Protein AF-A0AAD7G8B6-F1 (afdb_monomer)

Solvent-accessible surface area (backbone atoms only — not comparable to full-atom values): 28690 Å² total; per-residue (Å²): 140,74,56,53,70,59,49,44,66,74,43,77,86,47,81,83,46,68,46,76,42,77,77,86,87,51,76,41,85,39,52,44,53,83,56,68,45,79,85,72,79,74,93,81,55,84,74,79,64,48,88,90,49,65,86,75,49,84,79,59,62,67,59,49,52,52,53,50,52,53,48,51,52,53,52,37,30,54,74,61,29,57,73,69,52,39,55,83,69,51,69,93,56,70,79,77,48,50,66,73,90,75,90,54,42,28,51,51,73,43,61,84,61,58,41,62,71,66,94,74,63,90,85,73,71,76,90,61,69,27,27,29,42,40,44,40,64,71,62,51,53,51,54,56,71,71,54,69,88,82,82,82,71,77,79,56,78,80,54,43,59,60,68,64,56,51,76,78,73,46,75,65,41,59,25,40,14,33,38,33,29,22,12,68,88,76,66,39,58,29,54,21,3,32,39,78,20,65,83,48,97,50,69,68,57,54,48,52,13,47,49,45,39,49,68,76,44,74,89,54,83,65,44,62,42,43,26,80,55,34,85,62,51,61,76,51,42,68,62,52,29,55,73,77,38,57,90,55,45,78,54,54,79,34,50,45,71,40,58,47,79,72,53,52,52,76,76,47,82,86,80,86,90,79,60,79,76,54,54,67,55,53,51,52,54,53,52,53,50,50,53,53,53,48,56,52,41,44,76,74,67,48,64,90,80,37,81,88,75,52,87,84,56,80,86,50,77,59,73,85,61,85,85,57,79,88,56,95,74,58,88,76,65,71,75,42,93,74,71,61,74,82,77,72,84,91,60,52,79,66,55,46,52,55,49,52,52,52,53,53,48,55,51,49,55,50,54,48,53,50,51,52,49,52,50,50,53,50,55,48,52,54,52,49,53,55,50,48,35,52,52,29,49,52,50,19,51,45,30,48,51,49,27,71,74,33,60,86,94,34,74,64,22,57,50,23,48,52,47,24,53,52,26,50,50,50,28,52,52,47,50,54,54,55,71,68,48,85,74,80,52,77,61,61,55,52,53,50,53,51,50,51,53,52,49,37,54,73,71,61,75,67,75,65,79,82,57,80,76,59,68,81,73,53,82,81,127

Mean predicted aligned error: 18.2 Å

pLDDT: mean 71.38, std 16.28, range [28.55, 94.69]

Structure (mmCIF, N/CA/C/O backbone):
data_AF-A0AAD7G8B6-F1
#
_entry.id   AF-A0AAD7G8B6-F1
#
loop_
_atom_site.group_PDB
_atom_site.id
_atom_site.type_symbol
_atom_site.label_atom_id
_atom_site.label_alt_id
_atom_site.label_comp_id
_atom_site.label_asym_id
_atom_site.label_entity_id
_atom_site.label_seq_id
_atom_site.pdbx_PDB_ins_code
_atom_site.Cartn_x
_atom_site.Cartn_y
_atom_site.Cartn_z
_atom_site.occupancy
_atom_site.B_iso_or_equiv
_atom_site.auth_seq_id
_atom_site.auth_comp_id
_atom_site.auth_asym_id
_atom_site.auth_atom_id
_atom_site.pdbx_PDB_model_num
ATOM 1 N N . MET A 1 1 ? -3.003 -11.901 61.177 1.00 65.69 1 MET A N 1
ATOM 2 C CA . MET A 1 1 ? -2.462 -10.956 60.178 1.00 65.69 1 MET A CA 1
ATOM 3 C C . MET A 1 1 ? -1.099 -11.458 59.731 1.00 65.69 1 MET A C 1
ATOM 5 O O . MET A 1 1 ? -0.289 -11.789 60.586 1.00 65.69 1 MET A O 1
ATOM 9 N N . VAL A 1 2 ? -0.876 -11.578 58.423 1.00 78.94 2 VAL A N 1
ATOM 10 C CA . VAL A 1 2 ? 0.420 -11.934 57.812 1.00 78.94 2 VAL A CA 1
ATOM 11 C C . VAL A 1 2 ? 1.001 -10.672 57.176 1.00 78.94 2 VAL A C 1
ATOM 13 O O . VAL A 1 2 ? 0.237 -9.827 56.719 1.00 78.94 2 VAL A O 1
ATOM 16 N N . CYS A 1 3 ? 2.325 -10.512 57.153 1.00 85.06 3 CYS A N 1
ATOM 17 C CA . CYS A 1 3 ? 2.938 -9.369 56.470 1.00 85.06 3 CYS A CA 1
ATOM 18 C C . CYS A 1 3 ? 2.771 -9.480 54.944 1.00 85.06 3 CYS A C 1
ATOM 20 O O . CYS A 1 3 ? 2.643 -10.590 54.422 1.00 85.06 3 CYS A O 1
ATOM 22 N N . ALA A 1 4 ? 2.841 -8.350 54.229 1.00 80.75 4 ALA A N 1
ATOM 23 C CA . ALA A 1 4 ? 2.682 -8.285 52.771 1.00 80.75 4 ALA A CA 1
ATOM 24 C C . ALA A 1 4 ? 3.550 -9.318 52.024 1.00 80.75 4 ALA A C 1
ATOM 26 O O . ALA A 1 4 ? 3.048 -10.059 51.185 1.00 80.75 4 ALA A O 1
ATOM 27 N N . ALA A 1 5 ? 4.822 -9.467 52.412 1.00 81.88 5 ALA A N 1
ATOM 28 C CA . ALA A 1 5 ? 5.740 -10.428 51.795 1.00 81.88 5 ALA A CA 1
ATOM 29 C C . ALA A 1 5 ? 5.315 -11.899 51.986 1.00 81.88 5 ALA A C 1
ATOM 31 O O . ALA A 1 5 ? 5.451 -12.712 51.072 1.00 81.88 5 ALA A O 1
ATOM 32 N N . CYS A 1 6 ? 4.794 -12.264 53.161 1.00 83.44 6 CYS A N 1
ATOM 33 C CA . CYS A 1 6 ? 4.258 -13.607 53.398 1.00 83.44 6 CYS A CA 1
ATOM 34 C C . CYS A 1 6 ? 2.944 -13.821 52.644 1.00 83.44 6 CYS A C 1
ATOM 36 O O . CYS A 1 6 ? 2.687 -14.916 52.154 1.00 83.44 6 CYS A O 1
ATOM 38 N N . LEU A 1 7 ? 2.139 -12.769 52.517 1.00 82.94 7 LEU A N 1
ATOM 39 C CA . LEU A 1 7 ? 0.850 -12.803 51.843 1.00 82.94 7 LEU A CA 1
ATOM 40 C C . LEU A 1 7 ? 1.013 -13.013 50.331 1.00 82.94 7 LEU A C 1
ATOM 42 O O . LEU A 1 7 ? 0.327 -13.860 49.767 1.00 82.94 7 LEU A O 1
ATOM 46 N N . VAL A 1 8 ? 1.995 -12.353 49.709 1.00 81.31 8 VAL A N 1
ATOM 47 C CA . VAL A 1 8 ? 2.402 -12.598 48.314 1.00 81.31 8 VAL A CA 1
ATOM 48 C C . VAL A 1 8 ? 2.907 -14.037 48.131 1.00 81.31 8 VAL A C 1
ATOM 50 O O . VAL A 1 8 ? 2.477 -14.730 47.213 1.00 81.31 8 VAL A O 1
ATOM 53 N N . LYS A 1 9 ? 3.735 -14.553 49.054 1.00 79.88 9 LYS A N 1
ATOM 54 C CA . LYS A 1 9 ? 4.229 -15.946 49.004 1.00 79.88 9 LYS A CA 1
ATOM 55 C C . LYS A 1 9 ? 3.138 -17.011 49.149 1.00 79.88 9 LYS A C 1
ATOM 57 O O . LYS A 1 9 ? 3.326 -18.119 48.658 1.00 79.88 9 LYS A O 1
ATOM 62 N N . MET A 1 10 ? 2.037 -16.708 49.836 1.00 79.00 10 MET A N 1
ATOM 63 C CA . MET A 1 10 ? 0.898 -17.624 49.991 1.00 79.00 10 MET A CA 1
ATOM 64 C C . MET A 1 10 ? -0.030 -17.649 48.771 1.00 79.00 10 MET A C 1
ATOM 66 O O . MET A 1 10 ? -0.831 -18.571 48.646 1.00 79.00 10 MET A O 1
ATOM 70 N N . HIS A 1 11 ? 0.093 -16.674 47.866 1.00 77.19 11 HIS A N 1
ATOM 71 C CA . HIS A 1 11 ? -0.745 -16.536 46.674 1.00 77.19 11 HIS A CA 1
ATOM 72 C C . HIS A 1 11 ? 0.077 -16.570 45.369 1.00 77.19 11 HIS A C 1
ATOM 74 O O . HIS A 1 11 ? -0.152 -15.733 44.494 1.00 77.19 11 HIS A O 1
ATOM 80 N N . PRO A 1 12 ? 1.016 -17.526 45.200 1.00 64.81 12 PRO A N 1
ATOM 81 C CA . PRO A 1 12 ? 1.978 -17.502 44.096 1.00 64.81 12 PRO A CA 1
ATOM 82 C C . PRO A 1 12 ? 1.310 -17.587 42.716 1.00 64.81 12 PRO A C 1
ATOM 84 O O . PRO A 1 12 ? 1.796 -16.987 41.762 1.00 64.81 12 PRO A O 1
ATOM 87 N N . ASP A 1 13 ? 0.162 -18.264 42.630 1.00 60.53 13 ASP A N 1
ATOM 88 C CA . ASP A 1 13 ? -0.521 -18.558 41.364 1.00 60.53 13 ASP A CA 1
ATOM 89 C C . ASP A 1 13 ? -1.807 -17.729 41.180 1.00 60.53 13 ASP A C 1
ATOM 91 O O . ASP A 1 13 ? -2.508 -17.844 40.174 1.00 60.53 13 ASP A O 1
ATOM 95 N N . GLN A 1 14 ? -2.145 -16.875 42.152 1.00 71.06 14 GLN A N 1
ATOM 96 C CA . GLN A 1 14 ? -3.395 -16.113 42.179 1.00 71.06 14 GLN A CA 1
ATOM 97 C C . GLN A 1 14 ? -3.179 -14.647 41.783 1.00 71.06 14 GLN A C 1
ATOM 99 O O . GLN A 1 14 ? -3.571 -13.725 42.491 1.00 71.06 14 GLN A O 1
ATOM 104 N N . ASN A 1 15 ? -2.594 -14.439 40.601 1.00 68.81 15 ASN A N 1
ATOM 105 C CA . ASN A 1 15 ? -2.110 -13.141 40.102 1.00 68.81 15 ASN A CA 1
ATOM 106 C C . ASN A 1 15 ? -3.137 -11.985 40.115 1.00 68.81 15 ASN A C 1
ATOM 108 O O . ASN A 1 15 ? -2.748 -10.821 40.150 1.00 68.81 15 ASN A O 1
ATOM 112 N N . PHE A 1 16 ? -4.438 -12.291 40.074 1.00 74.19 16 PHE A N 1
ATOM 113 C CA . PHE A 1 16 ? -5.531 -11.304 40.052 1.00 74.19 16 PHE A CA 1
ATOM 114 C C . PHE A 1 16 ? -6.420 -11.347 41.305 1.00 74.19 16 PHE A C 1
ATOM 116 O O . PHE A 1 16 ? -7.482 -10.715 41.350 1.00 74.19 16 PHE A O 1
ATOM 123 N N . HIS A 1 17 ? -6.024 -12.116 42.319 1.00 77.50 17 HIS A N 1
ATOM 124 C CA . HIS A 1 17 ? -6.765 -12.191 43.568 1.00 77.50 17 HIS A CA 1
ATOM 125 C C . HIS A 1 17 ? -6.623 -10.886 44.360 1.00 77.50 17 HIS A C 1
ATOM 127 O O . HIS A 1 17 ? -5.641 -10.149 44.253 1.00 77.50 17 HIS A O 1
ATOM 133 N N . HIS A 1 18 ? -7.676 -10.571 45.104 1.00 84.19 18 HIS A N 1
ATOM 134 C CA . HIS A 1 18 ? -7.750 -9.392 45.945 1.00 84.19 18 HIS A CA 1
ATOM 135 C C . HIS A 1 18 ? -7.803 -9.858 47.388 1.00 84.19 18 HIS A C 1
ATOM 137 O O . HIS A 1 18 ? -8.610 -10.718 47.725 1.00 84.19 18 HIS A O 1
ATOM 143 N N . VAL A 1 19 ? -6.956 -9.269 48.213 1.00 87.12 19 VAL A N 1
ATOM 144 C CA . VAL A 1 19 ? -6.795 -9.610 49.622 1.00 87.12 19 VAL A CA 1
ATOM 145 C C . VAL A 1 19 ? -7.278 -8.447 50.475 1.00 87.12 19 VAL A C 1
ATOM 147 O O . VAL A 1 19 ? -7.358 -7.315 50.005 1.00 87.12 19 VAL A O 1
ATOM 150 N N . GLU A 1 20 ? -7.641 -8.724 51.718 1.00 87.62 20 GLU A N 1
ATOM 151 C CA . GLU A 1 20 ? -8.083 -7.692 52.652 1.00 87.62 20 GLU A CA 1
ATOM 152 C C . GLU A 1 20 ? -6.885 -7.180 53.458 1.00 87.62 20 GLU A C 1
ATOM 154 O O . GLU A 1 20 ? -6.255 -7.925 54.211 1.00 87.62 20 GLU A O 1
ATOM 159 N N . GLU A 1 21 ? -6.549 -5.906 53.268 1.00 84.56 21 GLU A N 1
ATOM 160 C CA . GLU A 1 21 ? -5.474 -5.202 53.964 1.00 84.56 21 GLU A CA 1
ATOM 161 C C . GLU A 1 21 ? -6.062 -4.280 55.033 1.00 84.56 21 GLU A C 1
ATOM 163 O O . GLU A 1 21 ? -7.055 -3.598 54.796 1.00 84.56 21 GLU A O 1
ATOM 168 N N . TRP A 1 22 ? -5.460 -4.259 56.222 1.00 82.00 22 TRP A N 1
ATOM 169 C CA . TRP A 1 22 ? -5.879 -3.367 57.300 1.00 82.00 22 TRP A CA 1
ATOM 170 C C . TRP A 1 22 ? -5.198 -2.001 57.160 1.00 82.00 22 TRP A C 1
ATOM 172 O O . TRP A 1 22 ? -3.984 -1.907 57.333 1.00 82.00 22 TRP A O 1
ATOM 182 N N . ASP A 1 23 ? -5.969 -0.942 56.899 1.00 81.81 23 ASP A N 1
ATOM 183 C CA . ASP A 1 23 ? -5.452 0.420 56.663 1.00 81.81 23 ASP A CA 1
ATOM 184 C C . ASP A 1 23 ? -5.320 1.281 57.937 1.00 81.81 23 ASP A C 1
ATOM 186 O O . ASP A 1 23 ? -4.980 2.463 57.877 1.00 81.81 23 ASP A O 1
ATOM 190 N N . GLY A 1 24 ? -5.586 0.690 59.107 1.00 82.25 24 GLY A N 1
ATOM 191 C CA . GLY A 1 24 ? -5.641 1.385 60.396 1.00 82.25 24 GLY A CA 1
ATOM 192 C C . GLY A 1 24 ? -7.060 1.737 60.852 1.00 82.25 24 GLY A C 1
ATOM 193 O O . GLY A 1 24 ? -7.262 1.960 62.045 1.00 82.25 24 GLY A O 1
ATOM 194 N N . SER A 1 25 ? -8.038 1.727 59.944 1.00 84.56 25 SER A N 1
ATOM 195 C CA . SER A 1 25 ? -9.449 2.039 60.210 1.00 84.56 25 SER A CA 1
ATOM 196 C C . SER A 1 25 ? -10.413 0.915 59.810 1.00 84.56 25 SER A C 1
ATOM 198 O O . SER A 1 25 ? -11.469 0.768 60.428 1.00 84.56 25 SER A O 1
ATOM 200 N N . GLY A 1 26 ? -10.042 0.085 58.833 1.00 85.88 26 GLY A N 1
ATOM 201 C CA . GLY A 1 26 ? -10.827 -1.058 58.383 1.00 85.88 26 GLY A CA 1
ATOM 202 C C . GLY A 1 26 ? -10.063 -1.972 57.426 1.00 85.88 26 GLY A C 1
ATOM 203 O O . GLY A 1 26 ? -8.903 -1.733 57.091 1.00 85.88 26 GLY A O 1
ATOM 204 N N . PHE A 1 27 ? -10.730 -3.042 56.992 1.00 86.25 27 PHE A N 1
ATOM 205 C CA . PHE A 1 27 ? -10.225 -3.917 55.938 1.00 86.25 27 PHE A CA 1
ATOM 206 C C . PHE A 1 27 ? -10.613 -3.363 54.567 1.00 86.25 27 PHE A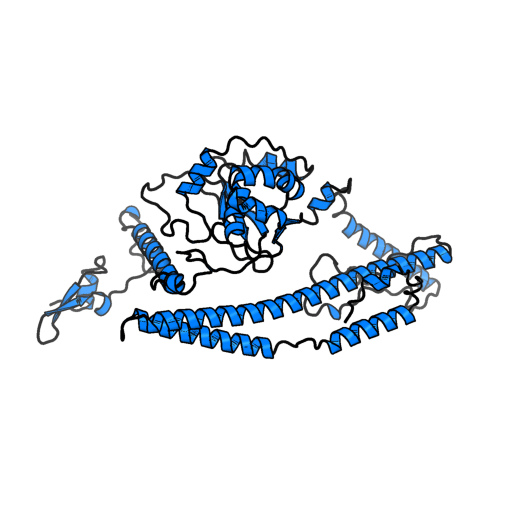 C 1
ATOM 208 O O . PHE A 1 27 ? -11.796 -3.211 54.256 1.00 86.25 27 PHE A O 1
ATOM 215 N N . VAL A 1 28 ? -9.609 -3.078 53.747 1.00 87.75 28 VAL A N 1
ATOM 216 C CA . VAL A 1 28 ? -9.758 -2.587 52.380 1.00 87.75 28 VAL A CA 1
ATOM 217 C C . VAL A 1 28 ? -9.329 -3.682 51.414 1.00 87.75 28 VAL A C 1
ATOM 219 O O . VAL A 1 28 ? -8.353 -4.398 51.630 1.00 87.75 28 VAL A O 1
ATOM 222 N N . ARG A 1 29 ? -10.085 -3.830 50.328 1.00 89.31 29 ARG A N 1
ATOM 223 C CA . ARG A 1 29 ? -9.789 -4.794 49.271 1.00 89.31 29 ARG A CA 1
ATOM 224 C C . ARG A 1 29 ? -8.598 -4.302 48.437 1.00 89.31 29 ARG A C 1
ATOM 226 O O . ARG A 1 29 ? -8.771 -3.446 47.571 1.00 89.31 29 ARG A O 1
ATOM 233 N N . THR A 1 30 ? -7.424 -4.887 48.649 1.00 86.44 30 THR A N 1
ATOM 234 C CA . THR A 1 30 ? -6.170 -4.536 47.970 1.00 86.44 30 THR A CA 1
ATOM 235 C C . THR A 1 30 ? -5.778 -5.620 46.954 1.00 86.44 30 THR A C 1
ATOM 237 O O . THR A 1 30 ? -5.777 -6.811 47.278 1.00 86.44 30 THR A O 1
ATOM 240 N N . PRO A 1 31 ? -5.441 -5.266 45.701 1.00 86.75 31 PRO A N 1
ATOM 241 C CA . PRO A 1 31 ? -4.906 -6.225 44.739 1.00 86.75 31 PRO A CA 1
ATOM 242 C C . PRO A 1 31 ? -3.444 -6.589 45.054 1.00 86.75 31 PRO A C 1
ATOM 244 O O . PRO A 1 31 ? -2.654 -5.746 45.477 1.00 86.75 31 PRO A O 1
ATOM 247 N N . LEU A 1 32 ? -3.060 -7.843 44.794 1.00 82.69 32 LEU A N 1
ATOM 248 C CA . LEU A 1 32 ? -1.739 -8.397 45.143 1.00 82.69 32 LEU A CA 1
ATOM 249 C C . LEU A 1 32 ? -0.534 -7.617 44.579 1.00 82.69 32 LEU A C 1
ATOM 251 O O . LEU A 1 32 ? 0.507 -7.566 45.232 1.00 82.69 32 LEU A O 1
ATOM 255 N N . TRP A 1 33 ? -0.647 -6.974 43.410 1.00 81.56 33 TRP A N 1
ATOM 256 C CA . TRP A 1 33 ? 0.467 -6.204 42.827 1.00 81.56 33 TRP A CA 1
ATOM 257 C C . TRP A 1 33 ? 0.842 -4.966 43.653 1.00 81.56 33 TRP A C 1
ATOM 259 O O . TRP A 1 33 ? 2.003 -4.569 43.659 1.00 81.56 33 TRP A O 1
ATOM 269 N N . THR A 1 34 ? -0.101 -4.380 44.399 1.00 83.12 34 THR A N 1
ATOM 270 C CA . THR A 1 34 ? 0.180 -3.253 45.306 1.00 83.12 34 THR A CA 1
ATOM 271 C C . THR A 1 34 ? 1.037 -3.697 46.495 1.00 83.12 34 THR A C 1
ATOM 273 O O . THR A 1 34 ? 1.805 -2.908 47.034 1.00 83.12 34 THR A O 1
ATOM 276 N N . LEU A 1 35 ? 0.960 -4.982 46.858 1.00 82.44 35 LEU A N 1
ATOM 277 C CA . LEU A 1 35 ? 1.747 -5.605 47.926 1.00 82.44 35 LEU A CA 1
ATOM 278 C C . LEU A 1 35 ? 3.116 -6.123 47.446 1.00 82.44 35 LEU A C 1
ATOM 280 O O . LEU A 1 35 ? 3.822 -6.779 48.213 1.00 82.44 35 LEU A O 1
ATOM 284 N N . GLY A 1 36 ? 3.499 -5.835 46.195 1.00 78.31 36 GLY A N 1
ATOM 285 C CA . GLY A 1 36 ? 4.782 -6.236 45.612 1.00 78.31 36 GLY A CA 1
ATOM 286 C C . GLY A 1 36 ? 4.760 -7.572 44.865 1.00 78.31 36 GLY A C 1
ATOM 287 O O . GLY A 1 36 ? 5.816 -8.161 44.650 1.00 78.31 36 GLY A O 1
ATOM 288 N N . HIS A 1 37 ? 3.583 -8.078 44.478 1.00 77.44 37 HIS A N 1
ATOM 289 C CA . HIS A 1 37 ? 3.487 -9.243 43.591 1.00 77.44 37 HIS A CA 1
ATOM 290 C C . HIS A 1 37 ? 3.902 -8.877 42.160 1.00 77.44 37 HIS A C 1
ATOM 292 O O . HIS A 1 37 ? 3.233 -8.083 41.495 1.00 77.44 37 HIS A O 1
ATOM 298 N N . GLU A 1 38 ? 4.991 -9.473 41.677 1.00 68.19 38 GLU A N 1
ATOM 299 C CA . GLU A 1 38 ? 5.515 -9.248 40.328 1.00 68.19 38 GLU A CA 1
ATOM 300 C C . GLU A 1 38 ? 5.022 -10.325 39.352 1.00 68.19 38 GLU A C 1
ATOM 302 O O . GLU A 1 38 ? 5.266 -11.520 39.523 1.00 68.19 38 GLU A O 1
ATOM 307 N N . LEU A 1 39 ? 4.346 -9.897 38.281 1.00 64.00 39 LEU A N 1
ATOM 308 C CA . LEU A 1 39 ? 3.948 -10.775 37.182 1.00 64.00 39 LEU A CA 1
ATOM 309 C C . LEU A 1 39 ? 5.057 -10.811 36.122 1.00 64.00 39 LEU A C 1
ATOM 311 O O . LEU A 1 39 ? 5.193 -9.887 35.319 1.00 64.00 39 LEU A O 1
ATOM 315 N N . HIS A 1 40 ? 5.840 -11.888 36.083 1.00 57.38 40 HIS A N 1
ATOM 316 C CA . HIS A 1 40 ? 6.892 -12.047 35.077 1.00 57.38 40 HIS A CA 1
ATOM 317 C C . HIS A 1 40 ? 6.325 -12.556 33.737 1.00 57.38 40 HIS A C 1
ATOM 319 O O . HIS A 1 40 ? 5.811 -13.670 33.643 1.00 57.38 40 HIS A O 1
ATOM 325 N N . LEU A 1 41 ? 6.452 -11.752 32.677 1.00 50.22 41 LEU A N 1
ATOM 326 C CA . LEU A 1 41 ? 5.960 -12.059 31.329 1.00 50.22 41 LEU A CA 1
ATOM 327 C C . LEU A 1 41 ? 7.092 -12.606 30.438 1.00 50.22 41 LEU A C 1
ATOM 329 O O . LEU A 1 41 ? 7.957 -11.836 30.054 1.00 50.22 41 LEU A O 1
ATOM 333 N N . ALA A 1 42 ? 7.036 -13.901 30.092 1.00 40.22 42 ALA A N 1
ATOM 334 C CA . ALA A 1 42 ? 7.767 -14.626 29.028 1.00 40.22 42 ALA A CA 1
ATOM 335 C C . ALA A 1 42 ? 9.307 -14.447 28.860 1.00 40.22 42 ALA A C 1
ATOM 337 O O . ALA A 1 42 ? 9.871 -13.366 28.919 1.00 40.22 42 ALA A O 1
ATOM 338 N N . HIS A 1 43 ? 9.982 -15.567 28.554 1.00 46.31 43 HIS A N 1
ATOM 339 C CA . HIS A 1 43 ? 11.421 -15.714 28.248 1.00 46.31 43 HIS A CA 1
ATOM 340 C C . HIS A 1 43 ? 12.398 -14.981 29.186 1.00 46.31 43 HIS A C 1
ATOM 342 O O . HIS A 1 43 ? 13.074 -14.035 28.798 1.00 46.31 43 HIS A O 1
ATOM 348 N N . GLY A 1 44 ? 12.543 -15.512 30.406 1.00 45.38 44 GLY A N 1
ATOM 349 C CA . GLY A 1 44 ? 13.644 -15.160 31.315 1.00 45.38 44 GLY A CA 1
ATOM 350 C C . GLY A 1 44 ? 13.232 -14.825 32.748 1.00 45.38 44 GLY A C 1
ATOM 351 O O . GLY A 1 44 ? 14.104 -14.678 33.597 1.00 45.38 44 GLY A O 1
ATOM 352 N N . GLY A 1 45 ? 11.932 -14.750 33.044 1.00 40.59 45 GLY A N 1
ATOM 353 C CA . GLY A 1 45 ? 11.434 -14.666 34.420 1.00 40.59 45 GLY A CA 1
ATOM 354 C C . GLY A 1 45 ? 11.723 -15.954 35.189 1.00 40.59 45 GLY A C 1
ATOM 355 O O . GLY A 1 45 ? 11.664 -17.036 34.599 1.00 40.59 45 GLY A O 1
ATOM 356 N N . LEU A 1 46 ? 12.069 -15.835 36.476 1.00 41.12 46 LEU A N 1
ATOM 357 C CA . LEU A 1 46 ? 12.403 -16.957 37.355 1.00 41.12 46 LEU A CA 1
ATOM 358 C C . LEU A 1 46 ? 11.488 -18.159 37.093 1.00 41.12 46 LEU A C 1
ATOM 360 O O . LEU A 1 46 ? 10.268 -18.098 37.226 1.00 41.12 46 LEU A O 1
ATOM 364 N N . LYS A 1 47 ? 12.123 -19.261 36.701 1.00 45.25 47 LYS A N 1
ATOM 365 C CA . LYS A 1 47 ? 11.506 -20.553 36.446 1.00 45.25 47 LYS A CA 1
ATOM 366 C C . LYS A 1 47 ? 10.692 -21.016 37.664 1.00 45.25 47 LYS A C 1
ATOM 368 O O . LYS A 1 47 ? 11.222 -21.705 38.526 1.00 45.25 47 LYS A O 1
ATOM 373 N N . LEU A 1 48 ? 9.377 -20.804 37.627 1.00 48.88 48 LEU A N 1
ATOM 374 C CA . LEU A 1 48 ? 8.401 -21.769 38.156 1.00 48.88 48 LEU A CA 1
ATOM 375 C C . LEU A 1 48 ? 8.312 -23.016 37.245 1.00 48.88 48 LEU A C 1
ATOM 377 O O . LEU A 1 48 ? 7.368 -23.795 37.317 1.00 48.88 48 LEU A O 1
ATOM 381 N N . THR A 1 49 ? 9.288 -23.236 36.355 1.00 49.50 49 THR A N 1
ATOM 382 C CA . THR A 1 49 ? 9.361 -24.446 35.541 1.00 49.50 49 THR A CA 1
ATOM 383 C C . THR A 1 49 ? 10.034 -25.548 36.344 1.00 49.50 49 THR A C 1
ATOM 385 O O . THR A 1 49 ? 11.259 -25.586 36.484 1.00 49.50 49 THR A O 1
ATOM 388 N N . ASN A 1 50 ? 9.230 -26.472 36.860 1.00 51.41 50 ASN A N 1
ATOM 389 C CA . ASN A 1 50 ? 9.732 -27.743 37.353 1.00 51.41 50 ASN A CA 1
ATOM 390 C C . ASN A 1 50 ? 10.320 -28.531 36.167 1.00 51.41 50 ASN A C 1
ATOM 392 O O . ASN A 1 50 ? 9.575 -29.108 35.377 1.00 51.41 50 ASN A O 1
ATOM 396 N N . ASN A 1 51 ? 11.651 -28.562 36.041 1.00 55.91 51 ASN A N 1
ATOM 397 C CA . ASN A 1 51 ? 12.336 -29.301 34.971 1.00 55.91 51 ASN A CA 1
ATOM 398 C C . ASN A 1 51 ? 12.028 -30.814 34.992 1.00 55.91 51 ASN A C 1
ATOM 400 O O . ASN A 1 51 ? 12.250 -31.478 33.985 1.00 55.91 51 ASN A O 1
ATOM 404 N N . ALA A 1 52 ? 11.527 -31.364 36.106 1.00 62.84 52 ALA A N 1
ATOM 405 C CA . ALA A 1 52 ? 11.134 -32.768 36.202 1.00 62.84 52 ALA A CA 1
ATOM 406 C C . ALA A 1 52 ? 9.707 -33.030 35.683 1.00 62.84 52 ALA A C 1
ATOM 408 O O . ALA A 1 52 ? 9.426 -34.130 35.213 1.00 62.84 52 ALA A O 1
ATOM 409 N N . PHE A 1 53 ? 8.805 -32.040 35.733 1.00 65.19 53 PHE A N 1
ATOM 410 C CA . PHE A 1 53 ? 7.397 -32.203 35.340 1.00 65.19 53 PHE A CA 1
ATOM 411 C C . PHE A 1 53 ? 6.863 -30.978 34.573 1.00 65.19 53 PHE A C 1
ATOM 413 O O . PHE A 1 53 ? 5.995 -30.263 35.078 1.00 65.19 53 PHE A O 1
ATOM 420 N N . PRO A 1 54 ? 7.337 -30.729 33.337 1.00 57.44 54 PRO A N 1
ATOM 421 C CA . PRO A 1 54 ? 6.939 -29.560 32.544 1.00 57.44 54 PRO A CA 1
ATOM 422 C C . PRO A 1 54 ? 5.431 -29.499 32.242 1.00 57.44 54 PRO A C 1
ATOM 424 O O . PRO A 1 54 ? 4.888 -28.416 32.073 1.00 57.44 54 PRO A O 1
ATOM 427 N N . HIS A 1 55 ? 4.733 -30.638 32.251 1.00 60.75 55 HIS A N 1
ATOM 428 C CA . HIS A 1 55 ? 3.278 -30.728 32.067 1.00 60.75 55 HIS A CA 1
ATOM 429 C C . HIS A 1 55 ? 2.451 -30.244 33.274 1.00 60.75 55 HIS A C 1
ATOM 431 O O . HIS A 1 55 ? 1.235 -30.134 33.162 1.00 60.75 55 HIS A O 1
ATOM 437 N N . LYS A 1 56 ? 3.075 -30.008 34.440 1.00 63.38 56 LYS A N 1
ATOM 438 C CA . LYS A 1 56 ? 2.392 -29.495 35.643 1.00 63.38 56 LYS A CA 1
ATOM 439 C C . LYS A 1 56 ? 2.362 -27.968 35.716 1.00 63.38 56 LYS A C 1
ATOM 441 O O . LYS A 1 56 ? 1.692 -27.425 36.587 1.00 63.38 56 LYS A O 1
ATOM 446 N N . VAL A 1 57 ? 3.096 -27.283 34.839 1.00 61.50 57 VAL A N 1
ATOM 447 C CA . VAL A 1 57 ? 3.075 -25.822 34.735 1.00 61.50 57 VAL A CA 1
ATOM 448 C C . VAL A 1 57 ? 1.887 -25.438 33.863 1.00 61.50 57 VAL A C 1
ATOM 450 O O . VAL A 1 57 ? 1.753 -25.944 32.750 1.00 61.50 57 VAL A O 1
ATOM 453 N N . GLN A 1 58 ? 1.014 -24.571 34.371 1.00 61.41 58 GLN A N 1
ATOM 454 C CA . GLN A 1 58 ? -0.155 -24.128 33.623 1.00 61.41 58 GLN A CA 1
ATOM 455 C C . GLN A 1 58 ? 0.284 -23.247 32.443 1.00 61.41 58 GLN A C 1
ATOM 457 O O . GLN A 1 58 ? 0.908 -22.204 32.629 1.00 61.41 58 GLN A O 1
ATOM 462 N N . ASP A 1 59 ? -0.011 -23.691 31.221 1.00 65.00 59 ASP A N 1
ATOM 463 C CA . ASP A 1 59 ? 0.308 -22.960 29.995 1.00 65.00 59 ASP A CA 1
ATOM 464 C C . ASP A 1 59 ? -0.767 -21.899 29.718 1.00 65.00 59 ASP A C 1
ATOM 466 O O . ASP A 1 59 ? -1.829 -22.212 29.186 1.00 65.00 59 ASP A O 1
ATOM 470 N N . TRP A 1 60 ? -0.492 -20.645 30.093 1.00 69.56 60 TRP A N 1
ATOM 471 C CA . TRP A 1 60 ? -1.368 -19.494 29.815 1.00 69.56 60 TRP A CA 1
ATOM 472 C C . TRP A 1 60 ? -1.111 -18.836 28.452 1.00 69.56 60 TRP A C 1
ATOM 474 O O . TRP A 1 60 ? -1.636 -17.754 28.161 1.00 69.56 60 TRP A O 1
ATOM 484 N N . TYR A 1 61 ? -0.251 -19.421 27.613 1.00 70.06 61 TYR A N 1
ATOM 485 C CA . TYR A 1 61 ? 0.139 -18.809 26.346 1.00 70.06 61 TYR A CA 1
ATOM 486 C C . TYR A 1 61 ? -1.057 -18.676 25.396 1.00 70.06 61 TYR A C 1
ATOM 488 O O . TYR A 1 61 ? -1.197 -17.659 24.712 1.00 70.06 61 TYR A O 1
ATOM 496 N N . ARG A 1 62 ? -1.970 -19.657 25.396 1.00 71.88 62 ARG A N 1
ATOM 497 C CA . ARG A 1 62 ? -3.190 -19.631 24.572 1.00 71.88 62 ARG A CA 1
ATOM 498 C C . ARG A 1 62 ? -4.102 -18.464 24.956 1.00 71.88 62 ARG A C 1
ATOM 500 O O . ARG A 1 62 ? -4.579 -17.739 24.082 1.00 71.88 62 ARG A O 1
ATOM 507 N N . GLU A 1 63 ? -4.341 -18.269 26.246 1.00 79.44 63 GLU A N 1
ATOM 508 C CA . GLU A 1 63 ? -5.167 -17.198 26.802 1.00 79.44 63 GLU A CA 1
ATOM 509 C C . GLU A 1 63 ? -4.536 -15.833 26.517 1.00 79.44 63 GLU A C 1
ATOM 511 O O . GLU A 1 63 ? -5.218 -14.920 26.047 1.00 79.44 63 GLU A O 1
ATOM 516 N N . LEU A 1 64 ? -3.220 -15.710 26.710 1.00 79.69 64 LEU A N 1
ATOM 517 C CA . LEU A 1 64 ? -2.484 -14.481 26.429 1.00 79.69 64 LEU A CA 1
ATOM 518 C C . LEU A 1 64 ? -2.547 -14.102 24.944 1.00 79.69 64 LEU A C 1
ATOM 520 O O . LEU A 1 64 ? -2.809 -12.943 24.620 1.00 79.69 64 LEU A O 1
ATOM 524 N N . LEU A 1 65 ? -2.361 -15.064 24.031 1.00 78.38 65 LEU A N 1
ATOM 525 C CA . LEU A 1 65 ? -2.484 -14.826 22.590 1.00 78.38 65 LEU A CA 1
ATOM 526 C C . LEU A 1 65 ? -3.888 -14.344 22.203 1.00 78.38 65 LEU A C 1
ATOM 528 O O . LEU A 1 65 ? -4.017 -13.450 21.362 1.00 78.38 65 LEU A O 1
ATOM 532 N N . ARG A 1 66 ? -4.938 -14.882 22.836 1.00 82.75 66 ARG A N 1
ATOM 533 C CA . ARG A 1 66 ? -6.327 -14.438 22.625 1.00 82.75 66 ARG A CA 1
ATOM 534 C C . ARG A 1 66 ? -6.535 -13.000 23.096 1.00 82.75 66 ARG A C 1
ATOM 536 O O . ARG A 1 66 ? -7.029 -12.179 22.322 1.00 82.75 66 ARG A O 1
ATOM 543 N N . VAL A 1 67 ? -6.101 -12.666 24.313 1.00 86.38 67 VAL A N 1
ATOM 544 C CA . VAL A 1 67 ? -6.186 -11.295 24.852 1.00 86.38 67 VAL A CA 1
ATOM 545 C C . VAL A 1 67 ? -5.411 -10.321 23.969 1.00 86.38 67 VAL A C 1
ATOM 547 O O . VAL A 1 67 ? -5.929 -9.264 23.607 1.00 86.38 67 VAL A O 1
ATOM 550 N N . TYR A 1 68 ? -4.199 -10.690 23.555 1.00 82.44 68 TYR A N 1
ATOM 551 C CA . TYR A 1 68 ? -3.370 -9.867 22.683 1.00 82.44 68 TYR A CA 1
ATOM 552 C C . TYR A 1 68 ? -4.017 -9.634 21.312 1.00 82.44 68 TYR A C 1
ATOM 554 O O . TYR A 1 68 ? -4.008 -8.509 20.809 1.00 82.44 68 TYR A O 1
ATOM 562 N N . ARG A 1 69 ? -4.634 -10.662 20.716 1.00 83.25 69 ARG A N 1
ATOM 563 C CA . ARG A 1 69 ? -5.376 -10.546 19.451 1.00 83.25 69 ARG A CA 1
ATOM 564 C C . ARG A 1 69 ? -6.539 -9.559 19.564 1.00 83.25 69 ARG A C 1
ATOM 566 O O . ARG A 1 69 ? -6.651 -8.661 18.729 1.00 83.25 69 ARG A O 1
ATOM 573 N N . VAL A 1 70 ? -7.363 -9.685 20.607 1.00 89.12 70 VAL A N 1
ATOM 574 C CA . VAL A 1 70 ? -8.487 -8.767 20.863 1.00 89.12 70 VAL A CA 1
ATOM 575 C C . VAL A 1 70 ? -7.975 -7.350 21.126 1.00 89.12 70 VAL A C 1
ATOM 577 O O . VAL A 1 70 ? -8.479 -6.390 20.544 1.00 89.12 70 VAL A O 1
ATOM 580 N N . TRP A 1 71 ? -6.921 -7.203 21.931 1.00 87.38 71 TRP A N 1
ATOM 581 C CA . TRP A 1 71 ? -6.307 -5.907 22.206 1.00 87.38 71 TRP A CA 1
ATOM 582 C C . TRP A 1 71 ? -5.779 -5.235 20.935 1.00 87.38 71 TRP A C 1
ATOM 584 O O . TRP A 1 71 ? -6.045 -4.053 20.724 1.00 87.38 71 TRP A O 1
ATOM 594 N N . ARG A 1 72 ? -5.088 -5.970 20.049 1.00 83.62 72 ARG A N 1
ATOM 595 C CA . ARG A 1 72 ? -4.610 -5.435 18.760 1.00 83.62 72 ARG A CA 1
ATOM 596 C C . ARG A 1 72 ? -5.760 -4.938 17.896 1.00 83.62 72 ARG A C 1
ATOM 598 O O . ARG A 1 72 ? -5.656 -3.854 17.328 1.00 83.62 72 ARG A O 1
ATOM 605 N N . TYR A 1 73 ? -6.847 -5.701 17.824 1.00 86.00 73 TYR A N 1
ATOM 606 C CA . TYR A 1 73 ? -8.040 -5.315 17.080 1.00 86.00 73 TYR A CA 1
ATOM 607 C C . TYR A 1 73 ? -8.670 -4.026 17.632 1.00 86.00 73 TYR A C 1
ATOM 609 O O . TYR A 1 73 ? -8.881 -3.067 16.888 1.00 86.00 73 TYR A O 1
ATOM 617 N N . LEU A 1 74 ? -8.884 -3.948 18.948 1.00 89.56 74 LEU A N 1
ATOM 618 C CA . LEU A 1 74 ? -9.419 -2.748 19.600 1.00 89.56 74 LEU A CA 1
ATOM 619 C C . LEU A 1 74 ? -8.482 -1.542 19.444 1.00 89.56 74 LEU A C 1
ATOM 621 O O . LEU A 1 74 ? -8.931 -0.425 19.183 1.00 89.56 74 LEU A O 1
ATOM 625 N N . ALA A 1 75 ? -7.169 -1.759 19.556 1.00 86.69 75 ALA A N 1
ATOM 626 C CA . ALA A 1 75 ? -6.166 -0.721 19.361 1.00 86.69 75 ALA A CA 1
ATOM 627 C C . ALA A 1 75 ? -6.172 -0.185 17.922 1.00 86.69 75 ALA A C 1
ATOM 629 O O . ALA A 1 75 ? -6.075 1.031 17.744 1.00 86.69 75 ALA A O 1
ATOM 630 N N . LEU A 1 76 ? -6.320 -1.054 16.915 1.00 82.38 76 LEU A N 1
ATOM 631 C CA . LEU A 1 76 ? -6.463 -0.663 15.509 1.00 82.38 76 LEU A CA 1
ATOM 632 C C . LEU A 1 76 ? -7.730 0.163 15.292 1.00 82.38 76 LEU A C 1
ATOM 634 O O . LEU A 1 76 ? -7.634 1.277 14.781 1.00 82.38 76 LEU A O 1
ATOM 638 N N . ARG A 1 77 ? -8.894 -0.305 15.764 1.00 87.06 77 ARG A N 1
ATOM 639 C CA . ARG A 1 77 ? -10.161 0.445 15.661 1.00 87.06 77 ARG A CA 1
ATOM 640 C C . ARG A 1 77 ? -10.102 1.810 16.335 1.00 87.06 77 ARG A C 1
ATOM 642 O O . ARG A 1 77 ? -10.654 2.781 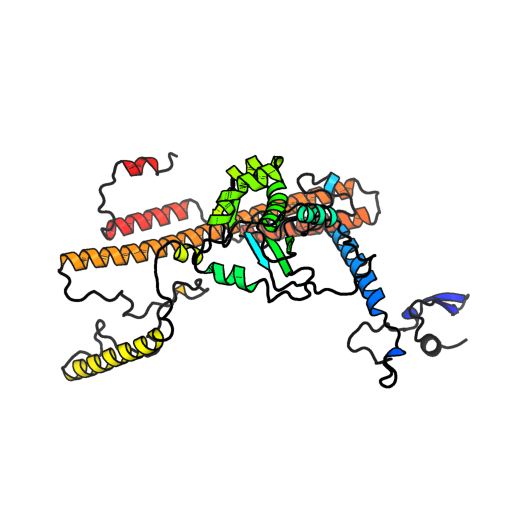15.830 1.00 87.06 77 ARG A O 1
ATOM 649 N N . ARG A 1 78 ? -9.413 1.905 17.473 1.00 87.62 78 ARG A N 1
ATOM 650 C CA . ARG A 1 78 ? -9.194 3.182 18.160 1.00 87.62 78 ARG A CA 1
ATOM 651 C C . ARG A 1 78 ? -8.277 4.108 17.360 1.00 87.62 78 ARG A C 1
ATOM 653 O O . ARG A 1 78 ? -8.565 5.292 17.252 1.00 87.62 78 ARG A O 1
ATOM 660 N N . ARG A 1 79 ? -7.161 3.597 16.825 1.00 84.06 79 ARG A N 1
ATOM 661 C CA . ARG A 1 79 ? -6.166 4.407 16.094 1.00 84.06 79 ARG A CA 1
ATOM 662 C C . ARG A 1 79 ? -6.693 4.933 14.761 1.00 84.06 79 ARG A C 1
ATOM 664 O O . ARG A 1 79 ? -6.345 6.052 14.402 1.00 84.06 79 ARG A O 1
ATOM 671 N N . THR A 1 80 ? -7.501 4.130 14.075 1.00 82.56 80 THR A N 1
ATOM 672 C CA . THR A 1 80 ? -8.088 4.415 12.754 1.00 82.56 80 THR A CA 1
ATOM 673 C C . THR A 1 80 ? -9.315 5.320 12.819 1.00 82.56 80 THR A C 1
ATOM 675 O O . THR A 1 80 ? -9.781 5.764 11.776 1.00 82.56 80 THR A O 1
ATOM 678 N N . GLY A 1 81 ? -9.852 5.588 14.016 1.00 86.25 81 GLY A N 1
ATOM 679 C CA . GLY A 1 81 ? -11.078 6.370 14.202 1.00 86.25 81 GLY A CA 1
ATOM 680 C C . GLY A 1 81 ? -12.371 5.561 14.117 1.00 86.25 81 GLY A C 1
ATOM 681 O O . GLY A 1 81 ? -13.447 6.085 14.397 1.00 86.25 81 GLY A O 1
ATOM 682 N N . GLN A 1 82 ? -12.285 4.268 13.798 1.00 87.81 82 GLN A N 1
ATOM 683 C CA . GLN A 1 82 ? -13.448 3.390 13.665 1.00 87.81 82 GLN A CA 1
ATOM 684 C C . GLN A 1 82 ? -14.238 3.222 14.970 1.00 87.81 82 GLN A C 1
ATOM 686 O O . GLN A 1 82 ? -15.448 3.022 14.959 1.00 87.81 82 GLN A O 1
ATOM 691 N N . ALA A 1 83 ? -13.578 3.323 16.126 1.00 87.62 83 ALA A N 1
ATOM 692 C CA . ALA A 1 83 ? -14.260 3.318 17.424 1.00 87.62 83 ALA A CA 1
ATOM 693 C C . ALA A 1 83 ? -15.060 4.611 17.702 1.00 87.62 83 ALA A C 1
ATOM 695 O O . ALA A 1 83 ? -15.879 4.640 18.622 1.00 87.62 83 ALA A O 1
ATOM 696 N N . GLN A 1 84 ? -14.804 5.674 16.935 1.00 88.31 84 GLN A N 1
ATOM 697 C CA . GLN A 1 84 ? -15.452 6.983 17.029 1.00 88.31 84 GLN A CA 1
ATOM 698 C C . GLN A 1 84 ? -16.371 7.274 15.833 1.00 88.31 84 GLN A C 1
ATOM 700 O O . GLN A 1 84 ? -16.856 8.392 15.721 1.00 88.31 84 GLN A O 1
ATOM 705 N N . ASN A 1 85 ? -16.634 6.282 14.973 1.00 87.88 85 ASN A N 1
ATOM 706 C CA . ASN A 1 85 ? -17.459 6.432 13.773 1.00 87.88 85 ASN A CA 1
ATOM 707 C C . ASN A 1 85 ? -16.926 7.492 12.789 1.00 87.88 85 ASN A C 1
ATOM 709 O O . ASN A 1 85 ? -17.681 8.298 12.250 1.00 87.88 85 ASN A O 1
ATOM 713 N N . ILE A 1 86 ? -15.608 7.504 12.568 1.00 86.56 86 ILE A N 1
ATOM 714 C CA . ILE A 1 86 ? -14.952 8.447 11.648 1.00 86.56 86 ILE A CA 1
ATOM 715 C C . ILE A 1 86 ? -15.484 8.383 10.208 1.00 86.56 86 ILE A C 1
ATOM 717 O O . ILE A 1 86 ? -15.413 9.385 9.504 1.00 86.56 86 ILE A O 1
ATOM 721 N N . ASP A 1 87 ? -16.066 7.257 9.792 1.00 88.00 87 ASP A N 1
ATOM 722 C CA . ASP A 1 87 ? -16.652 7.086 8.455 1.00 88.00 87 ASP A CA 1
ATOM 723 C C . ASP A 1 87 ? -17.891 7.969 8.233 1.00 88.00 87 ASP A C 1
ATOM 725 O O . ASP A 1 87 ? -18.259 8.249 7.098 1.00 88.00 87 ASP A O 1
ATOM 729 N N . ALA A 1 88 ? -18.510 8.480 9.305 1.00 87.50 88 ALA A N 1
ATOM 730 C CA . ALA A 1 88 ? -19.549 9.504 9.193 1.00 87.50 88 ALA A CA 1
ATOM 731 C C . ALA A 1 88 ? -18.999 10.875 8.759 1.00 87.50 88 ALA A C 1
ATOM 733 O O . ALA A 1 88 ? -19.770 11.754 8.384 1.00 87.50 88 ALA A O 1
ATOM 734 N N . VAL A 1 89 ? -17.681 11.074 8.850 1.00 88.19 89 VAL A N 1
ATOM 735 C CA . VAL A 1 89 ? -17.001 12.334 8.524 1.00 88.19 89 VAL A CA 1
ATOM 736 C C . VAL A 1 89 ? -16.131 12.183 7.278 1.00 88.19 89 VAL A C 1
ATOM 738 O O . VAL A 1 89 ? -16.145 13.055 6.415 1.00 88.19 89 VAL A O 1
ATOM 741 N N . ILE A 1 90 ? -15.374 11.087 7.176 1.00 82.88 90 ILE A N 1
ATOM 742 C CA . ILE A 1 90 ? -14.567 10.757 5.999 1.00 82.88 90 ILE A CA 1
ATOM 743 C C . ILE A 1 90 ? -15.334 9.728 5.175 1.00 82.88 90 ILE A C 1
ATOM 745 O O . ILE A 1 90 ? -15.321 8.543 5.491 1.00 82.88 90 ILE A O 1
ATOM 749 N N . THR A 1 91 ? -15.983 10.192 4.111 1.00 81.06 91 THR A N 1
ATOM 750 C CA . THR A 1 91 ? -16.815 9.355 3.232 1.00 81.06 91 THR A CA 1
ATOM 751 C C . THR A 1 91 ? -16.057 8.775 2.042 1.00 81.06 91 THR A C 1
ATOM 753 O O . THR A 1 91 ? -16.536 7.840 1.415 1.00 81.06 91 THR A O 1
ATOM 756 N N . ASN A 1 92 ? -14.879 9.316 1.721 1.00 73.00 92 ASN A N 1
ATOM 757 C CA . ASN A 1 92 ? -14.090 8.923 0.547 1.00 73.00 92 ASN A CA 1
ATOM 758 C C . ASN A 1 92 ? -13.168 7.730 0.840 1.00 73.00 92 ASN A C 1
ATOM 760 O O . ASN A 1 92 ? -12.040 7.692 0.359 1.00 73.00 92 ASN A O 1
ATOM 764 N N . ARG A 1 93 ? -13.616 6.810 1.695 1.00 72.69 93 ARG A N 1
ATOM 765 C CA . ARG A 1 93 ? -12.879 5.603 2.065 1.00 72.69 93 ARG A CA 1
ATOM 766 C C . ARG A 1 93 ? -13.834 4.449 2.296 1.00 72.69 93 ARG A C 1
ATOM 768 O O . ARG A 1 93 ? -15.022 4.670 2.549 1.00 72.69 93 ARG A O 1
ATOM 775 N N . TRP A 1 94 ? -13.308 3.233 2.289 1.00 72.69 94 TRP A N 1
ATOM 776 C CA . TRP A 1 94 ? -14.140 2.062 2.503 1.00 72.69 94 TRP A CA 1
ATOM 777 C C . TRP A 1 94 ? -14.684 2.017 3.949 1.00 72.69 94 TRP A C 1
ATOM 779 O O . TRP A 1 94 ? -13.902 2.086 4.909 1.00 72.69 94 TRP A O 1
ATOM 789 N N . PRO A 1 95 ? -16.015 1.928 4.153 1.00 79.56 95 PRO A N 1
ATOM 790 C CA . PRO A 1 95 ? -16.595 1.901 5.491 1.00 79.56 95 PRO A CA 1
ATOM 791 C C . PRO A 1 95 ? -16.073 0.720 6.313 1.00 79.56 95 PRO A C 1
ATOM 793 O O . PRO A 1 95 ? -15.978 -0.403 5.833 1.00 79.56 95 PRO A O 1
ATOM 796 N N . GLY A 1 96 ? -15.746 0.963 7.576 1.00 81.94 96 GLY A N 1
ATOM 797 C CA . GLY A 1 96 ? -15.192 -0.026 8.492 1.00 81.94 96 GLY A CA 1
ATOM 798 C C . GLY A 1 96 ? -13.688 -0.264 8.348 1.00 81.94 96 GLY A C 1
ATOM 799 O O . GLY A 1 96 ? -13.124 -0.934 9.217 1.00 81.94 96 GLY A O 1
ATOM 800 N N . PHE A 1 97 ? -13.016 0.305 7.337 1.00 79.75 97 PHE A N 1
ATOM 801 C CA . PHE A 1 97 ? -11.603 0.037 7.064 1.00 79.75 97 PHE A CA 1
ATOM 802 C C . PHE A 1 97 ? -10.683 0.383 8.247 1.00 79.75 97 PHE A C 1
ATOM 804 O O . PHE A 1 97 ? -10.771 1.458 8.854 1.00 79.75 97 PHE A O 1
ATOM 811 N N . ILE A 1 98 ? -9.787 -0.553 8.582 1.00 74.94 98 ILE A N 1
ATOM 812 C CA . ILE A 1 98 ? -8.817 -0.451 9.686 1.00 74.94 98 ILE A CA 1
ATOM 813 C C . ILE A 1 98 ? -7.344 -0.529 9.232 1.00 74.94 98 ILE A C 1
ATOM 815 O O . ILE A 1 98 ? -6.457 -0.671 10.081 1.00 74.94 98 ILE A O 1
ATOM 819 N N . GLY A 1 99 ? -7.068 -0.460 7.925 1.00 64.75 99 GLY A N 1
ATOM 820 C CA . GLY A 1 99 ? -5.711 -0.421 7.360 1.00 64.75 99 GLY A CA 1
ATOM 821 C C . GLY A 1 99 ? -5.176 1.000 7.116 1.00 64.75 99 GLY A C 1
ATOM 822 O O . GLY A 1 99 ? -5.771 1.987 7.544 1.00 64.75 99 GLY A O 1
ATOM 823 N N . CYS A 1 100 ? -4.026 1.098 6.444 1.00 54.09 100 CYS A N 1
ATOM 824 C CA . CYS A 1 100 ? -3.408 2.357 6.008 1.00 54.09 100 CYS A CA 1
ATOM 825 C C . CYS A 1 100 ? -3.623 2.529 4.492 1.00 54.09 100 CYS A C 1
ATOM 827 O O . CYS A 1 100 ? -3.259 1.623 3.749 1.00 54.09 100 CYS A O 1
ATOM 829 N N . GLU A 1 101 ? -4.198 3.648 4.038 1.00 49.25 101 GLU A N 1
ATOM 830 C CA . GLU A 1 101 ? -4.535 3.894 2.618 1.00 49.25 101 GLU A CA 1
ATOM 831 C C . GLU A 1 101 ? -3.542 4.864 1.957 1.00 49.25 101 GLU A C 1
ATOM 833 O O . GLU A 1 101 ? -3.248 5.907 2.538 1.00 49.25 101 GLU A O 1
ATOM 838 N N . MET A 1 102 ? -3.066 4.540 0.744 1.00 40.88 102 MET A N 1
ATOM 839 C CA . MET A 1 102 ? -2.468 5.451 -0.258 1.00 40.88 102 MET A CA 1
ATOM 840 C C . MET A 1 102 ? -2.451 4.752 -1.649 1.00 40.88 102 MET A C 1
ATOM 842 O O . MET A 1 102 ? -2.225 3.540 -1.711 1.00 40.88 102 MET A O 1
ATOM 846 N N . PRO A 1 103 ? -2.638 5.472 -2.777 1.00 35.31 103 PRO A N 1
ATOM 847 C CA . PRO A 1 103 ? -2.871 4.861 -4.096 1.00 35.31 103 PRO A CA 1
ATOM 848 C C . PRO A 1 103 ? -1.601 4.425 -4.864 1.00 35.31 103 PRO A C 1
ATOM 850 O O . PRO A 1 103 ? -0.525 5.008 -4.719 1.00 35.31 103 PRO A O 1
ATOM 853 N N . GLY A 1 104 ? -1.757 3.391 -5.704 1.00 34.44 104 GLY A N 1
ATOM 854 C CA . GLY A 1 104 ? -0.803 2.809 -6.676 1.00 34.44 104 GLY A CA 1
ATOM 855 C C . GLY A 1 104 ? -0.797 1.272 -6.582 1.00 34.44 104 GLY A C 1
ATOM 856 O O . GLY A 1 104 ? -1.133 0.775 -5.509 1.00 34.44 104 GLY A O 1
ATOM 857 N N . VAL A 1 105 ? -0.496 0.518 -7.664 1.00 36.41 105 VAL A N 1
ATOM 858 C CA . VAL A 1 105 ? -0.813 -0.936 -7.731 1.00 36.41 105 VAL A CA 1
ATOM 859 C C . VAL A 1 105 ? 0.212 -1.880 -8.446 1.00 36.41 105 VAL A C 1
ATOM 861 O O . VAL A 1 105 ? 0.190 -1.919 -9.672 1.00 36.41 105 VAL A O 1
ATOM 864 N N . PRO A 1 106 ? 1.077 -2.689 -7.780 1.00 36.59 106 PRO A N 1
ATOM 865 C CA . PRO A 1 106 ? 1.670 -3.890 -8.387 1.00 36.59 106 PRO A CA 1
ATOM 866 C C . PRO A 1 106 ? 1.194 -5.177 -7.710 1.00 36.59 106 PRO A C 1
ATOM 868 O O . PRO A 1 106 ? 0.966 -5.213 -6.505 1.00 36.59 106 PRO A O 1
ATOM 871 N N . GLY A 1 107 ? 1.071 -6.249 -8.493 1.00 39.66 107 GLY A N 1
ATOM 872 C CA . GLY A 1 107 ? 0.702 -7.579 -8.010 1.00 39.66 107 GLY A CA 1
ATOM 873 C C . GLY A 1 107 ? 1.906 -8.519 -7.938 1.00 39.66 107 GLY A C 1
ATOM 874 O O . GLY A 1 107 ? 2.595 -8.662 -8.945 1.00 39.66 107 GLY A O 1
ATOM 875 N N . ASP A 1 108 ? 2.134 -9.183 -6.801 1.00 35.31 108 ASP A N 1
ATOM 876 C CA . ASP A 1 108 ? 3.123 -10.267 -6.657 1.00 35.31 108 ASP A CA 1
ATOM 877 C C . ASP A 1 108 ? 2.594 -11.406 -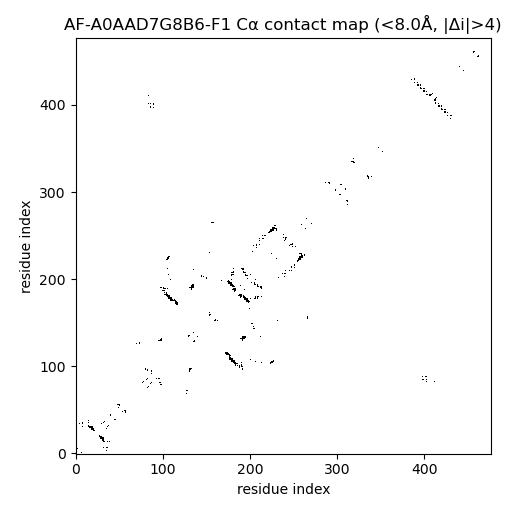5.762 1.00 35.31 108 ASP A C 1
ATOM 879 O O . ASP A 1 108 ? 1.874 -11.178 -4.784 1.00 35.31 108 ASP A O 1
ATOM 883 N N . GLY A 1 109 ? 2.932 -12.649 -6.106 1.00 34.75 109 GLY A N 1
ATOM 884 C CA . GLY A 1 109 ? 2.561 -13.848 -5.360 1.00 34.75 109 GLY A CA 1
ATOM 885 C C . GLY A 1 109 ? 3.654 -14.293 -4.389 1.00 34.75 109 GLY A C 1
ATOM 886 O O . GLY A 1 109 ? 4.735 -14.743 -4.761 1.00 34.75 109 GLY A O 1
ATOM 887 N N . ASN A 1 110 ? 3.369 -14.235 -3.089 1.00 54.75 110 ASN A N 1
ATOM 888 C CA . ASN A 1 110 ? 4.267 -14.715 -2.046 1.00 54.75 110 ASN A CA 1
ATOM 889 C C . ASN A 1 110 ? 3.942 -16.159 -1.622 1.00 54.75 110 ASN A C 1
ATOM 891 O O . ASN A 1 110 ? 3.040 -16.419 -0.824 1.00 54.75 110 ASN A O 1
ATOM 895 N N . PHE A 1 111 ? 4.767 -17.110 -2.064 1.00 48.78 111 PHE A N 1
ATOM 896 C CA . PHE A 1 111 ? 4.653 -18.540 -1.727 1.00 48.78 111 PHE A CA 1
ATOM 897 C C . PHE A 1 111 ? 5.398 -18.986 -0.459 1.00 48.78 111 PHE A C 1
ATOM 899 O O . PHE A 1 111 ? 5.484 -20.188 -0.178 1.00 48.78 111 PHE A O 1
ATOM 906 N N . LYS A 1 112 ? 6.004 -18.062 0.300 1.00 50.34 112 LYS A N 1
ATOM 907 C CA . LYS A 1 112 ? 6.682 -18.387 1.571 1.00 50.34 112 LYS A CA 1
ATOM 908 C C . LYS A 1 112 ? 5.721 -18.368 2.762 1.00 50.34 112 LYS A C 1
ATOM 910 O O . LYS A 1 112 ? 6.003 -19.010 3.773 1.00 50.34 112 LYS A O 1
ATOM 915 N N . LEU A 1 113 ? 4.587 -17.678 2.639 1.00 57.09 113 LEU A N 1
ATOM 916 C CA . LEU A 1 113 ? 3.539 -17.637 3.655 1.00 57.09 113 LEU A CA 1
ATOM 917 C C . LEU A 1 113 ? 2.567 -18.809 3.451 1.00 57.09 113 LEU A C 1
ATOM 919 O O . LEU A 1 113 ? 1.522 -18.670 2.827 1.00 57.09 113 LEU A O 1
ATOM 923 N N . GLN A 1 114 ? 2.946 -19.989 3.939 1.00 64.75 114 GLN A N 1
ATOM 924 C CA . GLN A 1 114 ? 2.159 -21.214 3.775 1.00 64.75 114 GLN A CA 1
ATOM 925 C C . GLN A 1 114 ? 1.422 -21.581 5.057 1.00 64.75 114 GLN A C 1
ATOM 927 O O . GLN A 1 114 ? 2.026 -21.658 6.133 1.00 64.75 114 GLN A O 1
ATOM 932 N N . ARG A 1 115 ? 0.138 -21.931 4.930 1.00 70.06 115 ARG A N 1
ATOM 933 C CA . ARG A 1 115 ? -0.619 -22.547 6.023 1.00 70.06 115 ARG A CA 1
ATOM 934 C C . ARG A 1 115 ? -0.674 -24.051 5.815 1.00 70.06 115 ARG A C 1
ATOM 936 O O . ARG A 1 115 ? -1.352 -24.543 4.916 1.00 70.06 115 ARG A O 1
ATOM 943 N N . LYS A 1 116 ? 0.039 -24.798 6.659 1.00 73.69 116 LYS A N 1
ATOM 944 C CA . LYS A 1 116 ? -0.045 -26.266 6.690 1.00 73.69 116 LYS A CA 1
ATOM 945 C C . LYS A 1 116 ? -1.362 -26.712 7.317 1.00 73.69 116 LYS A C 1
ATOM 947 O O . LYS A 1 116 ? -1.869 -26.042 8.213 1.00 73.69 116 LYS A O 1
ATOM 952 N N . ARG A 1 117 ? -1.867 -27.867 6.886 1.00 69.75 117 ARG A N 1
ATOM 953 C CA . ARG A 1 117 ? -3.029 -28.523 7.492 1.00 69.75 117 ARG A CA 1
ATOM 954 C C . ARG A 1 117 ? -2.726 -28.842 8.957 1.00 69.75 117 ARG A C 1
ATOM 956 O O . ARG A 1 117 ? -1.794 -29.594 9.244 1.00 69.75 117 ARG A O 1
ATOM 963 N N . LYS A 1 118 ? -3.494 -28.249 9.867 1.00 70.50 118 LYS A N 1
ATOM 964 C CA . LYS A 1 118 ? -3.462 -28.498 11.312 1.00 70.50 118 LYS A CA 1
ATOM 965 C C . LYS A 1 118 ? -4.890 -28.765 11.793 1.00 70.50 118 LYS A C 1
ATOM 967 O O . LYS A 1 118 ? -5.839 -28.563 11.039 1.00 70.50 118 LYS A O 1
ATOM 972 N N . VAL A 1 119 ? -5.030 -29.279 13.015 1.00 71.88 119 VAL A N 1
ATOM 973 C CA . VAL A 1 119 ? -6.332 -29.322 13.692 1.00 71.88 119 VAL A CA 1
ATOM 974 C C . VAL A 1 119 ? -6.663 -27.881 14.064 1.00 71.88 119 VAL A C 1
ATOM 976 O O . VAL A 1 119 ? -6.055 -27.332 14.982 1.00 71.88 119 VAL A O 1
ATOM 979 N N . ASP A 1 120 ? -7.532 -27.260 13.272 1.00 65.56 120 ASP A N 1
ATOM 980 C CA . ASP A 1 120 ? -7.941 -25.869 13.448 1.00 65.56 120 ASP A CA 1
ATOM 981 C C . ASP A 1 120 ? -9.054 -25.792 14.519 1.00 65.56 120 ASP A C 1
ATOM 983 O O . ASP A 1 120 ? -9.883 -26.697 14.639 1.00 65.56 120 ASP A O 1
ATOM 987 N N . ASP A 1 121 ? -9.038 -24.730 15.330 1.00 73.88 121 ASP A N 1
ATOM 988 C CA . ASP A 1 121 ? -10.101 -24.416 16.296 1.00 73.88 121 ASP A CA 1
ATOM 989 C C . ASP A 1 121 ? -11.302 -23.870 15.494 1.00 73.88 121 ASP A C 1
ATOM 991 O O . ASP A 1 121 ? -11.130 -22.868 14.795 1.00 73.88 121 ASP A O 1
ATOM 995 N N . PRO A 1 122 ? -12.486 -24.515 15.512 1.00 76.12 122 PRO A N 1
ATOM 996 C CA . PRO A 1 122 ? -13.628 -24.089 14.696 1.00 76.12 122 PRO A CA 1
ATOM 997 C C . PRO A 1 122 ? -14.129 -22.681 15.051 1.00 76.12 122 PRO A C 1
ATOM 999 O O . PRO A 1 122 ? -14.761 -22.040 14.215 1.00 76.12 122 PRO A O 1
ATOM 1002 N N . ASP A 1 123 ? -13.800 -22.184 16.247 1.00 77.06 123 ASP A N 1
ATOM 1003 C CA . ASP A 1 123 ? -14.143 -20.838 16.708 1.00 77.06 123 ASP A CA 1
ATOM 1004 C C . ASP A 1 123 ? -13.056 -19.790 16.371 1.00 77.06 123 ASP A C 1
ATOM 1006 O O . ASP A 1 123 ? -13.127 -18.641 16.818 1.00 77.06 123 ASP A O 1
ATOM 1010 N N . ASP A 1 124 ? -12.020 -20.149 15.601 1.00 76.88 124 ASP A N 1
ATOM 1011 C CA . ASP A 1 124 ? -10.981 -19.216 15.153 1.00 76.88 124 ASP A CA 1
ATOM 1012 C C . ASP A 1 124 ? -11.388 -18.480 13.864 1.00 76.88 124 ASP A C 1
ATOM 1014 O O . ASP A 1 124 ? -11.169 -18.954 12.749 1.00 76.88 124 ASP A O 1
ATOM 1018 N N . PHE A 1 125 ? -11.950 -17.277 14.022 1.00 78.81 125 PHE A N 1
ATOM 1019 C CA . PHE A 1 125 ? -12.370 -16.409 12.917 1.00 78.81 125 PHE A CA 1
ATOM 1020 C C . PHE A 1 125 ? -11.664 -15.046 12.919 1.00 78.81 125 PHE A C 1
ATOM 1022 O O . PHE A 1 125 ? -11.227 -14.516 13.949 1.00 78.81 125 PHE A O 1
ATOM 1029 N N . ALA A 1 126 ? -11.545 -14.435 11.742 1.00 80.69 126 ALA A N 1
ATOM 1030 C CA . ALA A 1 126 ? -10.922 -13.127 11.578 1.00 80.69 126 ALA A CA 1
ATOM 1031 C C . ALA A 1 126 ? -11.766 -12.017 12.245 1.00 80.69 126 ALA A C 1
ATOM 1033 O O . ALA A 1 126 ? -12.928 -11.821 11.911 1.00 80.69 126 ALA A O 1
ATOM 1034 N N . LEU A 1 127 ? -11.181 -11.252 13.178 1.00 83.50 127 LEU A N 1
ATOM 1035 C CA . LEU A 1 127 ? -11.907 -10.192 13.908 1.00 83.50 127 LEU A CA 1
ATOM 1036 C C . LEU A 1 127 ? -12.222 -8.963 13.041 1.00 83.50 127 LEU A C 1
ATOM 1038 O O . LEU A 1 127 ? -13.088 -8.158 13.379 1.00 83.50 127 LEU A O 1
ATOM 1042 N N . ASN A 1 128 ? -11.465 -8.769 11.964 1.00 80.19 128 ASN A N 1
ATOM 1043 C CA . ASN A 1 128 ? -11.592 -7.627 11.071 1.00 80.19 128 ASN A CA 1
ATOM 1044 C C . ASN A 1 128 ? -12.702 -7.792 10.030 1.00 80.19 128 ASN A C 1
ATOM 1046 O O . ASN A 1 128 ? -13.126 -6.767 9.507 1.00 80.19 128 ASN A O 1
ATOM 1050 N N . GLY A 1 129 ? -13.178 -9.015 9.760 1.00 80.00 129 GLY A N 1
ATOM 1051 C CA . GLY A 1 129 ? -14.268 -9.266 8.811 1.00 80.00 129 GLY A CA 1
ATOM 1052 C C . GLY A 1 129 ? -14.035 -8.591 7.456 1.00 80.00 129 GLY A C 1
ATOM 1053 O O . GLY A 1 129 ? -14.832 -7.758 7.038 1.00 80.00 129 GLY A O 1
ATOM 1054 N N . GLY A 1 130 ? -12.861 -8.812 6.860 1.00 82.44 130 GLY A N 1
ATOM 1055 C CA . GLY A 1 130 ? -12.509 -8.235 5.561 1.00 82.44 130 GLY A CA 1
ATOM 1056 C C . GLY A 1 130 ? -12.128 -6.750 5.567 1.00 82.44 130 GLY A C 1
ATOM 1057 O O . GLY A 1 130 ? -11.601 -6.268 4.576 1.00 82.44 130 GLY A O 1
ATOM 1058 N N . ASN A 1 131 ? -12.294 -6.019 6.676 1.00 83.06 131 ASN A N 1
ATOM 1059 C CA . ASN A 1 131 ? -12.085 -4.562 6.745 1.00 83.06 131 ASN A CA 1
ATOM 1060 C C . ASN A 1 131 ? -10.607 -4.104 6.762 1.00 83.06 131 ASN A C 1
ATOM 1062 O O . ASN A 1 131 ? -10.260 -3.102 7.388 1.00 83.06 131 ASN A O 1
ATOM 1066 N N . ALA A 1 132 ? -9.694 -4.857 6.146 1.00 83.88 132 ALA A N 1
ATOM 1067 C CA . ALA A 1 132 ? -8.272 -4.521 6.070 1.00 83.88 132 ALA A CA 1
ATOM 1068 C C . ALA A 1 132 ? -7.691 -4.958 4.710 1.00 83.88 132 ALA A C 1
ATOM 1070 O O . ALA A 1 132 ? -8.319 -4.787 3.673 1.00 83.88 132 ALA A O 1
ATOM 1071 N N . TYR A 1 133 ? -6.476 -5.507 4.702 1.00 84.50 133 TYR A N 1
ATOM 1072 C CA . TYR A 1 133 ? -5.784 -5.912 3.474 1.00 84.50 133 TYR A CA 1
ATOM 1073 C C . TYR A 1 133 ? -6.341 -7.197 2.848 1.00 84.50 133 TYR A C 1
ATOM 1075 O O . TYR A 1 133 ? -6.283 -7.356 1.635 1.00 84.50 133 TYR A O 1
ATOM 1083 N N . PHE A 1 134 ? -6.874 -8.108 3.666 1.00 86.31 134 PHE A N 1
ATOM 1084 C CA . PHE A 1 134 ? -7.554 -9.313 3.187 1.00 86.31 134 PHE A CA 1
ATOM 1085 C C . PHE A 1 134 ? -9.050 -9.034 3.044 1.00 86.31 134 PHE A C 1
ATOM 1087 O O . PHE A 1 134 ? -9.602 -8.408 3.954 1.00 86.31 134 PHE A O 1
ATOM 1094 N N . PRO A 1 135 ? -9.701 -9.510 1.971 1.00 87.31 135 PRO A N 1
ATOM 1095 C CA . PRO A 1 135 ? -11.142 -9.414 1.813 1.00 87.31 135 PRO A CA 1
ATOM 1096 C C . PRO A 1 135 ? -11.865 -10.364 2.774 1.00 87.31 135 PRO A C 1
ATOM 1098 O O . PRO A 1 135 ? -11.250 -11.144 3.506 1.00 87.31 135 PRO A O 1
ATOM 1101 N N . GLU A 1 136 ? -13.194 -10.295 2.775 1.00 88.06 136 GLU A N 1
ATOM 1102 C CA . GLU A 1 136 ? -14.017 -11.161 3.612 1.00 88.06 136 GLU A CA 1
ATOM 1103 C C . GLU A 1 136 ? -13.885 -12.634 3.196 1.00 88.06 136 GLU A C 1
ATOM 1105 O O . GLU A 1 136 ? -14.197 -13.025 2.067 1.00 88.06 136 GLU A O 1
ATOM 1110 N N . ASP A 1 137 ? -13.438 -13.463 4.141 1.00 85.00 137 ASP A N 1
ATOM 1111 C CA . ASP A 1 137 ? -13.040 -14.856 3.908 1.00 85.00 137 ASP A CA 1
ATOM 1112 C C . ASP A 1 137 ? -14.199 -15.714 3.376 1.00 85.00 137 ASP A C 1
ATOM 1114 O O . ASP A 1 137 ? -14.020 -16.531 2.473 1.00 85.00 137 ASP A O 1
ATOM 1118 N N . THR A 1 138 ? -15.416 -15.484 3.876 1.00 87.31 138 THR A N 1
ATOM 1119 C CA . THR A 1 138 ? -16.616 -16.216 3.443 1.00 87.31 138 THR A CA 1
ATOM 1120 C C . THR A 1 138 ? -16.928 -15.968 1.965 1.00 87.31 138 THR A C 1
ATOM 1122 O O . THR A 1 138 ? -17.184 -16.912 1.219 1.00 87.31 138 THR A O 1
ATOM 1125 N N . GLN A 1 139 ? -16.877 -14.707 1.525 1.00 87.06 139 GLN A N 1
ATOM 1126 C CA . GLN A 1 139 ? -17.162 -14.333 0.136 1.00 87.06 139 GLN A CA 1
ATOM 1127 C C . GLN A 1 139 ? -16.078 -14.850 -0.808 1.00 87.06 139 GLN A C 1
ATOM 1129 O O . GLN A 1 139 ? -16.382 -15.404 -1.864 1.00 87.06 139 GLN A O 1
ATOM 1134 N N . TYR A 1 140 ? -14.818 -14.737 -0.390 1.00 89.12 140 TYR A N 1
ATOM 1135 C CA . TYR A 1 140 ? -13.695 -15.222 -1.175 1.00 89.12 140 TYR A CA 1
ATOM 1136 C C . TYR A 1 140 ? -13.727 -16.746 -1.350 1.00 89.12 140 TYR A C 1
ATOM 1138 O O . TYR A 1 140 ? -13.540 -17.250 -2.456 1.00 89.12 140 TYR A O 1
ATOM 1146 N N . LYS A 1 141 ? -14.040 -17.503 -0.292 1.00 88.19 141 LYS A N 1
ATOM 1147 C CA . LYS A 1 141 ? -14.183 -18.965 -0.378 1.00 88.19 141 LYS A CA 1
ATOM 1148 C C . LYS A 1 141 ? -15.319 -19.395 -1.301 1.00 88.19 141 LYS A C 1
ATOM 1150 O O . LYS A 1 141 ? -15.149 -20.376 -2.022 1.00 88.19 141 LYS A O 1
ATOM 1155 N N . LEU A 1 142 ? -16.444 -18.675 -1.302 1.00 89.75 142 LEU A N 1
ATOM 1156 C CA . LEU A 1 142 ? -17.538 -18.929 -2.246 1.00 89.75 142 LEU A CA 1
ATOM 1157 C C . LEU A 1 142 ? -17.071 -18.711 -3.687 1.00 89.75 142 LEU A C 1
ATOM 1159 O O . LEU A 1 142 ? -17.194 -19.620 -4.505 1.00 89.75 142 LEU A O 1
ATOM 1163 N N . TYR A 1 143 ? -16.433 -17.571 -3.960 1.00 90.31 143 TYR A N 1
ATOM 1164 C CA . TYR A 1 143 ? -15.845 -17.274 -5.265 1.00 90.31 143 TYR A CA 1
ATOM 1165 C C . TYR A 1 143 ? -14.873 -18.370 -5.733 1.00 90.31 143 TYR A C 1
ATOM 1167 O O . TYR A 1 143 ? -14.986 -18.867 -6.851 1.00 90.31 143 TYR A O 1
ATOM 1175 N N . VAL A 1 144 ? -13.966 -18.817 -4.856 1.00 88.19 144 VAL A N 1
ATOM 1176 C CA . VAL A 1 144 ? -13.013 -19.896 -5.163 1.00 88.19 144 VAL A CA 1
ATOM 1177 C C . VAL A 1 144 ? -13.705 -21.243 -5.390 1.00 88.19 144 VAL A C 1
ATOM 1179 O O . VAL A 1 144 ? -13.224 -22.032 -6.195 1.00 88.19 144 VAL A O 1
ATOM 1182 N N . SER A 1 145 ? -14.836 -21.518 -4.737 1.00 86.88 145 SER A N 1
ATOM 1183 C CA . SER A 1 145 ? -15.591 -22.759 -4.967 1.00 86.88 145 SER A CA 1
ATOM 1184 C C . SER A 1 145 ? -16.287 -22.804 -6.332 1.00 86.88 145 SER A C 1
ATOM 1186 O O . SER A 1 145 ? -16.469 -23.884 -6.891 1.00 86.88 145 SER A O 1
ATOM 1188 N N . GLU A 1 146 ? -16.633 -21.640 -6.887 1.00 88.00 146 GLU A N 1
ATOM 1189 C CA . GLU A 1 146 ? -17.232 -21.505 -8.218 1.00 88.00 146 GLU A CA 1
ATOM 1190 C C . GLU A 1 146 ? -16.197 -21.313 -9.343 1.00 88.00 146 GLU A C 1
ATOM 1192 O O . GLU A 1 146 ? -16.535 -21.395 -10.532 1.00 88.00 146 GLU A O 1
ATOM 1197 N N . LEU A 1 147 ? -14.929 -21.070 -8.991 1.00 81.69 147 LEU A N 1
ATOM 1198 C CA . LEU A 1 147 ? -13.820 -21.120 -9.935 1.00 81.69 147 LEU A CA 1
ATOM 1199 C C . LEU A 1 147 ? -13.647 -22.568 -10.420 1.00 81.69 147 LEU A C 1
ATOM 1201 O O . LEU A 1 147 ? -13.183 -23.451 -9.701 1.00 81.69 147 LEU A O 1
ATOM 1205 N N . GLY A 1 148 ? -14.049 -22.817 -11.667 1.00 70.69 148 GLY A N 1
ATOM 1206 C CA . GLY A 1 148 ? -13.735 -24.063 -12.365 1.00 70.69 148 GLY A CA 1
ATOM 1207 C C . GLY A 1 148 ? -12.229 -24.207 -12.636 1.00 70.69 148 GLY A C 1
ATOM 1208 O O . GLY A 1 148 ? -11.474 -23.253 -12.442 1.00 70.69 148 GLY A O 1
ATOM 1209 N N . PRO A 1 149 ? -11.777 -25.382 -13.109 1.00 66.31 149 PRO A N 1
ATOM 1210 C CA . PRO A 1 149 ? -10.381 -25.586 -13.486 1.00 66.31 149 PRO A CA 1
ATOM 1211 C C . PRO A 1 149 ? -9.953 -24.579 -14.566 1.00 66.31 149 PRO A C 1
ATOM 1213 O O . PRO A 1 149 ? -10.652 -24.387 -15.561 1.00 66.31 149 PRO A O 1
ATOM 1216 N N . GLU A 1 150 ? -8.810 -23.923 -14.354 1.00 63.88 150 GLU A N 1
ATOM 1217 C CA . GLU A 1 150 ? -8.230 -22.991 -15.323 1.00 63.88 150 GLU A CA 1
ATOM 1218 C C . GLU A 1 150 ? -7.466 -23.769 -16.409 1.00 63.88 150 GLU A C 1
ATOM 1220 O O . GLU A 1 150 ? -6.475 -24.441 -16.127 1.00 63.88 150 GLU A O 1
ATOM 1225 N N . ASP A 1 151 ? -7.920 -23.664 -17.662 1.00 53.56 151 ASP A N 1
ATOM 1226 C CA . ASP A 1 151 ? -7.294 -24.308 -18.832 1.00 53.56 151 ASP A CA 1
ATOM 1227 C C . ASP A 1 151 ? -6.205 -23.441 -19.505 1.00 53.56 151 ASP A C 1
ATOM 1229 O O . ASP A 1 151 ? -5.585 -23.857 -20.493 1.00 53.56 151 ASP A O 1
ATOM 1233 N N . ASP A 1 152 ? -5.944 -22.236 -18.985 1.00 58.59 152 ASP A N 1
ATOM 1234 C CA . ASP A 1 152 ? -5.001 -21.281 -19.572 1.00 58.59 152 ASP A CA 1
ATOM 1235 C C . ASP A 1 152 ? -3.547 -21.736 -19.326 1.00 58.59 152 ASP A C 1
ATOM 1237 O O . ASP A 1 152 ? -2.915 -21.460 -18.307 1.00 58.59 152 ASP A O 1
ATOM 1241 N N . LYS A 1 153 ? -2.989 -22.475 -20.291 1.00 57.34 153 LYS A N 1
ATOM 1242 C CA . LYS A 1 153 ? -1.592 -22.930 -20.252 1.00 57.34 153 LYS A CA 1
ATOM 1243 C C . LYS A 1 153 ? -0.632 -21.768 -20.492 1.00 57.34 153 LYS A C 1
ATOM 1245 O O . LYS A 1 153 ? -0.715 -21.093 -21.517 1.00 57.34 153 LYS A O 1
ATOM 1250 N N . CYS A 1 154 ? 0.369 -21.629 -19.619 1.00 61.16 154 CYS A N 1
ATOM 1251 C CA . CYS A 1 154 ? 1.436 -20.650 -19.804 1.00 61.16 154 CYS A CA 1
ATOM 1252 C C . CYS A 1 154 ? 2.225 -20.922 -21.100 1.00 61.16 154 CYS A C 1
ATOM 1254 O O . CYS A 1 154 ? 2.888 -21.957 -21.245 1.00 61.16 154 CYS A O 1
ATOM 1256 N N . THR A 1 155 ? 2.167 -19.992 -22.055 1.00 62.50 155 THR A N 1
ATOM 1257 C CA . THR A 1 155 ? 2.868 -20.102 -23.346 1.00 62.50 155 THR A CA 1
ATOM 1258 C C . THR A 1 155 ? 4.305 -19.568 -23.305 1.00 62.50 155 THR A C 1
ATOM 1260 O O . THR A 1 155 ? 5.108 -19.949 -24.156 1.00 62.50 155 THR A O 1
ATOM 1263 N N . CYS A 1 156 ? 4.671 -18.767 -22.297 1.00 62.97 156 CYS A N 1
ATOM 1264 C CA . CYS A 1 156 ? 6.023 -18.225 -22.111 1.00 62.97 156 CYS A CA 1
ATOM 1265 C C . CYS A 1 156 ? 7.046 -19.324 -21.761 1.00 62.97 156 CYS A C 1
ATOM 1267 O O . CYS A 1 156 ? 6.888 -20.068 -20.794 1.00 62.97 156 CYS A O 1
ATOM 1269 N N . SER A 1 157 ? 8.122 -19.403 -22.545 1.00 54.12 157 SER A N 1
ATOM 1270 C CA . SER A 1 157 ? 9.129 -20.476 -22.549 1.00 54.12 157 SER A CA 1
ATOM 1271 C C . SER A 1 157 ? 9.852 -20.703 -21.213 1.00 54.12 157 SER A C 1
ATOM 1273 O O . SER A 1 157 ? 10.000 -21.857 -20.818 1.00 54.12 157 SER A O 1
ATOM 1275 N N . GLU A 1 158 ? 10.260 -19.651 -20.493 1.00 54.88 158 GLU A N 1
ATOM 1276 C CA . GLU A 1 158 ? 11.027 -19.785 -19.235 1.00 54.88 158 GLU A CA 1
ATOM 1277 C C . GLU A 1 158 ? 10.157 -19.920 -17.971 1.00 54.88 158 GLU A C 1
ATOM 1279 O O . GLU A 1 158 ? 10.610 -20.454 -16.960 1.00 54.88 158 GLU A O 1
ATOM 1284 N N . LEU A 1 159 ? 8.885 -19.506 -18.022 1.00 54.16 159 LEU A N 1
ATOM 1285 C CA . LEU A 1 159 ? 7.956 -19.603 -16.882 1.00 54.16 159 LEU A CA 1
ATOM 1286 C C . LEU A 1 159 ? 7.214 -20.946 -16.819 1.00 54.16 159 LEU A C 1
ATOM 1288 O O . LEU A 1 159 ? 6.656 -21.294 -15.779 1.00 54.16 159 LEU A O 1
ATOM 1292 N N . LYS A 1 160 ? 7.297 -21.770 -17.875 1.00 47.47 160 LYS A N 1
ATOM 1293 C CA . LYS A 1 160 ? 6.815 -23.165 -17.860 1.00 47.47 160 LYS A CA 1
ATOM 1294 C C . LYS A 1 160 ? 7.410 -23.984 -16.712 1.00 47.47 160 LYS A C 1
ATOM 1296 O O . LYS A 1 160 ? 6.716 -24.827 -16.149 1.00 47.47 160 LYS A O 1
ATOM 1301 N N . ALA A 1 161 ? 8.669 -23.730 -16.346 1.00 42.50 161 ALA A N 1
ATOM 1302 C CA . ALA A 1 161 ? 9.317 -24.402 -15.222 1.00 42.50 161 ALA A CA 1
ATOM 1303 C C . ALA A 1 161 ? 8.688 -24.012 -13.870 1.00 42.50 161 ALA A C 1
ATOM 1305 O O . ALA A 1 161 ? 8.525 -24.875 -13.010 1.00 42.50 161 ALA A O 1
ATOM 1306 N N . VAL A 1 162 ? 8.279 -22.748 -13.705 1.00 47.59 162 VAL A N 1
ATOM 1307 C CA . VAL A 1 162 ? 7.616 -22.245 -12.488 1.00 47.59 162 VAL A CA 1
ATOM 1308 C C . VAL A 1 162 ? 6.205 -22.825 -12.363 1.00 47.59 162 VAL A C 1
ATOM 1310 O O . VAL A 1 162 ? 5.851 -23.333 -11.301 1.00 47.59 162 VAL A O 1
ATOM 1313 N N . CYS A 1 163 ? 5.439 -22.876 -13.461 1.00 46.44 163 CYS A N 1
ATOM 1314 C CA . CYS A 1 163 ? 4.114 -23.508 -13.473 1.00 46.44 163 CYS A CA 1
ATOM 1315 C C . CYS A 1 163 ? 4.161 -25.000 -13.088 1.00 46.44 163 CYS A C 1
ATOM 1317 O O . CYS A 1 163 ? 3.276 -25.480 -12.383 1.00 46.44 163 CYS A O 1
ATOM 1319 N N . MET A 1 164 ? 5.198 -25.738 -13.506 1.00 40.75 164 MET A N 1
ATOM 1320 C CA . MET A 1 164 ? 5.303 -27.185 -13.260 1.00 40.75 164 MET A CA 1
ATOM 1321 C C . MET A 1 164 ? 5.851 -27.543 -11.863 1.00 40.75 164 MET A C 1
ATOM 1323 O O . MET A 1 164 ? 5.567 -28.624 -11.348 1.00 40.75 164 MET A O 1
ATOM 1327 N N . GLN A 1 165 ? 6.627 -26.657 -11.226 1.00 44.12 165 GLN A N 1
ATOM 1328 C CA . GLN A 1 165 ? 7.235 -26.900 -9.905 1.00 44.12 165 GLN A CA 1
ATOM 1329 C C . GLN A 1 165 ? 6.241 -26.822 -8.731 1.00 44.12 165 GLN A C 1
ATOM 1331 O O . GLN A 1 165 ? 6.559 -27.268 -7.624 1.00 44.12 165 GLN A O 1
ATOM 1336 N N . ASN A 1 166 ? 5.038 -26.287 -8.953 1.00 50.28 166 ASN A N 1
ATOM 1337 C CA . ASN A 1 166 ? 4.074 -26.010 -7.887 1.00 50.28 166 ASN A CA 1
ATOM 1338 C C . ASN A 1 166 ? 3.441 -27.279 -7.282 1.00 50.28 166 ASN A C 1
ATOM 1340 O O . ASN A 1 166 ? 3.219 -27.340 -6.076 1.00 50.28 166 ASN A O 1
ATOM 1344 N N . ILE A 1 167 ? 3.217 -28.343 -8.054 1.00 52.66 167 ILE A N 1
ATOM 1345 C CA . ILE A 1 167 ? 2.370 -29.467 -7.604 1.00 52.66 167 ILE A CA 1
ATOM 1346 C C . ILE A 1 167 ? 3.049 -30.333 -6.523 1.00 52.66 167 ILE A C 1
ATOM 1348 O O . ILE A 1 167 ? 2.398 -30.814 -5.595 1.00 52.66 167 ILE A O 1
ATOM 1352 N N . THR A 1 168 ? 4.368 -30.525 -6.584 1.00 51.19 168 THR A N 1
ATOM 1353 C CA . THR A 1 168 ? 5.097 -31.389 -5.635 1.00 51.19 168 THR A CA 1
ATOM 1354 C C . THR A 1 168 ? 5.542 -30.678 -4.356 1.00 51.19 168 THR A C 1
ATOM 1356 O O . THR A 1 168 ? 5.759 -31.351 -3.345 1.00 51.19 168 THR A O 1
ATOM 1359 N N . LYS A 1 169 ? 5.657 -29.342 -4.366 1.00 56.69 169 LYS A N 1
ATOM 1360 C CA . LYS A 1 169 ? 6.199 -28.545 -3.250 1.00 56.69 169 LYS A CA 1
ATOM 1361 C C . LYS A 1 169 ? 5.199 -28.310 -2.112 1.00 56.69 169 LYS A C 1
ATOM 1363 O O . LYS A 1 169 ? 5.616 -28.184 -0.963 1.00 56.69 169 LYS A O 1
ATOM 1368 N N . PHE A 1 170 ? 3.896 -28.298 -2.396 1.00 59.84 170 PHE A N 1
ATOM 1369 C CA . PHE A 1 170 ? 2.855 -27.917 -1.428 1.00 59.84 170 PHE A CA 1
ATOM 1370 C C . PHE A 1 170 ? 2.123 -29.096 -0.763 1.00 59.84 170 PHE A C 1
ATOM 1372 O O . PHE A 1 170 ? 0.982 -28.958 -0.318 1.00 59.84 170 PHE A O 1
ATOM 1379 N N . LYS A 1 171 ? 2.762 -30.271 -0.646 1.00 60.50 171 LYS A N 1
ATOM 1380 C CA . LYS A 1 171 ? 2.163 -31.416 0.067 1.00 60.50 171 LYS A CA 1
ATOM 1381 C C . LYS A 1 171 ? 1.736 -31.004 1.487 1.00 60.50 171 LYS A C 1
ATOM 1383 O O . LYS A 1 171 ? 2.549 -30.518 2.270 1.00 60.50 171 LYS A O 1
ATOM 1388 N N . ASN A 1 172 ? 0.465 -31.243 1.822 1.00 68.38 172 ASN A N 1
ATOM 1389 C CA . ASN A 1 172 ? -0.178 -30.922 3.107 1.00 68.38 172 ASN A CA 1
ATOM 1390 C C . ASN A 1 172 ? -0.369 -29.420 3.427 1.00 68.38 172 ASN A C 1
ATOM 1392 O O . ASN A 1 172 ? -0.644 -29.084 4.583 1.00 68.38 172 ASN A O 1
ATOM 1396 N N . ALA A 1 173 ? -0.263 -28.518 2.447 1.00 67.06 173 ALA A N 1
ATOM 1397 C CA . ALA A 1 173 ? -0.667 -27.118 2.604 1.00 67.06 173 ALA A CA 1
ATOM 1398 C C . ALA A 1 173 ? -2.179 -26.944 2.349 1.00 67.06 173 ALA A C 1
ATOM 1400 O O . ALA A 1 173 ? -2.727 -27.557 1.438 1.00 67.06 173 ALA A O 1
ATOM 1401 N N . VAL A 1 174 ? -2.848 -26.142 3.182 1.00 74.44 174 VAL A N 1
ATOM 1402 C CA . VAL A 1 174 ? -4.227 -25.654 2.964 1.00 74.44 174 VAL A CA 1
ATOM 1403 C C . VAL A 1 174 ? -4.194 -24.340 2.185 1.00 74.44 174 VAL A C 1
ATOM 1405 O O . VAL A 1 174 ? -5.017 -24.130 1.306 1.00 74.44 174 VAL A O 1
ATOM 1408 N N . VAL A 1 175 ? -3.209 -23.489 2.490 1.00 78.12 175 VAL A N 1
ATOM 1409 C CA . VAL A 1 175 ? -2.897 -22.261 1.750 1.00 78.12 175 VAL A CA 1
ATOM 1410 C C . VAL A 1 175 ? -1.462 -22.378 1.250 1.00 78.12 175 VAL A C 1
ATOM 1412 O O . VAL A 1 175 ? -0.536 -22.561 2.051 1.00 78.12 175 VAL A O 1
ATOM 1415 N N . THR A 1 176 ? -1.279 -22.323 -0.067 1.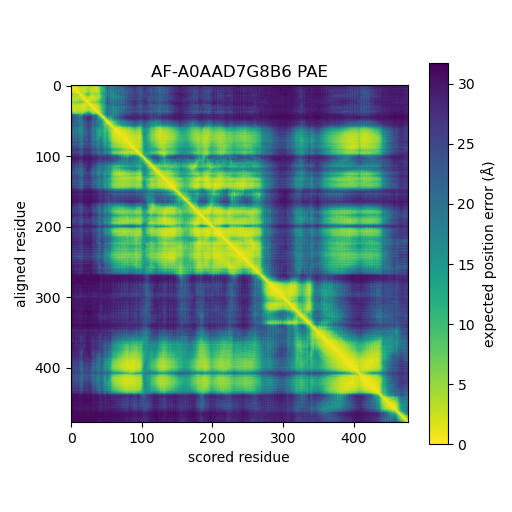00 75.00 176 THR A N 1
ATOM 1416 C CA . THR A 1 176 ? 0.015 -22.494 -0.748 1.00 75.00 176 THR A CA 1
ATOM 1417 C C . THR A 1 176 ? 0.836 -21.208 -0.796 1.00 75.00 176 THR A C 1
ATOM 1419 O O . THR A 1 176 ? 2.051 -21.255 -0.975 1.00 75.00 176 THR A O 1
ATOM 1422 N N . GLY A 1 177 ? 0.185 -20.062 -0.623 1.00 79.81 177 GLY A N 1
ATOM 1423 C CA . GLY A 1 177 ? 0.792 -18.737 -0.644 1.00 79.81 177 GLY A CA 1
ATOM 1424 C C . GLY A 1 177 ? -0.277 -17.655 -0.560 1.00 79.81 177 GLY A C 1
ATOM 1425 O O . GLY A 1 177 ? -1.450 -17.961 -0.370 1.00 79.81 177 GLY A O 1
ATOM 1426 N N . VAL A 1 178 ? 0.128 -16.405 -0.739 1.00 81.94 178 VAL A N 1
ATOM 1427 C CA . VAL A 1 178 ? -0.768 -15.246 -0.810 1.00 81.94 178 VAL A CA 1
ATOM 1428 C C . VAL A 1 178 ? -0.399 -14.441 -2.041 1.00 81.94 178 VAL A C 1
ATOM 1430 O O . VAL A 1 178 ? 0.781 -14.166 -2.232 1.00 81.94 178 VAL A O 1
ATOM 1433 N N . VAL A 1 179 ? -1.375 -14.041 -2.850 1.00 84.50 179 VAL A N 1
ATOM 1434 C CA . VAL A 1 179 ? -1.153 -13.010 -3.870 1.00 84.50 179 VAL A CA 1
ATOM 1435 C C . VAL A 1 179 ? -1.531 -11.660 -3.291 1.00 84.50 179 VAL A C 1
ATOM 1437 O O . VAL A 1 179 ? -2.566 -11.524 -2.640 1.00 84.50 179 VAL A O 1
ATOM 1440 N N . ALA A 1 180 ? -0.654 -10.683 -3.480 1.00 84.38 180 ALA A N 1
ATOM 1441 C CA . ALA A 1 180 ? -0.813 -9.343 -2.958 1.00 84.38 180 ALA A CA 1
ATOM 1442 C C . ALA A 1 180 ? -0.773 -8.339 -4.101 1.00 84.38 180 ALA A C 1
ATOM 1444 O O . ALA A 1 180 ? 0.156 -8.325 -4.903 1.00 84.38 180 ALA A O 1
ATOM 1445 N N . VAL A 1 181 ? -1.771 -7.475 -4.123 1.00 84.25 181 VAL A N 1
ATOM 1446 C CA . VAL A 1 181 ? -1.872 -6.292 -4.954 1.00 84.25 181 VAL A CA 1
ATOM 1447 C C . VAL A 1 181 ? -1.529 -5.111 -4.035 1.00 84.25 181 VAL A C 1
ATOM 1449 O O . VAL A 1 181 ? -2.321 -4.674 -3.201 1.00 84.25 181 VAL A O 1
ATOM 1452 N N . GLN A 1 182 ? -0.267 -4.694 -4.080 1.00 80.75 182 GLN A N 1
ATOM 1453 C CA . GLN A 1 182 ? 0.312 -3.615 -3.264 1.00 80.75 182 GLN A CA 1
ATOM 1454 C C . GLN A 1 182 ? 0.456 -2.342 -4.091 1.00 80.75 182 GLN A C 1
ATOM 1456 O O . GLN A 1 182 ? -0.060 -2.343 -5.183 1.00 80.75 182 GLN A O 1
ATOM 1461 N N . CYS A 1 183 ? 1.151 -1.293 -3.630 1.00 75.75 183 CYS A N 1
ATOM 1462 C CA . CYS A 1 183 ? 1.463 -0.055 -4.361 1.00 75.75 183 CYS A CA 1
ATOM 1463 C C . CYS A 1 183 ? 2.905 0.016 -4.880 1.00 75.75 183 CYS A C 1
ATOM 1465 O O . CYS A 1 183 ? 3.828 -0.362 -4.172 1.00 75.75 183 CYS A O 1
ATOM 1467 N N . ALA A 1 184 ? 3.104 0.470 -6.128 1.00 69.69 184 ALA A N 1
ATOM 1468 C CA . ALA A 1 184 ? 4.403 0.372 -6.816 1.00 69.69 184 ALA A CA 1
ATOM 1469 C C . ALA A 1 184 ? 5.345 1.444 -6.303 1.00 69.69 184 ALA A C 1
ATOM 1471 O O . ALA A 1 184 ? 6.515 1.175 -6.058 1.00 69.69 184 ALA A O 1
ATOM 1472 N N . CYS A 1 185 ? 4.801 2.642 -6.109 1.00 66.06 185 CYS A N 1
ATOM 1473 C CA . CYS A 1 185 ? 5.538 3.784 -5.602 1.00 66.06 185 CYS A CA 1
ATOM 1474 C C . CYS A 1 185 ? 5.793 3.642 -4.098 1.00 66.06 185 CYS A C 1
ATOM 1476 O O . CYS A 1 185 ? 6.909 3.842 -3.637 1.00 66.06 185 CYS A O 1
ATOM 1478 N N . HIS A 1 186 ? 4.770 3.242 -3.337 1.00 68.00 186 HIS A N 1
ATOM 1479 C CA . HIS A 1 186 ? 4.801 3.355 -1.878 1.00 68.00 186 HIS A CA 1
ATOM 1480 C C . HIS A 1 186 ? 4.907 2.016 -1.124 1.00 68.00 186 HIS A C 1
ATOM 1482 O O . HIS A 1 186 ? 5.077 2.011 0.092 1.00 68.00 186 HIS A O 1
ATOM 1488 N N . GLY A 1 187 ? 4.751 0.870 -1.795 1.00 68.81 187 GLY A N 1
ATOM 1489 C CA . GLY A 1 187 ? 4.808 -0.455 -1.162 1.00 68.81 187 GLY A CA 1
ATOM 1490 C C . GLY A 1 187 ? 3.642 -0.783 -0.218 1.00 68.81 187 GLY A C 1
ATOM 1491 O O . GLY A 1 187 ? 3.712 -1.764 0.519 1.00 68.81 187 GLY A O 1
ATOM 1492 N N . PHE A 1 188 ? 2.574 0.021 -0.203 1.00 72.00 188 PHE A N 1
ATOM 1493 C CA . PHE A 1 188 ? 1.407 -0.220 0.650 1.00 72.00 188 PHE A CA 1
ATOM 1494 C C . PHE A 1 188 ? 0.486 -1.292 0.082 1.00 72.00 188 PHE A C 1
ATOM 1496 O O . PHE A 1 188 ? 0.196 -1.301 -1.107 1.00 72.00 188 PHE A O 1
ATOM 1503 N N . PHE A 1 189 ? -0.020 -2.168 0.942 1.00 79.50 189 PHE A N 1
ATOM 1504 C CA . PHE A 1 189 ? -1.037 -3.142 0.567 1.00 79.50 189 PHE A CA 1
ATOM 1505 C C . PHE A 1 189 ? -2.400 -2.474 0.420 1.00 79.50 189 PHE A C 1
ATOM 1507 O O . PHE A 1 189 ? -2.816 -1.729 1.309 1.00 79.50 189 PHE A O 1
ATOM 1514 N N . GLN A 1 190 ? -3.092 -2.757 -0.682 1.00 78.31 190 GLN A N 1
ATOM 1515 C CA . GLN A 1 190 ? -4.397 -2.166 -0.952 1.00 78.31 190 GLN A CA 1
ATOM 1516 C C . GLN A 1 190 ? -5.508 -2.862 -0.142 1.00 78.31 190 GLN A C 1
ATOM 1518 O O . GLN A 1 190 ? -5.362 -4.042 0.214 1.00 78.31 190 GLN A O 1
ATOM 1523 N N . PRO A 1 191 ? -6.608 -2.159 0.188 1.00 81.25 191 PRO A N 1
ATOM 1524 C CA . PRO A 1 191 ? -7.785 -2.763 0.812 1.00 81.25 191 PRO A CA 1
ATOM 1525 C C . PRO A 1 191 ? -8.295 -3.959 -0.001 1.00 81.25 191 PRO A C 1
ATOM 1527 O O . PRO A 1 191 ? -8.486 -3.859 -1.210 1.00 81.25 191 PRO A O 1
ATOM 1530 N N . GLY A 1 192 ? -8.466 -5.118 0.641 1.00 84.44 192 GLY A N 1
ATOM 1531 C CA . GLY A 1 192 ? -8.866 -6.358 -0.044 1.00 84.44 192 GLY A CA 1
ATOM 1532 C C . GLY A 1 192 ? -7.892 -6.868 -1.123 1.00 84.44 192 GLY A C 1
ATOM 1533 O O . GLY A 1 192 ? -8.223 -7.808 -1.844 1.00 84.44 192 GLY A O 1
ATOM 1534 N N . GLY A 1 193 ? -6.699 -6.276 -1.241 1.00 85.81 193 GLY A N 1
ATOM 1535 C CA . GLY A 1 193 ? -5.697 -6.614 -2.249 1.00 85.81 193 GLY A CA 1
ATOM 1536 C C . GLY A 1 193 ? -4.872 -7.863 -1.930 1.00 85.81 193 GLY A C 1
ATOM 1537 O O . GLY A 1 193 ? -4.027 -8.236 -2.737 1.00 85.81 193 GLY A O 1
ATOM 1538 N N . LEU A 1 194 ? -5.059 -8.512 -0.776 1.00 87.69 194 LEU A N 1
ATOM 1539 C CA . LEU A 1 194 ? -4.360 -9.751 -0.412 1.00 87.69 194 LEU A CA 1
ATOM 1540 C C . LEU A 1 194 ? -5.325 -10.922 -0.383 1.00 87.69 194 LEU A C 1
ATOM 1542 O O . LEU A 1 194 ? -6.280 -10.901 0.386 1.00 87.69 194 LEU A O 1
ATOM 1546 N N . VAL A 1 195 ? -5.036 -11.980 -1.138 1.00 88.31 195 VAL A N 1
ATOM 1547 C CA . VAL A 1 195 ? -5.863 -13.190 -1.116 1.00 88.31 195 VAL A CA 1
ATOM 1548 C C . VAL A 1 195 ? -5.049 -14.471 -1.004 1.00 88.31 195 VAL A C 1
ATOM 1550 O O . VAL A 1 195 ? -3.938 -14.585 -1.527 1.00 88.31 195 VAL A O 1
ATOM 1553 N N . ASP A 1 196 ? -5.629 -15.449 -0.312 1.00 86.56 196 ASP A N 1
ATOM 1554 C CA . ASP A 1 196 ? -5.022 -16.757 -0.079 1.00 86.56 196 ASP A CA 1
ATOM 1555 C C . ASP A 1 196 ? -5.051 -17.617 -1.350 1.00 86.56 196 ASP A C 1
ATOM 1557 O O . ASP A 1 196 ? -6.094 -17.787 -1.982 1.00 86.56 196 ASP A O 1
ATOM 1561 N N . LEU A 1 197 ? -3.915 -18.218 -1.699 1.00 83.38 197 LEU A N 1
ATOM 1562 C CA . LEU A 1 197 ? -3.787 -19.167 -2.804 1.00 83.38 197 LEU A CA 1
ATOM 1563 C C . LEU A 1 197 ? -4.045 -20.590 -2.302 1.00 83.38 197 LEU A C 1
ATOM 1565 O O . LEU A 1 197 ? -3.411 -21.035 -1.341 1.00 83.38 197 LEU A O 1
ATOM 1569 N N . THR A 1 198 ? -4.935 -21.329 -2.963 1.00 71.69 198 THR A N 1
ATOM 1570 C CA . THR A 1 198 ? -5.310 -22.698 -2.562 1.00 71.69 198 THR A CA 1
ATOM 1571 C C . THR A 1 198 ? -4.549 -23.779 -3.336 1.00 71.69 198 THR A C 1
ATOM 1573 O O . THR A 1 198 ? -4.238 -24.824 -2.765 1.00 71.69 198 THR A O 1
ATOM 1576 N N . MET A 1 199 ? -4.203 -23.539 -4.607 1.00 67.06 199 MET A N 1
ATOM 1577 C CA . MET A 1 199 ? -3.450 -24.472 -5.464 1.00 67.06 199 MET A CA 1
ATOM 1578 C C . MET A 1 199 ? -2.472 -23.746 -6.407 1.00 67.06 199 MET A C 1
ATOM 1580 O O . MET A 1 199 ? -2.473 -23.961 -7.615 1.00 67.06 199 MET A O 1
ATOM 1584 N N . GLY A 1 200 ? -1.590 -22.908 -5.855 1.00 64.88 200 GLY A N 1
ATOM 1585 C CA . GLY A 1 200 ? -0.640 -22.112 -6.644 1.00 64.88 200 GLY A CA 1
ATOM 1586 C C . GLY A 1 200 ? -1.234 -20.801 -7.180 1.00 64.88 200 GLY A C 1
ATOM 1587 O O . GLY A 1 200 ? -2.332 -20.408 -6.796 1.00 64.88 200 GLY A O 1
ATOM 1588 N N . GLU A 1 201 ? -0.478 -20.092 -8.020 1.00 65.12 201 GLU A N 1
ATOM 1589 C CA . GLU A 1 201 ? -0.934 -18.864 -8.693 1.00 65.12 201 GLU A CA 1
ATOM 1590 C C . GLU A 1 201 ? -1.914 -19.209 -9.822 1.00 65.12 201 GLU A C 1
ATOM 1592 O O . GLU A 1 201 ? -1.500 -19.651 -10.892 1.00 65.12 201 GLU A O 1
ATOM 1597 N N . GLY A 1 202 ? -3.209 -19.024 -9.561 1.00 73.62 202 GLY A N 1
ATOM 1598 C CA . GLY A 1 202 ? -4.275 -19.026 -10.569 1.00 73.62 202 GLY A CA 1
ATOM 1599 C C . GLY A 1 202 ? -4.739 -17.600 -10.865 1.00 73.62 202 GLY A C 1
ATOM 1600 O O . GLY A 1 202 ? -4.731 -16.747 -9.969 1.00 73.62 202 GLY A O 1
ATOM 1601 N N . TYR A 1 203 ? -5.154 -17.331 -12.103 1.00 81.75 203 TYR A N 1
ATOM 1602 C CA . TYR A 1 203 ? -5.560 -15.988 -12.525 1.00 81.75 203 TYR A CA 1
ATOM 1603 C C . TYR A 1 203 ? -6.784 -15.477 -11.764 1.00 81.75 203 TYR A C 1
ATOM 1605 O O . TYR A 1 203 ? -6.837 -14.288 -11.454 1.00 81.75 203 TYR A O 1
ATOM 1613 N N . GLY A 1 204 ? -7.724 -16.353 -11.401 1.00 84.38 204 GLY A N 1
ATOM 1614 C CA . GLY A 1 204 ? -8.909 -15.985 -10.627 1.00 84.38 204 GLY A CA 1
ATOM 1615 C C . GLY A 1 204 ? -8.578 -15.410 -9.246 1.00 84.38 204 GLY A C 1
ATOM 1616 O O . GLY A 1 204 ? -9.220 -14.463 -8.796 1.00 84.38 204 GLY A O 1
ATOM 1617 N N . HIS A 1 205 ? -7.526 -15.902 -8.585 1.00 86.88 205 HIS A N 1
ATOM 1618 C CA . HIS A 1 205 ? -7.080 -15.336 -7.307 1.00 86.88 205 HIS A CA 1
ATOM 1619 C C . HIS A 1 205 ? -6.579 -13.894 -7.489 1.00 86.88 205 HIS A C 1
ATOM 1621 O O . HIS A 1 205 ? -6.992 -12.985 -6.768 1.00 86.88 205 HIS A O 1
ATOM 1627 N N . THR A 1 206 ? -5.740 -13.663 -8.502 1.00 87.12 206 THR A N 1
ATOM 1628 C CA . THR A 1 206 ? -5.242 -12.322 -8.836 1.00 87.12 206 THR A CA 1
ATOM 1629 C C . THR A 1 206 ? -6.368 -11.388 -9.284 1.00 87.12 206 THR A C 1
ATOM 1631 O O . THR A 1 206 ? -6.371 -10.224 -8.889 1.00 87.12 206 THR A O 1
ATOM 1634 N N . ASP A 1 207 ? -7.347 -11.879 -10.051 1.00 89.44 207 ASP A N 1
ATOM 1635 C CA . ASP A 1 207 ? -8.515 -11.095 -10.468 1.00 89.44 207 ASP A CA 1
ATOM 1636 C C . ASP A 1 207 ? -9.318 -10.600 -9.261 1.00 89.44 207 ASP A C 1
ATOM 1638 O O . ASP A 1 207 ? -9.742 -9.448 -9.249 1.00 89.44 207 ASP A O 1
ATOM 1642 N N . TYR A 1 208 ? -9.513 -11.442 -8.240 1.00 90.44 208 TYR A N 1
ATOM 1643 C CA . TYR A 1 208 ? -10.267 -11.064 -7.044 1.00 90.44 208 TYR A CA 1
ATOM 1644 C C . TYR A 1 208 ? -9.566 -9.958 -6.249 1.00 90.44 208 TYR A C 1
ATOM 1646 O O . TYR A 1 208 ? -10.204 -8.972 -5.867 1.00 90.44 208 TYR A O 1
ATOM 1654 N N . ALA A 1 209 ? -8.251 -10.089 -6.050 1.00 89.31 209 ALA A N 1
ATOM 1655 C CA . ALA A 1 209 ? -7.430 -9.070 -5.395 1.00 89.31 209 ALA A CA 1
ATOM 1656 C C . ALA A 1 209 ? -7.403 -7.752 -6.190 1.00 89.31 209 ALA A C 1
ATOM 1658 O O . ALA A 1 209 ? -7.544 -6.661 -5.627 1.00 89.31 209 ALA A O 1
ATOM 1659 N N . LEU A 1 210 ? -7.264 -7.847 -7.517 1.00 88.88 210 LEU A N 1
ATOM 1660 C CA . LEU A 1 210 ? -7.282 -6.694 -8.411 1.00 88.88 210 LEU A CA 1
ATOM 1661 C C . LEU A 1 210 ? -8.660 -6.025 -8.435 1.00 88.88 210 LEU A C 1
ATOM 1663 O O . LEU A 1 210 ? -8.729 -4.803 -8.417 1.00 88.88 210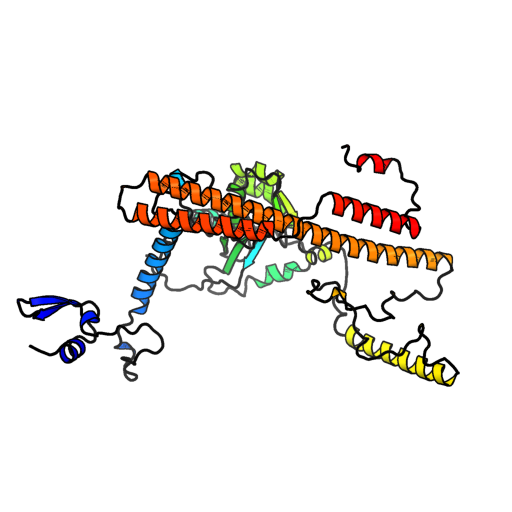 LEU A O 1
ATOM 1667 N N . GLY A 1 211 ? -9.749 -6.794 -8.432 1.00 89.12 211 GLY A N 1
ATOM 1668 C CA . GLY A 1 211 ? -11.116 -6.277 -8.401 1.00 89.12 211 GLY A CA 1
ATOM 1669 C C . GLY A 1 211 ? -11.391 -5.431 -7.157 1.00 89.12 211 GLY A C 1
ATOM 1670 O O . GLY A 1 211 ? -11.886 -4.315 -7.280 1.00 89.12 211 GLY A O 1
ATOM 1671 N N . HIS A 1 212 ? -10.990 -5.906 -5.974 1.00 86.94 212 HIS A N 1
ATOM 1672 C CA . HIS A 1 212 ? -11.124 -5.129 -4.733 1.00 86.94 212 HIS A CA 1
ATOM 1673 C C . HIS A 1 212 ? -10.285 -3.853 -4.767 1.00 86.94 212 HIS A C 1
ATOM 1675 O O . HIS A 1 212 ? -10.761 -2.788 -4.393 1.00 86.94 212 HIS A O 1
ATOM 1681 N N . THR A 1 213 ? -9.067 -3.944 -5.300 1.00 84.50 213 THR A N 1
ATOM 1682 C CA . THR A 1 213 ? -8.183 -2.783 -5.432 1.00 84.50 213 THR A CA 1
ATOM 1683 C C . THR A 1 213 ? -8.726 -1.748 -6.424 1.00 84.50 213 THR A C 1
ATOM 1685 O O . THR A 1 213 ? -8.639 -0.545 -6.190 1.00 84.50 213 THR A O 1
ATOM 1688 N N . LEU A 1 214 ? -9.289 -2.196 -7.550 1.00 84.88 214 LEU A N 1
ATOM 1689 C CA . LEU A 1 214 ? -9.845 -1.316 -8.577 1.00 84.88 214 LEU A CA 1
ATOM 1690 C C . LEU A 1 214 ? -11.164 -0.670 -8.146 1.00 84.88 214 LEU A C 1
ATOM 1692 O O . LEU A 1 214 ? -11.486 0.395 -8.663 1.00 84.88 214 LEU A O 1
ATOM 1696 N N . ALA A 1 215 ? -11.901 -1.260 -7.203 1.00 82.19 215 ALA A N 1
ATOM 1697 C CA . ALA A 1 215 ? -13.141 -0.680 -6.691 1.00 82.19 215 ALA A CA 1
ATOM 1698 C C . ALA A 1 215 ? -12.940 0.719 -6.076 1.00 82.19 215 ALA A C 1
ATOM 1700 O O . ALA A 1 215 ? -13.835 1.548 -6.170 1.00 82.19 215 ALA A O 1
ATOM 1701 N N . ASP A 1 216 ? -11.756 1.025 -5.539 1.00 73.88 216 ASP A N 1
ATOM 1702 C CA . ASP A 1 216 ? -11.414 2.370 -5.041 1.00 73.88 216 ASP A CA 1
ATOM 1703 C C . ASP A 1 216 ? -10.719 3.254 -6.097 1.00 73.88 216 ASP A C 1
ATOM 1705 O O . ASP A 1 216 ? -10.432 4.429 -5.863 1.00 73.88 216 ASP A O 1
ATOM 1709 N N . ALA A 1 217 ? -10.456 2.730 -7.297 1.00 73.75 217 ALA A N 1
ATOM 1710 C CA . ALA A 1 217 ? -9.718 3.429 -8.349 1.00 73.75 217 ALA A CA 1
ATOM 1711 C C . ALA A 1 217 ? -10.618 4.177 -9.354 1.00 73.75 217 ALA A C 1
ATOM 1713 O O . ALA A 1 217 ? -10.135 4.596 -10.410 1.00 73.75 217 ALA A O 1
ATOM 1714 N N . HIS A 1 218 ? -11.912 4.366 -9.061 1.00 72.44 218 HIS A N 1
ATOM 1715 C CA . HIS A 1 218 ? -12.867 4.975 -9.999 1.00 72.44 218 HIS A CA 1
ATOM 1716 C C . HIS A 1 218 ? -12.456 6.375 -10.479 1.00 72.44 218 HIS A C 1
ATOM 1718 O O . HIS A 1 218 ? -12.556 6.666 -11.679 1.00 72.44 218 HIS A O 1
ATOM 1724 N N . ASP A 1 219 ? -11.9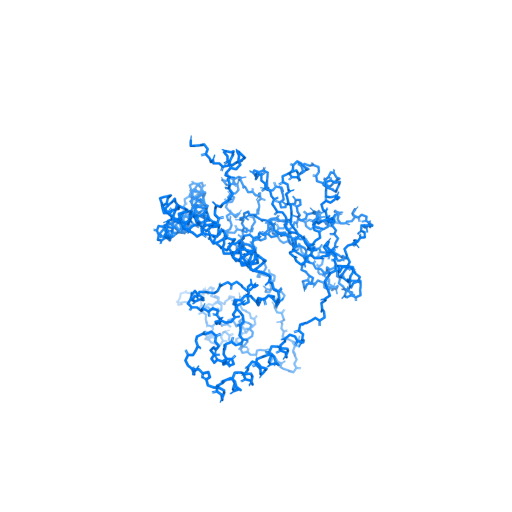25 7.188 -9.566 1.00 73.81 219 ASP A N 1
ATOM 1725 C CA . ASP A 1 219 ? -11.514 8.573 -9.822 1.00 73.81 219 ASP A CA 1
ATOM 1726 C C . ASP A 1 219 ? -10.154 8.688 -10.526 1.00 73.81 219 ASP A C 1
ATOM 1728 O O . ASP A 1 219 ? -9.762 9.773 -10.957 1.00 73.81 219 ASP A O 1
ATOM 1732 N N . GLN A 1 220 ? -9.417 7.583 -10.671 1.00 75.31 220 GLN A N 1
ATOM 1733 C CA . GLN A 1 220 ? -8.119 7.602 -11.340 1.00 75.31 220 GLN A CA 1
ATOM 1734 C C . GLN A 1 220 ? -8.294 7.715 -12.859 1.00 75.31 220 GLN A C 1
ATOM 1736 O O . GLN A 1 220 ? -9.189 7.107 -13.461 1.00 75.31 220 GLN A O 1
ATOM 1741 N N . GLN A 1 221 ? -7.426 8.507 -13.492 1.00 76.25 221 GLN A N 1
ATOM 1742 C CA . GLN A 1 221 ? -7.445 8.707 -14.943 1.00 76.25 221 GLN A CA 1
ATOM 1743 C C . GLN A 1 221 ? -6.844 7.508 -15.687 1.00 76.25 221 GLN A C 1
ATOM 1745 O O . GLN A 1 221 ? -7.352 7.115 -16.734 1.00 76.25 221 GLN A O 1
ATOM 1750 N N . TRP A 1 222 ? -5.792 6.914 -15.128 1.00 78.44 222 TRP A N 1
ATOM 1751 C CA . TRP A 1 222 ? -5.094 5.751 -15.666 1.00 78.44 222 TRP A CA 1
ATOM 1752 C C . TRP A 1 222 ? -4.543 4.905 -14.515 1.00 78.44 222 TRP A C 1
ATOM 1754 O O . TRP A 1 222 ? -4.178 5.433 -13.464 1.00 78.44 222 TRP A O 1
ATOM 1764 N N . VAL A 1 223 ? -4.493 3.587 -14.705 1.00 82.00 223 VAL A N 1
ATOM 1765 C CA . VAL A 1 223 ? -3.939 2.634 -13.733 1.00 82.00 223 VAL A CA 1
ATOM 1766 C C . VAL A 1 223 ? -2.896 1.786 -14.445 1.00 82.00 223 VAL A C 1
ATOM 1768 O O . VAL A 1 223 ? -3.180 1.226 -15.499 1.00 82.00 223 VAL A O 1
ATOM 1771 N N . VAL A 1 224 ? -1.691 1.679 -13.885 1.00 84.00 224 VAL A N 1
ATOM 1772 C CA . VAL A 1 224 ? -0.641 0.798 -14.415 1.00 84.00 224 VAL A CA 1
ATOM 1773 C C . VAL A 1 224 ? -0.515 -0.423 -13.518 1.00 84.00 224 VAL A C 1
ATOM 1775 O O . VAL A 1 224 ? -0.188 -0.284 -12.343 1.00 84.00 224 VAL A O 1
ATOM 1778 N N . LEU A 1 225 ? -0.737 -1.611 -14.080 1.00 84.75 225 LEU A N 1
ATOM 1779 C CA . LEU A 1 225 ? -0.512 -2.891 -13.416 1.00 84.75 225 LEU A CA 1
ATOM 1780 C C . LEU A 1 225 ? 0.773 -3.536 -13.930 1.00 84.75 225 LEU A C 1
ATOM 1782 O O . LEU A 1 225 ? 0.861 -3.970 -15.080 1.00 84.75 225 LEU A O 1
ATOM 1786 N N . THR A 1 226 ? 1.771 -3.649 -13.061 1.00 84.44 226 THR A N 1
ATOM 1787 C CA . THR A 1 226 ? 2.954 -4.463 -13.349 1.00 84.44 226 THR A CA 1
ATOM 1788 C C . THR A 1 226 ? 2.697 -5.897 -12.902 1.00 84.44 226 THR A C 1
ATOM 1790 O O . THR A 1 226 ? 2.366 -6.117 -11.735 1.00 84.44 226 THR A O 1
ATOM 1793 N N . TYR A 1 227 ? 2.852 -6.862 -13.807 1.00 81.50 227 TYR A N 1
ATOM 1794 C CA . TYR A 1 227 ? 2.664 -8.276 -13.492 1.00 81.50 227 TYR A CA 1
ATOM 1795 C C . TYR A 1 227 ? 3.581 -9.156 -14.345 1.00 81.50 227 TYR A C 1
ATOM 1797 O O . TYR A 1 227 ? 3.737 -8.928 -15.548 1.00 81.50 227 TYR A O 1
ATOM 1805 N N . ASP A 1 228 ? 4.168 -10.185 -13.733 1.00 73.31 228 ASP A N 1
ATOM 1806 C CA . ASP A 1 228 ? 5.179 -11.051 -14.355 1.00 73.31 228 ASP A CA 1
ATOM 1807 C C . ASP A 1 228 ? 4.707 -11.700 -15.654 1.00 73.31 228 ASP A C 1
ATOM 1809 O O . ASP A 1 228 ? 5.486 -11.866 -16.590 1.00 73.31 228 ASP A O 1
ATOM 1813 N N . ILE A 1 229 ? 3.416 -12.018 -15.731 1.00 76.81 229 ILE A N 1
ATOM 1814 C CA . ILE A 1 229 ? 2.761 -12.612 -16.898 1.00 76.81 229 ILE A CA 1
ATOM 1815 C C . ILE A 1 229 ? 1.631 -11.728 -17.424 1.00 76.81 229 ILE A C 1
ATOM 1817 O O . ILE A 1 229 ? 0.654 -12.236 -17.976 1.00 76.81 229 ILE A O 1
ATOM 1821 N N . TYR A 1 230 ? 1.772 -10.398 -17.302 1.00 83.19 230 TYR A N 1
ATOM 1822 C CA . TYR A 1 230 ? 0.776 -9.440 -17.801 1.00 83.19 230 TYR A CA 1
ATOM 1823 C C . TYR A 1 230 ? 0.405 -9.694 -19.272 1.00 83.19 230 TYR A C 1
ATOM 1825 O O . TYR A 1 230 ? -0.767 -9.626 -19.633 1.00 83.19 230 TYR A O 1
ATOM 1833 N N . CYS A 1 231 ? 1.384 -10.073 -20.102 1.00 80.06 231 CYS A N 1
ATOM 1834 C CA . CYS A 1 231 ? 1.193 -10.368 -21.526 1.00 80.06 231 CYS A CA 1
ATOM 1835 C C . CYS A 1 231 ? 0.146 -11.462 -21.810 1.00 80.06 231 CYS A C 1
ATOM 1837 O O . CYS A 1 231 ? -0.533 -11.394 -22.829 1.00 80.06 231 CYS A O 1
ATOM 1839 N N . GLN A 1 232 ? -0.003 -12.450 -20.923 1.00 79.56 232 GLN A N 1
ATOM 1840 C CA . GLN A 1 232 ? -1.026 -13.496 -21.030 1.00 79.56 232 GLN A CA 1
ATOM 1841 C C . GLN A 1 232 ? -2.266 -13.130 -20.216 1.00 79.56 232 GLN A C 1
ATOM 1843 O O . GLN A 1 232 ? -3.394 -13.303 -20.673 1.00 79.56 232 GLN A O 1
ATOM 1848 N N . PHE A 1 233 ? -2.054 -12.563 -19.027 1.00 83.56 233 PHE A N 1
ATOM 1849 C CA . PHE A 1 233 ? -3.116 -12.165 -18.113 1.00 83.56 233 PHE A CA 1
ATOM 1850 C C . PHE A 1 233 ? -4.106 -11.182 -18.756 1.00 83.56 233 PHE A C 1
ATOM 1852 O O . PHE A 1 233 ? -5.319 -11.375 -18.633 1.00 83.56 233 PHE A O 1
ATOM 1859 N N . TYR A 1 234 ? -3.598 -10.179 -19.483 1.00 84.69 234 TYR A N 1
ATOM 1860 C CA . TYR A 1 234 ? -4.390 -9.132 -20.133 1.00 84.69 234 TYR A CA 1
ATOM 1861 C C . TYR A 1 234 ? -5.320 -9.667 -21.233 1.00 84.69 234 TYR A C 1
ATOM 1863 O O . TYR A 1 234 ? -6.406 -9.134 -21.430 1.00 84.69 234 TYR A O 1
ATOM 1871 N N . VAL A 1 235 ? -4.959 -10.759 -21.917 1.00 84.62 235 VAL A N 1
ATOM 1872 C CA . VAL A 1 235 ? -5.749 -11.296 -23.045 1.00 84.62 235 VAL A CA 1
ATOM 1873 C C . VAL A 1 235 ? -7.163 -11.690 -22.614 1.00 84.62 235 VAL A C 1
ATOM 1875 O O . VAL A 1 235 ? -8.137 -11.461 -23.334 1.00 84.62 235 VAL A O 1
ATOM 1878 N N . ASN A 1 236 ? -7.282 -12.283 -21.426 1.00 85.94 236 ASN A N 1
ATOM 1879 C CA . ASN A 1 236 ? -8.546 -12.798 -20.907 1.00 85.94 236 ASN A CA 1
ATOM 1880 C C . ASN A 1 236 ? -9.111 -11.962 -19.744 1.00 85.94 236 ASN A C 1
ATOM 1882 O O . ASN A 1 236 ? -10.227 -12.249 -19.307 1.00 85.94 236 ASN A O 1
ATOM 1886 N N . ILE A 1 237 ? -8.421 -10.907 -19.287 1.00 87.69 237 ILE A N 1
ATOM 1887 C CA . ILE A 1 237 ? -8.855 -10.096 -18.134 1.00 87.69 237 ILE A CA 1
ATOM 1888 C C . ILE A 1 237 ? -10.270 -9.542 -18.326 1.00 87.69 237 ILE A C 1
ATOM 1890 O O . ILE A 1 237 ? -11.124 -9.698 -17.461 1.00 87.69 237 ILE A O 1
ATOM 1894 N N . LEU A 1 238 ? -10.574 -9.004 -19.509 1.00 88.81 238 LEU A N 1
ATOM 1895 C CA . LEU A 1 238 ? -11.874 -8.404 -19.799 1.00 88.81 238 LEU A CA 1
ATOM 1896 C C . LEU A 1 238 ? -13.006 -9.444 -19.810 1.00 88.81 238 LEU A C 1
ATOM 1898 O O . LEU A 1 238 ? -14.123 -9.147 -19.395 1.00 88.81 238 LEU A O 1
ATOM 1902 N N . LYS A 1 239 ? -12.728 -10.686 -20.232 1.00 89.75 239 LYS A N 1
ATOM 1903 C CA . LYS A 1 239 ? -13.705 -11.787 -20.170 1.00 89.75 239 LYS A CA 1
ATOM 1904 C C . LYS A 1 239 ? -13.982 -12.191 -18.721 1.00 89.75 239 LYS A C 1
ATOM 1906 O O . LYS A 1 239 ? -15.140 -12.385 -18.357 1.00 89.75 239 LYS A O 1
ATOM 1911 N N . ARG A 1 240 ? -12.934 -12.292 -17.896 1.00 89.31 240 ARG A N 1
ATOM 1912 C CA . ARG A 1 240 ? -13.049 -12.677 -16.481 1.00 89.31 240 ARG A CA 1
ATOM 1913 C C . ARG A 1 240 ? -13.743 -11.590 -15.659 1.00 89.31 240 ARG A C 1
ATOM 1915 O O . ARG A 1 240 ? -14.686 -11.899 -14.935 1.00 89.31 240 ARG A O 1
ATOM 1922 N N . PHE A 1 241 ? -13.392 -10.320 -15.866 1.00 91.44 241 PHE A N 1
ATOM 1923 C CA . PHE A 1 241 ? -14.050 -9.186 -15.212 1.00 91.44 241 PHE A CA 1
ATOM 1924 C C . PHE A 1 241 ? -15.513 -9.030 -15.640 1.00 91.44 241 PHE A C 1
ATOM 1926 O O . PHE A 1 241 ? -16.355 -8.778 -14.790 1.00 91.44 241 PHE A O 1
ATOM 1933 N N . LYS A 1 242 ? -15.871 -9.281 -16.907 1.00 91.00 242 LYS A N 1
ATOM 1934 C CA . LYS A 1 242 ? -17.287 -9.312 -17.323 1.00 91.00 242 LYS A CA 1
ATOM 1935 C C . LYS A 1 242 ? -18.106 -10.392 -16.616 1.00 91.00 242 LYS A C 1
ATOM 1937 O O . LYS A 1 242 ? -19.293 -10.183 -16.393 1.00 91.00 242 LYS A O 1
ATOM 1942 N N . LYS A 1 243 ? -17.498 -11.537 -16.295 1.00 90.31 243 LYS A N 1
ATOM 1943 C CA . LYS A 1 243 ? -18.170 -12.642 -15.601 1.00 90.31 243 LYS A CA 1
ATOM 1944 C C . LYS A 1 243 ? -18.330 -12.362 -14.105 1.00 90.31 243 LYS A C 1
ATOM 1946 O O . LYS A 1 243 ? -19.412 -12.566 -13.571 1.00 90.31 243 LYS A O 1
ATOM 1951 N N . TRP A 1 244 ? -17.256 -11.927 -13.448 1.00 88.94 244 TRP A N 1
ATOM 1952 C CA . TRP A 1 244 ? -17.172 -11.893 -11.983 1.00 88.94 244 TRP A CA 1
ATOM 1953 C C . TRP A 1 244 ? -17.293 -10.496 -11.372 1.00 88.94 244 TRP A C 1
ATOM 1955 O O . TRP A 1 244 ? -17.811 -10.359 -10.270 1.00 88.94 244 TRP A O 1
ATOM 1965 N N . PHE A 1 245 ? -16.874 -9.454 -12.094 1.00 91.19 245 PHE A N 1
ATOM 1966 C CA . PHE A 1 245 ? -16.893 -8.065 -11.628 1.00 91.19 245 PHE A CA 1
ATOM 1967 C C . PHE A 1 245 ? -17.501 -7.101 -12.671 1.00 91.19 245 PHE A C 1
ATOM 1969 O O . PHE A 1 245 ? -16.835 -6.138 -13.066 1.00 91.19 245 PHE A O 1
ATOM 1976 N N . PRO A 1 246 ? -18.757 -7.310 -13.131 1.00 89.88 246 PRO A N 1
ATOM 1977 C CA . PRO A 1 246 ? -19.364 -6.479 -14.176 1.00 89.88 246 PRO A CA 1
ATOM 1978 C C . PRO A 1 246 ? -19.283 -4.956 -13.941 1.00 89.88 246 PRO A C 1
ATOM 1980 O O . PRO A 1 246 ? -18.998 -4.241 -14.904 1.00 89.88 246 PRO A O 1
ATOM 1983 N N . PRO A 1 247 ? -19.462 -4.429 -12.707 1.00 89.19 247 PRO A N 1
ATOM 1984 C CA . PRO A 1 247 ? -19.364 -2.987 -12.450 1.00 89.19 247 PRO A CA 1
ATOM 1985 C C . PRO A 1 247 ? -17.974 -2.391 -12.711 1.00 89.19 247 PRO A C 1
ATOM 1987 O O . PRO A 1 247 ? -17.856 -1.201 -12.986 1.00 89.19 247 PRO A O 1
ATOM 1990 N N . LEU A 1 248 ? -16.918 -3.207 -12.640 1.00 87.94 248 LEU A N 1
ATOM 1991 C CA . LEU A 1 248 ? -15.529 -2.755 -12.742 1.00 87.94 248 LEU A CA 1
ATOM 1992 C C . LEU A 1 248 ? -14.977 -2.827 -14.170 1.00 87.94 248 LEU A C 1
ATOM 1994 O O . LEU A 1 248 ? -13.851 -2.404 -14.416 1.00 87.94 248 LEU A O 1
ATOM 1998 N N . VAL A 1 249 ? -15.756 -3.330 -15.133 1.00 88.19 249 VAL A N 1
ATOM 1999 C CA . VAL A 1 249 ? -15.305 -3.513 -16.523 1.00 88.19 249 VAL A CA 1
ATOM 2000 C C . VAL A 1 249 ? -14.852 -2.192 -17.152 1.00 88.19 249 VAL A C 1
ATOM 2002 O O . VAL A 1 249 ? -13.832 -2.176 -17.830 1.00 88.19 249 VAL A O 1
ATOM 2005 N N . GLY A 1 250 ? -15.535 -1.076 -16.870 1.00 84.06 250 GLY A N 1
ATOM 2006 C CA . GLY A 1 250 ? -15.144 0.242 -17.390 1.00 84.06 250 GLY A CA 1
ATOM 2007 C C . GLY A 1 250 ? -13.801 0.762 -16.856 1.00 84.06 250 GLY A C 1
ATOM 2008 O O . GLY A 1 250 ? -13.211 1.658 -17.451 1.00 84.06 250 GLY A O 1
ATOM 2009 N N . LEU A 1 251 ? -13.289 0.201 -15.754 1.00 84.94 251 LEU A N 1
ATOM 2010 C CA . LEU A 1 251 ? -11.955 0.530 -15.240 1.00 84.94 251 LEU A CA 1
ATOM 2011 C C . LEU A 1 251 ? -10.846 -0.256 -15.933 1.00 84.94 251 LEU A C 1
ATOM 2013 O O . LEU A 1 251 ? -9.705 0.198 -15.946 1.00 84.94 251 LEU A O 1
ATOM 2017 N N . ILE A 1 252 ? -11.169 -1.397 -16.543 1.00 85.81 252 ILE A N 1
ATOM 2018 C CA . ILE A 1 252 ? -10.198 -2.185 -17.308 1.00 85.81 252 ILE A CA 1
ATOM 2019 C C . ILE A 1 252 ? -9.730 -1.419 -18.548 1.00 85.81 252 ILE A C 1
ATOM 2021 O O . ILE A 1 252 ? -8.569 -1.535 -18.920 1.00 85.81 252 ILE A O 1
ATOM 2025 N N . ASP A 1 253 ? -10.571 -0.562 -19.128 1.00 82.31 253 ASP A N 1
ATOM 2026 C CA . ASP A 1 253 ? -10.174 0.295 -20.254 1.00 82.31 253 ASP A CA 1
ATOM 2027 C C . ASP A 1 253 ? -9.137 1.359 -19.848 1.00 82.31 253 ASP A C 1
ATOM 2029 O O . ASP A 1 253 ? -8.339 1.802 -20.671 1.00 82.31 253 ASP A O 1
ATOM 2033 N N . LYS A 1 254 ? -9.103 1.741 -18.563 1.00 84.25 254 LYS A N 1
ATOM 2034 C CA . LYS A 1 254 ? -8.083 2.636 -17.991 1.00 84.25 254 LYS A CA 1
ATOM 2035 C C . LYS A 1 254 ? -6.810 1.892 -17.570 1.00 84.25 254 LYS A C 1
ATOM 2037 O O . LYS A 1 254 ? -5.839 2.531 -17.154 1.00 84.25 254 LYS A O 1
ATOM 2042 N N . LEU A 1 255 ? -6.824 0.558 -17.618 1.00 84.81 255 LEU A N 1
ATOM 2043 C CA . LEU A 1 255 ? -5.733 -0.288 -17.161 1.00 84.81 255 LEU A CA 1
ATOM 2044 C C . LEU A 1 255 ? -4.700 -0.453 -18.275 1.00 84.81 255 LEU A C 1
ATOM 2046 O O . LEU A 1 255 ? -4.930 -1.119 -19.281 1.00 84.81 255 LEU A O 1
ATOM 2050 N N . SER A 1 256 ? -3.521 0.102 -18.049 1.00 84.56 256 SER A N 1
ATOM 2051 C CA . SER A 1 256 ? -2.309 -0.256 -18.778 1.00 84.56 256 SER A CA 1
ATOM 2052 C C . SER A 1 256 ? -1.513 -1.258 -17.954 1.00 84.56 256 SER A C 1
ATOM 2054 O O . SER A 1 256 ? -1.690 -1.361 -16.739 1.00 84.56 256 SER A O 1
ATOM 2056 N N . GLY A 1 257 ? -0.596 -1.989 -18.573 1.00 81.88 257 GLY A N 1
ATOM 2057 C CA . GLY A 1 257 ? 0.290 -2.830 -17.788 1.00 81.88 257 GLY A CA 1
ATOM 2058 C C . GLY A 1 257 ? 1.648 -3.040 -18.393 1.00 81.88 257 GLY A C 1
ATOM 2059 O O . GLY A 1 257 ? 1.920 -2.704 -19.545 1.00 81.88 257 GLY A O 1
ATOM 2060 N N . ALA A 1 258 ? 2.517 -3.564 -17.545 1.00 80.69 258 ALA A N 1
ATOM 2061 C CA . ALA A 1 258 ? 3.917 -3.756 -17.844 1.00 80.69 258 ALA A CA 1
ATOM 2062 C C . ALA A 1 258 ? 4.362 -5.139 -17.385 1.00 80.69 258 ALA A C 1
ATOM 2064 O O . ALA A 1 258 ? 3.905 -5.667 -16.369 1.00 80.69 258 ALA A O 1
ATOM 2065 N N . VAL A 1 259 ? 5.294 -5.703 -18.142 1.00 79.44 259 VAL A N 1
ATOM 2066 C CA . VAL A 1 259 ? 6.005 -6.929 -17.785 1.00 79.44 259 VAL A CA 1
ATOM 2067 C C . VAL A 1 259 ? 7.413 -6.577 -17.300 1.00 79.44 259 VAL A C 1
ATOM 2069 O O . VAL A 1 259 ? 7.994 -5.592 -17.769 1.00 79.44 259 VAL A O 1
ATOM 2072 N N . PRO A 1 260 ? 8.010 -7.377 -16.403 1.00 75.88 260 PRO A N 1
ATOM 2073 C CA . PRO A 1 260 ? 9.394 -7.183 -15.997 1.00 75.88 260 PRO A CA 1
ATOM 2074 C C . PRO A 1 260 ? 10.344 -7.165 -17.198 1.00 75.88 260 PRO A C 1
ATOM 2076 O O . PRO A 1 260 ? 10.191 -7.929 -18.152 1.00 75.88 260 PRO A O 1
ATOM 2079 N N . LYS A 1 261 ? 11.406 -6.356 -17.126 1.00 66.69 261 LYS A N 1
ATOM 2080 C CA . LYS A 1 261 ? 12.406 -6.229 -18.205 1.00 66.69 261 LYS A CA 1
ATOM 2081 C C . LYS A 1 261 ? 13.038 -7.568 -18.608 1.00 66.69 261 LYS A C 1
ATOM 2083 O O . LYS A 1 261 ? 13.409 -7.757 -19.763 1.00 66.69 261 LYS A O 1
ATOM 2088 N N . MET A 1 262 ? 13.158 -8.501 -17.663 1.00 63.31 262 MET A N 1
ATOM 2089 C CA . MET A 1 262 ? 13.643 -9.858 -17.931 1.00 63.31 262 MET A CA 1
ATOM 2090 C C . MET A 1 262 ? 12.624 -10.687 -18.720 1.00 63.31 262 MET A C 1
ATOM 2092 O O . MET A 1 262 ? 13.024 -11.422 -19.613 1.00 63.31 262 MET A O 1
ATOM 2096 N N . HIS A 1 263 ? 11.323 -10.507 -18.472 1.00 68.50 263 HIS A N 1
ATOM 2097 C CA . HIS A 1 263 ? 10.255 -11.188 -19.205 1.00 68.50 263 HIS A CA 1
ATOM 2098 C C . HIS A 1 263 ? 10.221 -10.780 -20.685 1.00 68.50 263 HIS A C 1
ATOM 2100 O O . HIS A 1 263 ? 9.954 -11.613 -21.547 1.00 68.50 263 HIS A O 1
ATOM 2106 N N . ILE A 1 264 ? 10.559 -9.523 -21.005 1.00 68.25 264 ILE A N 1
ATOM 2107 C CA . ILE A 1 264 ? 10.653 -9.035 -22.394 1.00 68.25 264 ILE A CA 1
ATOM 2108 C C . ILE A 1 264 ? 11.633 -9.887 -23.218 1.00 68.25 264 ILE A C 1
ATOM 2110 O O . ILE A 1 264 ? 11.378 -10.157 -24.389 1.00 68.25 264 ILE A O 1
ATOM 2114 N N . ARG A 1 265 ? 12.718 -10.385 -22.604 1.00 65.44 265 ARG A N 1
ATOM 2115 C CA . ARG A 1 265 ? 13.711 -11.239 -23.281 1.00 65.44 265 ARG A CA 1
ATOM 2116 C C . ARG A 1 265 ? 13.117 -12.545 -23.808 1.00 65.44 265 ARG A C 1
ATOM 2118 O O . ARG A 1 265 ? 13.625 -13.072 -24.782 1.00 65.44 265 ARG A O 1
ATOM 2125 N N . ASN A 1 266 ? 12.023 -13.029 -23.223 1.00 62.19 266 ASN A N 1
ATOM 2126 C CA . ASN A 1 266 ? 11.348 -14.245 -23.683 1.00 62.19 266 ASN A CA 1
ATOM 2127 C C . ASN A 1 266 ? 10.491 -14.033 -24.932 1.00 62.19 266 ASN A C 1
ATOM 2129 O O . ASN A 1 266 ? 10.122 -15.005 -25.587 1.00 62.19 266 ASN A O 1
ATOM 2133 N N . HIS A 1 267 ? 10.207 -12.776 -25.280 1.00 67.81 267 HIS A N 1
ATOM 2134 C CA . HIS A 1 267 ? 9.506 -12.397 -26.509 1.00 67.81 267 HIS A CA 1
ATOM 2135 C C . HIS A 1 267 ? 10.464 -11.917 -27.607 1.00 67.81 267 HIS A C 1
ATOM 2137 O O . HIS A 1 267 ? 10.089 -11.880 -28.775 1.00 67.81 267 HIS A O 1
ATOM 2143 N N . ILE A 1 268 ? 11.711 -11.587 -27.254 1.00 58.81 268 ILE A N 1
ATOM 2144 C CA . ILE A 1 268 ? 12.780 -11.222 -28.190 1.00 58.81 268 ILE A CA 1
ATOM 2145 C C . ILE A 1 268 ? 13.671 -12.457 -28.360 1.00 58.81 268 ILE A C 1
ATOM 2147 O O . ILE A 1 268 ? 14.498 -12.745 -27.503 1.00 58.81 268 ILE A O 1
ATOM 2151 N N . GLY A 1 269 ? 13.464 -13.228 -29.428 1.00 44.84 269 GLY A N 1
ATOM 2152 C CA . GLY A 1 269 ? 14.129 -14.519 -29.634 1.00 44.84 269 GLY A CA 1
ATOM 2153 C C . GLY A 1 269 ? 15.645 -14.527 -29.356 1.00 44.84 269 GLY A C 1
ATOM 2154 O O . GLY A 1 269 ? 16.379 -13.699 -29.883 1.00 44.84 269 GLY A O 1
ATOM 2155 N N . GLN A 1 270 ? 16.068 -15.530 -28.572 1.00 37.44 270 GLN A N 1
ATOM 2156 C CA . GLN A 1 270 ? 17.435 -16.043 -28.365 1.00 37.44 270 GLN A CA 1
ATOM 2157 C C . GLN A 1 270 ? 18.509 -15.083 -27.829 1.00 37.44 270 GLN A C 1
ATOM 2159 O O . GLN A 1 270 ? 19.163 -14.396 -28.602 1.00 37.44 270 GLN A O 1
ATOM 2164 N N . TRP A 1 271 ? 18.842 -15.203 -26.537 1.00 36.00 271 TRP A N 1
ATOM 2165 C CA . TRP A 1 271 ? 20.193 -14.925 -26.022 1.00 36.00 271 TRP A CA 1
ATOM 2166 C C . TRP A 1 271 ? 20.587 -15.985 -24.977 1.00 36.00 271 TRP A C 1
ATOM 2168 O O . TRP A 1 271 ? 19.903 -16.156 -23.971 1.00 36.00 271 TRP A O 1
ATOM 2178 N N . ASP A 1 272 ? 21.677 -16.710 -25.241 1.00 36.41 272 ASP A N 1
ATOM 2179 C CA . ASP A 1 272 ? 22.215 -17.797 -24.412 1.00 36.41 272 ASP A CA 1
ATOM 2180 C C . ASP A 1 272 ? 22.828 -17.268 -23.095 1.00 36.41 272 ASP A C 1
ATOM 2182 O O . ASP A 1 272 ? 23.662 -16.359 -23.085 1.00 36.41 272 ASP A O 1
ATOM 2186 N N . MET A 1 273 ? 22.411 -17.844 -21.964 1.00 36.94 273 MET A N 1
ATOM 2187 C CA . MET A 1 273 ? 22.805 -17.477 -20.594 1.00 36.94 273 MET A CA 1
ATOM 2188 C C . MET A 1 273 ? 24.007 -18.303 -20.082 1.00 36.94 273 MET A C 1
ATOM 2190 O O . MET A 1 273 ? 24.109 -18.590 -18.890 1.00 36.94 273 MET A O 1
ATOM 2194 N N . GLY A 1 274 ? 24.944 -18.679 -20.960 1.00 35.62 274 GLY A N 1
ATOM 2195 C CA . GLY A 1 274 ? 26.161 -19.431 -20.609 1.00 35.62 274 GLY A CA 1
ATOM 2196 C C . GLY A 1 274 ? 27.393 -18.603 -20.185 1.00 35.62 274 GLY A C 1
ATOM 2197 O O . GLY A 1 274 ? 28.361 -19.164 -19.679 1.00 35.62 274 GLY A O 1
ATOM 2198 N N . GLY A 1 275 ? 27.399 -17.275 -20.362 1.00 39.44 275 GLY A N 1
ATOM 2199 C CA . GLY A 1 275 ? 28.647 -16.483 -20.405 1.00 39.44 275 GLY A CA 1
ATOM 2200 C C . GLY A 1 275 ? 29.186 -15.858 -19.105 1.00 39.44 275 GLY A C 1
ATOM 2201 O O . GLY A 1 275 ? 30.207 -15.180 -19.141 1.00 39.44 275 GLY A O 1
ATOM 2202 N N . LEU A 1 276 ? 28.538 -16.009 -17.945 1.00 41.41 276 LEU A N 1
ATOM 2203 C CA . LEU A 1 276 ? 28.877 -15.173 -16.773 1.00 41.41 276 LEU A CA 1
ATOM 2204 C C . LEU A 1 276 ? 30.131 -15.602 -15.986 1.00 41.41 276 LEU A C 1
ATOM 2206 O O . LEU A 1 276 ? 30.693 -14.777 -15.271 1.00 41.41 276 LEU A O 1
ATOM 2210 N N . ARG A 1 277 ? 30.601 -16.854 -16.107 1.00 42.53 277 ARG A N 1
ATOM 2211 C CA . ARG A 1 277 ? 31.825 -17.319 -15.411 1.00 42.53 277 ARG A CA 1
ATOM 2212 C C . ARG A 1 277 ? 33.105 -17.159 -16.239 1.00 42.53 277 ARG A C 1
ATOM 2214 O O . ARG A 1 277 ? 34.181 -17.077 -15.659 1.00 42.53 277 ARG A O 1
ATOM 2221 N N . THR A 1 278 ? 32.995 -17.080 -17.561 1.00 49.66 278 THR A N 1
ATOM 2222 C CA . THR A 1 278 ? 34.117 -16.889 -18.497 1.00 49.66 278 THR A CA 1
ATOM 2223 C C . THR A 1 278 ? 34.606 -15.439 -18.528 1.00 49.66 278 THR A C 1
ATOM 2225 O O . THR A 1 278 ? 35.808 -15.198 -18.454 1.00 49.66 278 THR A O 1
ATOM 2228 N N . LEU A 1 279 ? 33.691 -14.466 -18.454 1.00 49.88 279 LEU A N 1
ATOM 2229 C CA . LEU A 1 279 ? 34.005 -13.033 -18.566 1.00 49.88 279 LEU A CA 1
ATOM 2230 C C . LEU A 1 279 ? 35.004 -12.498 -17.519 1.00 49.88 279 LEU A C 1
ATOM 2232 O O . LEU A 1 279 ? 35.803 -11.614 -17.823 1.00 49.88 279 LEU A O 1
ATOM 2236 N N . ALA A 1 280 ? 34.983 -13.019 -16.287 1.00 55.75 280 ALA A N 1
ATOM 2237 C CA . ALA A 1 280 ? 35.896 -12.570 -15.230 1.00 55.75 280 ALA A CA 1
ATOM 2238 C C . ALA A 1 280 ? 37.355 -12.995 -15.486 1.00 55.75 280 ALA A C 1
ATOM 2240 O O . ALA A 1 280 ? 38.277 -12.236 -15.180 1.00 55.75 280 ALA A O 1
ATOM 2241 N N . ASN A 1 281 ? 37.553 -14.180 -16.073 1.00 61.66 281 ASN A N 1
ATOM 2242 C CA . ASN A 1 281 ? 38.871 -14.682 -16.459 1.00 61.66 281 ASN A CA 1
ATOM 2243 C C . ASN A 1 281 ? 39.343 -14.052 -17.773 1.00 61.66 281 ASN A C 1
ATOM 2245 O O . ASN A 1 281 ? 40.507 -13.667 -17.870 1.00 61.66 281 ASN A O 1
ATOM 2249 N N . ASP A 1 282 ? 38.440 -13.857 -18.735 1.00 63.78 282 ASP A N 1
ATOM 2250 C CA . ASP A 1 282 ? 38.752 -13.202 -20.011 1.00 63.78 282 ASP A CA 1
ATOM 2251 C C . ASP A 1 282 ? 39.269 -11.770 -19.798 1.00 63.78 282 ASP A C 1
ATOM 2253 O O . ASP A 1 282 ? 40.224 -11.344 -20.451 1.00 63.78 282 ASP A O 1
ATOM 2257 N N . ARG A 1 283 ? 38.717 -11.052 -18.806 1.00 69.00 283 ARG A N 1
ATOM 2258 C CA . ARG A 1 283 ? 39.200 -9.728 -18.381 1.00 69.00 283 ARG A CA 1
ATOM 2259 C C . ARG A 1 283 ? 40.673 -9.750 -17.966 1.00 69.00 283 ARG A C 1
ATOM 2261 O O . ARG A 1 283 ? 41.433 -8.874 -18.368 1.00 69.00 283 ARG A O 1
ATOM 2268 N N . LEU A 1 284 ? 41.072 -10.723 -17.147 1.00 76.06 284 LEU A N 1
ATOM 2269 C CA . LEU A 1 284 ? 42.449 -10.829 -16.653 1.00 76.06 284 LEU A CA 1
ATOM 2270 C C . LEU A 1 284 ? 43.413 -11.200 -17.786 1.00 76.06 284 LEU A C 1
ATOM 2272 O O . LEU A 1 284 ? 44.476 -10.598 -17.912 1.00 76.06 284 LEU A O 1
ATOM 2276 N N . ILE A 1 285 ? 43.001 -12.118 -18.665 1.00 75.31 285 ILE A N 1
ATOM 2277 C CA . ILE A 1 285 ? 43.788 -12.532 -19.834 1.00 75.31 285 ILE A CA 1
ATOM 2278 C C . ILE A 1 285 ? 44.041 -11.343 -20.773 1.00 75.31 285 ILE A C 1
ATOM 2280 O O . ILE A 1 285 ? 45.173 -11.141 -21.224 1.00 75.31 285 ILE A O 1
ATOM 2284 N N . ALA A 1 286 ? 43.011 -10.535 -21.040 1.00 74.31 286 ALA A N 1
ATOM 2285 C CA . ALA A 1 286 ? 43.127 -9.337 -21.866 1.00 74.31 286 ALA A CA 1
ATOM 2286 C C . ALA A 1 286 ? 44.032 -8.272 -21.218 1.00 74.31 286 ALA A C 1
ATOM 2288 O O . ALA A 1 286 ? 44.909 -7.722 -21.890 1.00 74.31 286 ALA A O 1
ATOM 2289 N N . ALA A 1 287 ? 43.879 -8.031 -19.910 1.00 81.50 287 ALA A N 1
ATOM 2290 C CA . ALA A 1 287 ? 44.715 -7.095 -19.158 1.00 81.50 287 ALA A CA 1
ATOM 2291 C C . ALA A 1 287 ? 46.200 -7.489 -19.196 1.00 81.50 287 ALA A C 1
ATOM 2293 O O . ALA A 1 287 ? 47.068 -6.653 -19.455 1.00 81.50 287 ALA A O 1
ATOM 2294 N N . ASP A 1 288 ? 46.504 -8.774 -19.014 1.00 81.94 288 ASP A N 1
ATOM 2295 C CA . ASP A 1 288 ? 47.877 -9.274 -19.074 1.00 81.94 288 ASP A CA 1
ATOM 2296 C C . ASP A 1 288 ? 48.454 -9.221 -20.495 1.00 81.94 288 ASP A C 1
ATOM 2298 O O . ASP A 1 288 ? 49.647 -8.964 -20.673 1.00 81.94 288 ASP A O 1
ATOM 2302 N N . GLY A 1 289 ? 47.616 -9.411 -21.519 1.00 84.12 289 GLY A N 1
ATOM 2303 C CA . GLY A 1 289 ? 47.986 -9.179 -22.916 1.00 84.12 289 GLY A CA 1
ATOM 2304 C C . GLY A 1 289 ? 48.432 -7.739 -23.168 1.00 84.12 289 GLY A C 1
ATOM 2305 O O . GLY A 1 289 ? 49.519 -7.519 -23.706 1.00 84.12 289 GLY A O 1
ATOM 2306 N N . TYR A 1 290 ? 47.640 -6.766 -22.710 1.00 82.75 290 TYR A N 1
ATOM 2307 C CA . TYR A 1 290 ? 47.973 -5.345 -22.810 1.00 82.75 290 TYR A CA 1
ATOM 2308 C C . TYR A 1 290 ? 49.269 -5.001 -22.064 1.00 82.75 290 TYR A C 1
ATOM 2310 O O . TYR A 1 290 ? 50.151 -4.354 -22.627 1.00 82.75 290 TYR A O 1
ATOM 2318 N N . ARG A 1 291 ? 49.439 -5.486 -20.826 1.00 87.19 291 ARG A N 1
ATOM 2319 C CA . ARG A 1 291 ? 50.653 -5.239 -20.026 1.00 87.19 291 ARG A CA 1
ATOM 2320 C C . ARG A 1 291 ? 51.918 -5.729 -20.727 1.00 87.19 291 ARG A C 1
ATOM 2322 O O . ARG A 1 291 ? 52.904 -4.999 -20.768 1.00 87.19 291 ARG A O 1
ATOM 2329 N N . ARG A 1 292 ? 51.884 -6.927 -21.323 1.00 84.75 292 ARG A N 1
ATOM 2330 C CA . ARG A 1 292 ? 53.017 -7.472 -22.096 1.00 84.75 292 ARG A CA 1
ATOM 2331 C C . ARG A 1 292 ? 53.314 -6.651 -23.350 1.00 84.75 292 ARG A C 1
ATOM 2333 O O . ARG A 1 292 ? 54.479 -6.373 -23.641 1.00 84.75 292 ARG A O 1
ATOM 2340 N N . ALA A 1 293 ? 52.276 -6.253 -24.084 1.00 83.62 293 ALA A N 1
ATOM 2341 C CA . ALA A 1 293 ? 52.429 -5.414 -25.269 1.00 83.62 293 ALA A CA 1
ATOM 2342 C C . ALA A 1 293 ? 53.029 -4.045 -24.908 1.00 83.62 293 ALA A C 1
ATOM 2344 O O . ALA A 1 293 ? 53.982 -3.603 -25.546 1.00 83.62 293 ALA A O 1
ATOM 2345 N N . ARG A 1 294 ? 52.545 -3.416 -23.831 1.00 83.12 294 ARG A N 1
ATOM 2346 C CA . ARG A 1 294 ? 53.064 -2.140 -23.333 1.00 83.12 294 ARG A CA 1
ATOM 2347 C C . ARG A 1 294 ? 54.514 -2.245 -22.864 1.00 83.12 294 ARG A C 1
ATOM 2349 O O . ARG A 1 294 ? 55.307 -1.383 -23.219 1.00 83.12 294 ARG A O 1
ATOM 2356 N N . ASP A 1 295 ? 54.884 -3.295 -22.128 1.00 87.81 295 ASP A N 1
ATOM 2357 C CA . ASP A 1 295 ? 56.281 -3.520 -21.712 1.00 87.81 295 ASP A CA 1
ATOM 2358 C C . ASP A 1 295 ? 57.219 -3.629 -22.923 1.00 87.81 295 ASP A C 1
ATOM 2360 O O . ASP A 1 295 ? 58.299 -3.042 -22.951 1.00 87.81 295 ASP A O 1
ATOM 2364 N N . THR A 1 296 ? 56.761 -4.307 -23.977 1.00 87.12 296 THR A N 1
ATOM 2365 C CA . THR A 1 296 ? 57.504 -4.409 -25.238 1.00 87.12 296 THR A CA 1
ATOM 2366 C C . THR A 1 296 ? 57.644 -3.042 -25.915 1.00 87.12 296 THR A C 1
ATOM 2368 O O . THR A 1 296 ? 58.736 -2.681 -26.342 1.00 87.12 296 THR A O 1
ATOM 2371 N N . LEU A 1 297 ? 56.572 -2.246 -25.970 1.00 81.62 297 LEU A N 1
ATOM 2372 C CA . LEU A 1 297 ? 56.596 -0.905 -26.562 1.00 81.62 297 LEU A CA 1
ATOM 2373 C C . LEU A 1 297 ? 57.487 0.071 -25.782 1.00 81.62 297 LEU A C 1
ATOM 2375 O O . LEU A 1 297 ? 58.208 0.851 -26.399 1.00 81.62 297 LEU A O 1
ATOM 2379 N N . LEU A 1 298 ? 57.511 -0.003 -24.449 1.00 87.00 298 LEU A N 1
ATOM 2380 C CA . LEU A 1 298 ? 58.432 0.786 -23.620 1.00 87.00 298 LEU A CA 1
ATOM 2381 C C . LEU A 1 298 ? 59.894 0.456 -23.939 1.00 87.00 298 LEU A C 1
ATOM 2383 O O . LEU A 1 298 ? 60.711 1.361 -24.093 1.00 87.00 298 LEU A O 1
ATOM 2387 N N . ARG A 1 299 ? 60.221 -0.830 -24.119 1.00 86.56 299 ARG A N 1
ATOM 2388 C CA . ARG A 1 299 ? 61.567 -1.264 -24.536 1.00 86.56 299 ARG A CA 1
ATOM 2389 C C . ARG A 1 299 ? 61.934 -0.793 -25.945 1.00 86.56 299 ARG A C 1
ATOM 2391 O O . ARG A 1 299 ? 63.114 -0.620 -26.231 1.00 86.56 299 ARG A O 1
ATOM 2398 N N . LEU A 1 300 ? 60.941 -0.582 -26.807 1.00 88.06 300 LEU A N 1
ATOM 2399 C CA . LEU A 1 300 ? 61.105 -0.049 -28.162 1.00 88.06 300 LEU A CA 1
ATOM 2400 C C . LEU A 1 300 ? 61.116 1.491 -28.215 1.00 88.06 300 LEU A C 1
ATOM 2402 O O . LEU A 1 300 ? 61.245 2.051 -29.302 1.00 88.06 300 LEU A O 1
ATOM 2406 N N . GLY A 1 301 ? 61.021 2.175 -27.068 1.00 85.62 301 GLY A N 1
ATOM 2407 C CA . GLY A 1 301 ? 61.155 3.631 -26.964 1.00 85.62 301 GLY A CA 1
ATOM 2408 C C . GLY A 1 301 ? 59.852 4.407 -26.748 1.00 85.62 301 GLY A C 1
ATOM 2409 O O . GLY A 1 301 ? 59.857 5.628 -26.886 1.00 85.62 301 GLY A O 1
ATOM 2410 N N . LEU A 1 302 ? 58.740 3.744 -26.407 1.00 80.25 302 LEU A N 1
ATOM 2411 C CA . LEU A 1 302 ? 57.512 4.428 -25.983 1.00 80.25 302 LEU A CA 1
ATOM 2412 C C . LEU A 1 302 ? 57.762 5.232 -24.695 1.00 80.25 302 LEU A C 1
ATOM 2414 O O . LEU A 1 302 ? 58.399 4.744 -23.760 1.00 80.25 302 LEU A O 1
ATOM 2418 N N . SER A 1 303 ? 57.220 6.450 -24.624 1.00 82.75 303 SER A N 1
ATOM 2419 C CA . SER A 1 303 ? 57.305 7.264 -23.410 1.00 82.75 303 SER A CA 1
ATOM 2420 C C . SER A 1 303 ? 56.515 6.622 -22.258 1.00 82.75 303 SER A C 1
ATOM 2422 O O . SER A 1 303 ? 55.340 6.290 -22.436 1.00 82.75 303 SER A O 1
ATOM 2424 N N . PRO A 1 304 ? 57.082 6.511 -21.042 1.00 80.25 304 PRO A N 1
ATOM 2425 C CA . PRO A 1 304 ? 56.348 6.031 -19.871 1.00 80.25 304 PRO A CA 1
ATOM 2426 C C . PRO A 1 304 ? 55.122 6.878 -19.496 1.00 80.25 304 PRO A C 1
ATOM 2428 O O . PRO A 1 304 ? 54.228 6.366 -18.822 1.00 80.25 304 PRO A O 1
ATOM 2431 N N . THR A 1 305 ? 55.086 8.145 -19.924 1.00 78.19 305 THR A N 1
ATOM 2432 C CA . THR A 1 305 ? 54.018 9.124 -19.656 1.00 78.19 305 THR A CA 1
ATOM 2433 C C . THR A 1 305 ? 52.999 9.254 -20.792 1.00 78.19 305 THR A C 1
ATOM 2435 O O . THR A 1 305 ? 52.210 10.197 -20.796 1.00 78.19 305 THR A O 1
ATOM 2438 N N . ASP A 1 306 ? 53.014 8.340 -21.765 1.00 74.62 306 ASP A N 1
ATOM 2439 C CA . ASP A 1 306 ? 52.030 8.319 -22.847 1.00 74.62 306 ASP A CA 1
ATOM 2440 C C . ASP A 1 306 ? 50.604 8.146 -22.286 1.00 74.62 306 ASP A C 1
ATOM 2442 O O . ASP A 1 306 ? 50.315 7.194 -21.555 1.00 74.62 306 ASP A O 1
ATOM 2446 N N . THR A 1 307 ? 49.721 9.095 -22.605 1.00 64.88 307 THR A N 1
ATOM 2447 C CA . THR A 1 307 ? 48.334 9.133 -22.122 1.00 64.88 307 THR A CA 1
ATOM 2448 C C . THR A 1 307 ? 47.388 8.250 -22.937 1.00 64.88 307 THR A C 1
ATOM 2450 O O . THR A 1 307 ? 46.298 7.944 -22.463 1.00 64.88 307 THR A O 1
ATOM 2453 N N . CYS A 1 308 ? 47.787 7.822 -24.138 1.00 64.25 308 CYS A N 1
ATOM 2454 C CA . CYS A 1 308 ? 47.018 6.934 -25.009 1.00 64.25 308 CYS A CA 1
ATOM 2455 C C . CYS A 1 308 ? 47.258 5.456 -24.664 1.00 64.25 308 CYS A C 1
ATOM 2457 O O . CYS A 1 308 ? 46.329 4.652 -24.708 1.00 64.25 308 CYS A O 1
ATOM 2459 N N . LEU A 1 309 ? 48.487 5.104 -24.271 1.00 74.31 309 LEU A N 1
ATOM 2460 C CA . LEU A 1 309 ? 48.868 3.768 -23.800 1.00 74.31 309 LEU A CA 1
ATOM 2461 C C . LEU A 1 309 ? 49.346 3.820 -22.343 1.00 74.31 309 LEU A C 1
ATOM 2463 O O . LEU A 1 309 ? 50.477 3.442 -22.007 1.00 74.31 309 LEU A O 1
ATOM 2467 N N . ALA A 1 310 ? 48.466 4.285 -21.456 1.00 79.31 310 ALA A N 1
ATOM 2468 C CA . ALA A 1 310 ? 48.764 4.441 -20.037 1.00 79.31 310 ALA A CA 1
ATOM 2469 C C . ALA A 1 310 ? 48.992 3.089 -19.326 1.00 79.31 310 ALA A C 1
ATOM 2471 O O . ALA A 1 310 ? 48.652 2.011 -19.826 1.00 79.31 310 ALA A O 1
ATOM 2472 N N . ALA A 1 311 ? 49.629 3.124 -18.153 1.00 83.50 311 ALA A N 1
ATOM 2473 C CA . ALA A 1 311 ? 49.802 1.928 -17.331 1.00 83.50 311 ALA A CA 1
ATOM 2474 C C . ALA A 1 311 ? 48.432 1.393 -16.871 1.00 83.50 311 ALA A C 1
ATOM 2476 O O . ALA A 1 311 ? 47.557 2.177 -16.518 1.00 83.50 311 ALA A O 1
ATOM 2477 N N . LEU A 1 312 ? 48.257 0.066 -16.892 1.00 83.56 312 LEU A N 1
ATOM 2478 C CA . LEU A 1 312 ? 47.002 -0.598 -16.525 1.00 83.56 312 LEU A CA 1
ATOM 2479 C C . LEU A 1 312 ? 47.154 -1.340 -15.192 1.00 83.56 312 LEU A C 1
ATOM 2481 O O . LEU A 1 312 ? 47.731 -2.439 -15.147 1.00 83.56 312 LEU A O 1
ATOM 2485 N N . ALA A 1 313 ? 46.629 -0.747 -14.124 1.00 81.56 313 ALA A N 1
ATOM 2486 C CA . ALA A 1 313 ? 46.608 -1.322 -12.787 1.00 81.56 313 ALA A CA 1
ATOM 2487 C C . ALA A 1 313 ? 45.448 -2.327 -12.635 1.00 81.56 313 ALA A C 1
ATOM 2489 O O . ALA A 1 313 ? 44.576 -2.429 -13.498 1.00 81.56 313 ALA A O 1
ATOM 2490 N N . ASN A 1 314 ? 45.449 -3.139 -11.574 1.00 77.94 314 ASN A N 1
ATOM 2491 C CA . ASN A 1 314 ? 44.328 -4.061 -11.325 1.00 77.94 314 ASN A CA 1
ATOM 2492 C C . ASN A 1 314 ? 43.079 -3.301 -10.864 1.00 77.94 314 ASN A C 1
ATOM 2494 O O . ASN A 1 314 ? 41.957 -3.725 -11.131 1.00 77.94 314 ASN A O 1
ATOM 2498 N N . GLU A 1 315 ? 43.301 -2.171 -10.205 1.00 76.81 315 GLU A N 1
ATOM 2499 C CA . GLU A 1 315 ? 42.314 -1.219 -9.715 1.00 76.81 315 GLU A CA 1
ATOM 2500 C C . GLU A 1 315 ? 41.549 -0.567 -10.868 1.00 76.81 315 GLU A C 1
ATOM 2502 O O . GLU A 1 315 ? 40.399 -0.195 -10.686 1.00 76.81 315 GLU A O 1
ATOM 2507 N N . ASP A 1 316 ? 42.142 -0.516 -12.065 1.00 71.06 316 ASP A N 1
ATOM 2508 C CA . ASP A 1 316 ? 41.496 -0.002 -13.270 1.00 71.06 316 ASP A CA 1
ATOM 2509 C C . ASP A 1 316 ? 40.593 -1.052 -13.945 1.00 71.06 316 ASP A C 1
ATOM 2511 O O . ASP A 1 316 ? 39.818 -0.718 -14.831 1.00 71.06 316 ASP A O 1
ATOM 2515 N N . LEU A 1 317 ? 40.643 -2.334 -13.550 1.00 73.44 317 LEU A N 1
ATOM 2516 C CA . LEU A 1 317 ? 39.898 -3.434 -14.188 1.00 73.44 317 LEU A CA 1
ATOM 2517 C C . LEU A 1 317 ? 38.430 -3.515 -13.742 1.00 73.44 317 LEU A C 1
ATOM 2519 O O . LEU A 1 317 ? 37.889 -4.605 -13.524 1.00 73.44 317 LEU A O 1
ATOM 2523 N N . TYR A 1 318 ? 37.764 -2.377 -13.620 1.00 69.44 318 TYR A N 1
ATOM 2524 C CA . TYR A 1 318 ? 36.341 -2.294 -13.316 1.00 69.44 318 TYR A CA 1
ATOM 2525 C C . TYR A 1 318 ? 35.619 -1.540 -14.424 1.00 69.44 318 TYR A C 1
ATOM 2527 O O . TYR A 1 318 ? 36.190 -0.665 -15.055 1.00 69.44 318 TYR A O 1
ATOM 2535 N N . ALA A 1 319 ? 34.363 -1.891 -14.667 1.00 62.03 319 ALA A N 1
ATOM 2536 C CA . ALA A 1 319 ? 33.433 -1.046 -15.403 1.00 62.03 319 ALA A CA 1
ATOM 2537 C C . ALA A 1 319 ? 32.387 -0.590 -14.398 1.00 62.03 319 ALA A C 1
ATOM 2539 O O . ALA A 1 319 ? 31.976 -1.408 -13.562 1.00 62.03 319 ALA A O 1
ATOM 2540 N N . LYS A 1 320 ? 31.887 0.643 -14.500 1.00 60.25 320 LYS A N 1
ATOM 2541 C CA . LYS A 1 320 ? 30.649 0.975 -13.797 1.00 60.25 320 LYS A CA 1
ATOM 2542 C C . LYS A 1 320 ? 29.560 -0.006 -14.221 1.00 60.25 320 LYS A C 1
ATOM 2544 O O . LYS A 1 320 ? 29.215 -0.129 -15.401 1.00 60.25 320 LYS A O 1
ATOM 2549 N N . ASN A 1 321 ? 29.024 -0.747 -13.252 1.00 56.69 321 ASN A N 1
ATOM 2550 C CA . ASN A 1 321 ? 27.911 -1.643 -13.508 1.00 56.69 321 ASN A CA 1
ATOM 2551 C C . ASN A 1 321 ? 26.654 -0.797 -13.704 1.00 56.69 321 ASN A C 1
ATOM 2553 O O . ASN A 1 321 ? 25.946 -0.469 -12.763 1.00 56.69 321 ASN A O 1
ATOM 2557 N N . THR A 1 322 ? 26.361 -0.476 -14.957 1.00 50.84 322 THR A N 1
ATOM 2558 C CA . THR A 1 322 ? 25.199 0.332 -15.362 1.00 50.84 322 THR A CA 1
ATOM 2559 C C . THR A 1 322 ? 23.837 -0.295 -15.028 1.00 50.84 322 THR A C 1
ATOM 2561 O O . THR A 1 322 ? 22.801 0.303 -15.315 1.00 50.84 322 THR A O 1
ATOM 2564 N N . ARG A 1 323 ? 23.810 -1.511 -14.459 1.00 44.94 323 ARG A N 1
ATOM 2565 C CA . ARG A 1 323 ? 22.599 -2.147 -13.917 1.00 44.94 323 ARG A CA 1
ATOM 2566 C C . ARG A 1 323 ? 22.318 -1.759 -12.471 1.00 44.94 323 ARG A C 1
ATOM 2568 O O . ARG A 1 323 ? 21.164 -1.855 -12.062 1.00 44.94 323 ARG A O 1
ATOM 2575 N N . ASP A 1 324 ? 23.347 -1.384 -11.722 1.00 50.09 324 ASP A N 1
ATOM 2576 C CA . ASP A 1 324 ? 23.205 -1.029 -10.319 1.00 50.09 324 ASP A CA 1
ATOM 2577 C C . ASP A 1 324 ? 22.753 0.430 -10.216 1.00 50.09 324 ASP A C 1
ATOM 2579 O O . ASP A 1 324 ? 23.160 1.286 -11.005 1.00 50.09 324 ASP A O 1
ATOM 2583 N N . SER A 1 325 ? 21.863 0.711 -9.266 1.00 48.28 325 SER A N 1
ATOM 2584 C CA . SER A 1 325 ? 21.417 2.078 -9.009 1.00 48.28 325 SER A CA 1
ATOM 2585 C C . SER A 1 325 ? 22.596 2.930 -8.523 1.00 48.28 325 SER A C 1
ATOM 2587 O O . SER A 1 325 ? 23.328 2.460 -7.646 1.00 48.28 325 SER A O 1
ATOM 2589 N N . PRO A 1 326 ? 22.751 4.172 -9.022 1.00 55.62 326 PRO A N 1
ATOM 2590 C CA . PRO A 1 326 ? 23.799 5.073 -8.559 1.00 55.62 326 PRO A CA 1
ATOM 2591 C C . PRO A 1 326 ? 23.710 5.296 -7.048 1.00 55.62 326 PRO A C 1
ATOM 2593 O O . PRO A 1 326 ? 22.618 5.505 -6.510 1.00 55.62 326 PRO A O 1
ATOM 2596 N N . LYS A 1 327 ? 24.849 5.276 -6.359 1.00 56.53 327 LYS A N 1
ATOM 2597 C CA . LYS A 1 327 ? 24.945 5.585 -4.925 1.00 56.53 327 LYS A CA 1
ATOM 2598 C C . LYS A 1 327 ? 25.434 7.012 -4.705 1.00 56.53 327 LYS A C 1
ATOM 2600 O O . LYS A 1 327 ? 26.152 7.594 -5.517 1.00 56.53 327 LYS A O 1
ATOM 2605 N N . MET A 1 328 ? 25.057 7.581 -3.564 1.00 46.25 328 MET A N 1
ATOM 2606 C CA . MET A 1 328 ? 25.507 8.909 -3.149 1.00 46.25 328 MET A CA 1
ATOM 2607 C C . MET A 1 328 ? 27.045 8.935 -3.055 1.00 46.25 328 MET A C 1
ATOM 2609 O O . MET A 1 328 ? 27.621 8.149 -2.308 1.00 46.25 328 MET A O 1
ATOM 2613 N N . GLY A 1 329 ? 27.695 9.818 -3.824 1.00 56.03 329 GLY A N 1
ATOM 2614 C CA . GLY A 1 329 ? 29.161 9.935 -3.912 1.00 56.03 329 GLY A CA 1
ATOM 2615 C C . GLY A 1 329 ? 29.801 9.364 -5.189 1.00 56.03 329 GLY A C 1
ATOM 2616 O O . GLY A 1 329 ? 30.923 9.743 -5.504 1.00 56.03 329 GLY A O 1
ATOM 2617 N N . GLU A 1 330 ? 29.086 8.555 -5.982 1.00 58.16 330 GLU A N 1
ATOM 2618 C CA . GLU A 1 330 ? 29.617 7.928 -7.217 1.00 58.16 330 GLU A CA 1
ATOM 2619 C C . GLU A 1 330 ? 29.789 8.903 -8.404 1.00 58.16 330 GLU A C 1
ATOM 2621 O O . GLU A 1 330 ? 30.266 8.523 -9.479 1.00 58.16 330 GLU A O 1
ATOM 2626 N N . SER A 1 331 ? 29.410 10.177 -8.236 1.00 56.03 331 SER A N 1
ATOM 2627 C CA . SER A 1 331 ? 29.605 11.230 -9.243 1.00 56.03 331 SER A CA 1
ATOM 2628 C C . SER A 1 331 ? 31.077 11.611 -9.438 1.00 56.03 331 SER A C 1
ATOM 2630 O O . SER A 1 331 ? 31.413 12.186 -10.468 1.00 56.03 331 SER A O 1
ATOM 2632 N N . GLY A 1 332 ? 31.939 11.316 -8.456 1.00 54.31 332 GLY A N 1
ATOM 2633 C CA . GLY A 1 332 ? 33.385 11.559 -8.527 1.00 54.31 332 GLY A CA 1
ATOM 2634 C C . GLY A 1 332 ? 34.188 10.420 -9.160 1.00 54.31 332 GLY A C 1
ATOM 2635 O O . GLY A 1 332 ? 35.337 10.634 -9.542 1.00 54.31 332 GLY A O 1
ATOM 2636 N N . ASP A 1 333 ? 33.597 9.232 -9.298 1.00 59.41 333 ASP A N 1
ATOM 2637 C CA . ASP A 1 333 ? 34.276 8.081 -9.886 1.00 59.41 333 ASP A CA 1
ATOM 2638 C C . ASP A 1 333 ? 34.287 8.237 -11.408 1.00 59.41 333 ASP A C 1
ATOM 2640 O O . ASP A 1 333 ? 33.238 8.261 -12.051 1.00 59.41 333 ASP A O 1
ATOM 2644 N N . VAL A 1 334 ? 35.462 8.370 -12.009 1.00 58.84 334 VAL A N 1
ATOM 2645 C CA . VAL A 1 334 ? 35.610 8.445 -13.467 1.00 58.84 334 VAL A CA 1
ATOM 2646 C C . VAL A 1 334 ? 35.887 7.037 -13.979 1.00 58.84 334 VAL A C 1
ATOM 2648 O O . VAL A 1 334 ? 36.730 6.344 -13.411 1.00 58.84 334 VAL A O 1
ATOM 2651 N N . ASP A 1 335 ? 35.180 6.603 -15.028 1.00 62.31 335 ASP A N 1
ATOM 2652 C CA . ASP A 1 335 ? 35.475 5.316 -15.664 1.00 62.31 335 ASP A CA 1
ATOM 2653 C C . ASP A 1 335 ? 36.966 5.251 -16.060 1.00 62.31 335 ASP A C 1
ATOM 2655 O O . ASP A 1 335 ? 37.536 6.271 -16.466 1.00 62.31 335 ASP A O 1
ATOM 2659 N N . PRO A 1 336 ? 37.618 4.077 -15.962 1.00 67.50 336 PRO A N 1
ATOM 2660 C CA . PRO A 1 336 ? 39.003 3.927 -16.386 1.00 67.50 336 PRO A CA 1
ATOM 2661 C C . PRO A 1 336 ? 39.220 4.421 -17.818 1.00 67.50 336 PRO A C 1
ATOM 2663 O O . PRO A 1 336 ? 38.354 4.272 -18.682 1.00 67.50 336 PRO A O 1
ATOM 2666 N N . TRP A 1 337 ? 40.412 4.954 -18.084 1.00 63.44 337 TRP A N 1
ATOM 2667 C CA . TRP A 1 337 ? 40.776 5.646 -19.329 1.00 63.44 337 TRP A CA 1
ATOM 2668 C C . TRP A 1 337 ? 40.541 4.840 -20.626 1.00 63.44 337 TRP A C 1
ATOM 2670 O O . TRP A 1 337 ? 40.470 5.423 -21.705 1.00 63.44 337 TRP A O 1
ATOM 2680 N N . PHE A 1 338 ? 40.397 3.514 -20.528 1.00 62.38 338 PHE A N 1
ATOM 2681 C CA . PHE A 1 338 ? 40.178 2.590 -21.644 1.00 62.38 338 PHE A CA 1
ATOM 2682 C C . PHE A 1 338 ? 38.712 2.152 -21.841 1.00 62.38 338 PHE A C 1
ATOM 2684 O O . PHE A 1 338 ? 38.440 1.353 -22.735 1.00 62.38 338 PHE A O 1
ATOM 2691 N N . TRP A 1 339 ? 37.754 2.643 -21.041 1.00 57.28 339 TRP A N 1
ATOM 2692 C CA . TRP A 1 339 ? 36.312 2.375 -21.224 1.00 57.28 339 TRP A CA 1
ATOM 2693 C C . TRP A 1 339 ? 35.631 3.240 -22.288 1.00 57.28 339 TRP A C 1
ATOM 2695 O O . TRP A 1 339 ? 34.405 3.244 -22.422 1.00 57.28 339 TRP A O 1
ATOM 2705 N N . THR A 1 340 ? 36.412 3.899 -23.135 1.00 52.88 340 THR A N 1
ATOM 2706 C CA . THR A 1 340 ? 35.958 4.243 -24.478 1.00 52.88 340 THR A CA 1
ATOM 2707 C C . THR A 1 340 ? 35.733 2.929 -25.226 1.00 52.88 340 THR A C 1
ATOM 2709 O O . THR A 1 340 ? 36.655 2.144 -25.419 1.00 52.88 340 THR A O 1
ATOM 2712 N N . VAL A 1 341 ? 34.471 2.625 -25.542 1.00 51.41 341 VAL A N 1
ATOM 2713 C CA . VAL A 1 341 ? 34.033 1.377 -26.193 1.00 51.41 341 VAL A CA 1
ATOM 2714 C C . VAL A 1 341 ? 35.049 0.958 -27.267 1.00 51.41 341 VAL A C 1
ATOM 2716 O O . VAL A 1 341 ? 35.483 1.788 -28.054 1.00 51.41 341 VAL A O 1
ATOM 2719 N N . GLY A 1 342 ? 35.501 -0.297 -27.278 1.00 48.97 342 GLY A N 1
ATOM 2720 C CA . GLY A 1 342 ? 36.592 -0.706 -28.168 1.00 48.97 342 GLY A CA 1
ATOM 2721 C C . GLY A 1 342 ? 36.283 -0.415 -29.642 1.00 48.97 342 GLY A C 1
ATOM 2722 O O . GLY A 1 342 ? 35.316 -0.949 -30.188 1.00 48.97 342 GLY A O 1
ATOM 2723 N N . ARG A 1 343 ? 37.116 0.418 -30.279 1.00 52.19 343 ARG A N 1
ATOM 2724 C CA . ARG A 1 343 ? 37.054 0.742 -31.711 1.00 52.19 343 ARG A CA 1
ATOM 2725 C C . ARG A 1 343 ? 37.181 -0.548 -32.539 1.00 52.19 343 ARG A C 1
ATOM 2727 O O . ARG A 1 343 ? 38.184 -1.251 -32.393 1.00 52.19 343 ARG A O 1
ATOM 2734 N N . PRO A 1 344 ? 36.227 -0.870 -33.429 1.00 55.50 344 PRO A N 1
ATOM 2735 C CA . PRO A 1 344 ? 36.365 -1.998 -34.342 1.00 55.50 344 PRO A CA 1
ATOM 2736 C C . PRO A 1 344 ? 37.606 -1.833 -35.230 1.00 55.50 344 PRO A C 1
ATOM 2738 O O . PRO A 1 344 ? 37.867 -0.749 -35.755 1.00 55.50 344 PRO A O 1
ATOM 2741 N N . ALA A 1 345 ? 38.383 -2.902 -35.410 1.00 56.56 345 ALA A N 1
ATOM 2742 C CA . ALA A 1 345 ? 39.541 -2.868 -36.300 1.00 56.56 345 ALA A CA 1
ATOM 2743 C C . ALA A 1 345 ? 39.101 -2.736 -37.773 1.00 56.56 345 ALA A C 1
ATOM 2745 O O . ALA A 1 345 ? 38.084 -3.300 -38.173 1.00 56.56 345 ALA A O 1
ATOM 2746 N N . ASN A 1 346 ? 39.910 -2.045 -38.585 1.00 65.44 346 ASN A N 1
ATOM 2747 C CA . ASN A 1 346 ? 39.749 -1.886 -40.042 1.00 65.44 346 ASN A CA 1
ATOM 2748 C C . ASN A 1 346 ? 38.561 -1.023 -40.520 1.00 65.44 346 ASN A C 1
ATOM 2750 O O . ASN A 1 346 ? 38.084 -1.210 -41.640 1.00 65.44 346 ASN A O 1
ATOM 2754 N N . LEU A 1 347 ? 38.091 -0.061 -39.719 1.00 66.25 347 LEU A N 1
ATOM 2755 C CA . LEU A 1 347 ? 37.100 0.918 -40.182 1.00 66.25 347 LEU A CA 1
ATOM 2756 C C . LEU A 1 347 ? 37.734 1.960 -41.114 1.00 66.25 347 LEU A C 1
ATOM 2758 O O . LEU A 1 347 ? 38.835 2.454 -40.873 1.00 66.25 347 LEU A O 1
ATOM 2762 N N . THR A 1 348 ? 37.014 2.330 -42.171 1.00 76.81 348 THR A N 1
ATOM 2763 C CA . THR A 1 348 ? 37.334 3.532 -42.955 1.00 76.81 348 THR A CA 1
ATOM 2764 C C . THR A 1 348 ? 37.062 4.797 -42.131 1.00 76.81 348 THR A C 1
ATOM 2766 O O . THR A 1 348 ? 36.230 4.774 -41.227 1.00 76.81 348 THR A O 1
ATOM 2769 N N . VAL A 1 349 ? 37.692 5.928 -42.481 1.00 73.50 349 VAL A N 1
ATOM 2770 C CA . VAL A 1 349 ? 37.512 7.231 -41.792 1.00 73.50 349 VAL A CA 1
ATOM 2771 C C . VAL A 1 349 ? 36.032 7.607 -41.625 1.00 73.50 349 VAL A C 1
ATOM 2773 O O . VAL A 1 349 ? 35.630 8.147 -40.599 1.00 73.50 349 VAL A O 1
ATOM 2776 N N . ARG A 1 350 ? 35.197 7.278 -42.618 1.00 70.56 350 ARG A N 1
ATOM 2777 C CA . ARG A 1 350 ? 33.753 7.531 -42.568 1.00 70.56 350 ARG A CA 1
ATOM 2778 C C . ARG A 1 350 ? 33.030 6.611 -41.581 1.00 70.56 350 ARG A C 1
ATOM 2780 O O . ARG A 1 350 ? 32.233 7.089 -40.788 1.00 70.56 350 ARG A O 1
ATOM 2787 N N . GLN A 1 351 ? 33.342 5.316 -41.591 1.00 67.31 351 GLN A N 1
ATOM 2788 C CA . GLN A 1 351 ? 32.746 4.353 -40.658 1.00 67.31 351 GLN A CA 1
ATOM 2789 C C . GLN A 1 351 ? 33.186 4.595 -39.209 1.00 67.31 351 GLN A C 1
ATOM 2791 O O . GLN A 1 351 ? 32.443 4.284 -38.286 1.00 67.31 351 GLN A O 1
ATOM 2796 N N . GLU A 1 352 ? 34.379 5.150 -39.005 1.00 65.31 352 GLU A N 1
ATOM 2797 C CA . GLU A 1 352 ? 34.858 5.584 -37.693 1.00 65.31 352 GLU A CA 1
ATOM 2798 C C . GLU A 1 352 ? 34.068 6.783 -37.161 1.00 65.31 352 GLU A C 1
ATOM 2800 O O . GLU A 1 352 ? 33.642 6.761 -36.007 1.00 65.31 352 GLU A O 1
ATOM 2805 N N . ALA A 1 353 ? 33.818 7.789 -38.003 1.00 67.38 353 ALA A N 1
ATOM 2806 C CA . ALA A 1 353 ? 32.975 8.923 -37.637 1.00 67.38 353 ALA A CA 1
ATOM 2807 C C . ALA A 1 353 ? 31.540 8.473 -37.310 1.00 67.38 353 ALA A C 1
ATOM 2809 O O . ALA A 1 353 ? 31.010 8.839 -36.263 1.00 67.38 353 ALA A O 1
ATOM 2810 N N . ASP A 1 354 ? 30.948 7.618 -38.149 1.00 69.69 354 ASP A N 1
ATOM 2811 C CA . ASP A 1 354 ? 29.596 7.086 -37.933 1.00 69.69 354 ASP A CA 1
ATOM 2812 C C . ASP A 1 354 ? 29.515 6.245 -36.642 1.00 69.69 354 ASP A C 1
ATOM 2814 O O . ASP A 1 354 ? 28.572 6.378 -35.860 1.00 69.69 354 ASP A O 1
ATOM 2818 N N . TRP A 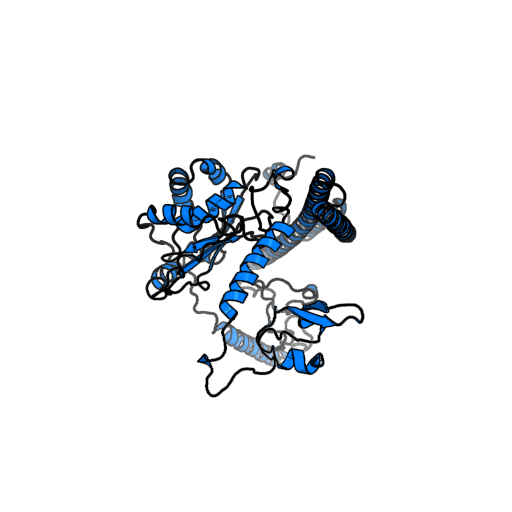1 355 ? 30.528 5.415 -36.367 1.00 65.44 355 TRP A N 1
ATOM 2819 C CA . TRP A 1 355 ? 30.604 4.611 -35.144 1.00 65.44 355 TRP A CA 1
ATOM 2820 C C . TRP A 1 355 ? 30.776 5.477 -33.885 1.00 65.44 355 TRP A C 1
ATOM 2822 O O . TRP A 1 355 ? 30.107 5.224 -32.883 1.00 65.44 355 TRP A O 1
ATOM 2832 N N . SER A 1 356 ? 31.611 6.523 -33.936 1.00 61.00 356 SER A N 1
ATOM 2833 C CA . SER A 1 356 ? 31.794 7.464 -32.819 1.00 61.00 356 SER A CA 1
ATOM 2834 C C . SER A 1 356 ? 30.495 8.201 -32.493 1.00 61.00 356 SER A C 1
ATOM 2836 O O . SER A 1 356 ? 30.118 8.294 -31.326 1.00 61.00 356 SER A O 1
ATOM 2838 N N . VAL A 1 357 ? 29.774 8.662 -33.522 1.00 67.06 357 VAL A N 1
ATOM 2839 C CA . VAL A 1 357 ? 28.474 9.330 -33.362 1.00 67.06 357 VAL A CA 1
ATOM 2840 C C . VAL A 1 357 ? 27.443 8.390 -32.732 1.00 67.06 357 VAL A C 1
ATOM 2842 O O . VAL A 1 357 ? 26.714 8.803 -31.832 1.00 67.06 357 VAL A O 1
ATOM 2845 N N . GLU A 1 358 ? 27.391 7.120 -33.141 1.00 65.56 358 GLU A N 1
ATOM 2846 C CA . GLU A 1 358 ? 26.474 6.140 -32.541 1.00 65.56 358 GLU A CA 1
ATOM 2847 C C . GLU A 1 358 ? 26.831 5.795 -31.082 1.00 65.56 358 GLU A C 1
ATOM 2849 O O . GLU A 1 358 ? 25.934 5.616 -30.254 1.00 65.56 358 GLU A O 1
ATOM 2854 N N . MET A 1 359 ? 28.115 5.764 -30.708 1.00 62.47 359 MET A N 1
ATOM 2855 C CA . MET A 1 359 ? 28.517 5.571 -29.306 1.00 62.47 359 MET A CA 1
ATOM 2856 C C . MET A 1 359 ? 28.125 6.760 -28.422 1.00 62.47 359 MET A C 1
ATOM 2858 O O . MET A 1 359 ? 27.531 6.560 -27.354 1.00 62.47 359 MET A O 1
ATOM 2862 N N . ASP A 1 360 ? 28.383 7.985 -28.885 1.00 62.94 360 ASP A N 1
ATOM 2863 C CA . ASP A 1 360 ? 27.960 9.208 -28.197 1.00 62.94 360 ASP A CA 1
ATOM 2864 C C . ASP A 1 360 ? 26.436 9.269 -28.070 1.00 62.94 360 ASP A C 1
ATOM 2866 O O . ASP A 1 360 ? 25.907 9.624 -27.016 1.00 62.94 360 ASP A O 1
ATOM 2870 N N . ARG A 1 361 ? 25.715 8.828 -29.106 1.00 65.00 361 ARG A N 1
ATOM 2871 C CA . ARG A 1 361 ? 24.254 8.731 -29.110 1.00 65.00 361 ARG A CA 1
ATOM 2872 C C . ARG A 1 361 ? 23.738 7.756 -28.051 1.00 65.00 361 ARG A C 1
ATOM 2874 O O . ARG A 1 361 ? 22.825 8.102 -27.301 1.00 65.00 361 ARG A O 1
ATOM 2881 N N . VAL A 1 362 ? 24.314 6.556 -27.944 1.00 61.72 362 VAL A N 1
ATOM 2882 C CA . VAL A 1 362 ? 23.926 5.565 -26.921 1.00 61.72 362 VAL A CA 1
ATOM 2883 C C . VAL A 1 362 ? 24.207 6.082 -25.511 1.00 61.72 362 VAL A C 1
ATOM 2885 O O . VAL A 1 362 ? 23.362 5.918 -24.626 1.00 61.72 362 VAL A O 1
ATOM 2888 N N . LYS A 1 363 ? 25.368 6.710 -25.287 1.00 62.22 363 LYS A N 1
ATOM 2889 C CA . LYS A 1 363 ? 25.704 7.328 -23.998 1.00 62.22 363 LYS A CA 1
ATOM 2890 C C . LYS A 1 363 ? 24.722 8.451 -23.660 1.00 62.22 363 LYS A C 1
ATOM 2892 O O . LYS A 1 363 ? 24.153 8.447 -22.573 1.00 62.22 363 LYS A O 1
ATOM 2897 N N . TRP A 1 364 ? 24.443 9.333 -24.617 1.00 66.31 364 TRP A N 1
ATOM 2898 C CA . TRP A 1 364 ? 23.497 10.434 -24.458 1.00 66.31 364 TRP A CA 1
ATOM 2899 C C . TRP A 1 364 ? 22.093 9.952 -24.089 1.00 66.31 364 TRP A C 1
ATOM 2901 O O . TRP A 1 364 ? 21.515 10.452 -23.132 1.00 66.31 364 TRP A O 1
ATOM 2911 N N . PHE A 1 365 ? 21.551 8.938 -24.776 1.00 66.56 365 PHE A N 1
ATOM 2912 C CA . PHE A 1 365 ? 20.226 8.403 -24.435 1.00 66.56 365 PHE A CA 1
ATOM 2913 C C . PHE A 1 365 ? 20.170 7.814 -23.022 1.00 66.56 365 PHE A C 1
ATOM 2915 O O . PHE A 1 365 ? 19.137 7.909 -22.362 1.00 66.56 365 PHE A O 1
ATOM 2922 N N . ARG A 1 366 ? 21.262 7.203 -22.546 1.00 61.81 366 ARG A N 1
ATOM 2923 C CA . ARG A 1 366 ? 21.345 6.656 -21.183 1.00 61.81 366 ARG A CA 1
ATOM 2924 C C . ARG A 1 366 ? 21.421 7.758 -20.137 1.00 61.81 366 ARG A C 1
ATOM 2926 O O . ARG A 1 366 ? 20.673 7.705 -19.165 1.00 61.81 366 ARG A O 1
ATOM 2933 N N . ASP A 1 367 ? 22.290 8.740 -20.351 1.00 63.91 367 ASP A N 1
ATOM 2934 C CA . ASP A 1 367 ? 22.459 9.874 -19.443 1.00 63.91 367 ASP A CA 1
ATOM 2935 C C . ASP A 1 367 ? 21.165 10.694 -19.376 1.00 63.91 367 ASP A C 1
ATOM 2937 O O . ASP A 1 367 ? 20.679 10.981 -18.283 1.00 63.91 367 ASP A O 1
ATOM 2941 N N . ARG A 1 368 ? 20.520 10.933 -20.526 1.00 71.12 368 ARG A N 1
ATOM 2942 C CA . ARG A 1 368 ? 19.184 11.531 -20.610 1.00 71.12 368 ARG A CA 1
ATOM 2943 C C . ARG A 1 368 ? 18.148 10.721 -19.832 1.00 71.12 368 ARG A C 1
ATOM 2945 O O . ARG A 1 368 ? 17.459 11.286 -18.999 1.00 71.12 368 ARG A O 1
ATOM 2952 N N . ALA A 1 369 ? 18.057 9.406 -20.039 1.00 67.25 369 ALA A N 1
ATOM 2953 C CA . ALA A 1 369 ? 17.091 8.575 -19.314 1.00 67.25 369 ALA A CA 1
ATOM 2954 C C . ALA A 1 369 ? 17.328 8.565 -17.790 1.00 67.25 369 ALA A C 1
ATOM 2956 O O . ALA A 1 369 ? 16.382 8.419 -17.016 1.00 67.25 369 ALA A O 1
ATOM 2957 N N . ASN A 1 370 ? 18.580 8.696 -17.345 1.00 65.00 370 ASN A N 1
ATOM 2958 C CA . ASN A 1 370 ? 18.912 8.821 -15.927 1.00 65.00 370 ASN A CA 1
ATOM 2959 C C . ASN A 1 370 ? 18.547 10.203 -15.372 1.00 65.00 370 ASN A C 1
ATOM 2961 O O . ASN A 1 370 ? 17.989 10.262 -14.277 1.00 65.00 370 ASN A O 1
ATOM 2965 N N . ARG A 1 371 ? 18.801 11.283 -16.126 1.00 75.06 371 ARG A N 1
ATOM 2966 C CA . ARG A 1 371 ? 18.326 12.636 -15.799 1.00 75.06 371 ARG A CA 1
ATOM 2967 C C . ARG A 1 371 ? 16.810 12.649 -15.678 1.00 75.06 371 ARG A C 1
ATOM 2969 O O . ARG A 1 371 ? 16.300 13.063 -14.647 1.00 75.06 371 ARG A O 1
ATOM 2976 N N . ASP A 1 372 ? 16.108 12.142 -16.688 1.00 68.50 372 ASP A N 1
ATOM 2977 C CA . ASP A 1 372 ? 14.644 12.132 -16.742 1.00 68.50 372 ASP A CA 1
ATOM 2978 C C . ASP A 1 372 ? 14.064 11.351 -15.545 1.00 68.50 372 ASP A C 1
ATOM 2980 O O . ASP A 1 372 ? 13.152 11.834 -14.881 1.00 68.50 372 ASP A O 1
ATOM 2984 N N . ARG A 1 373 ? 14.664 10.207 -15.172 1.00 70.75 373 ARG A N 1
ATOM 2985 C CA . ARG A 1 373 ? 14.282 9.455 -13.960 1.00 70.75 373 ARG A CA 1
ATOM 2986 C C . ARG A 1 373 ? 14.546 10.231 -12.668 1.00 70.75 373 ARG A C 1
ATOM 2988 O O . ARG A 1 373 ? 13.750 10.147 -11.740 1.00 70.75 373 ARG A O 1
ATOM 2995 N N . ALA A 1 374 ? 15.669 10.940 -12.569 1.00 69.00 374 ALA A N 1
ATOM 2996 C CA . ALA A 1 374 ? 15.987 11.741 -11.387 1.00 69.00 374 ALA A CA 1
ATOM 2997 C C . ALA A 1 374 ? 15.019 12.927 -11.234 1.00 69.00 374 ALA A C 1
ATOM 2999 O O . ALA A 1 374 ? 14.577 13.218 -10.123 1.00 69.00 374 ALA A O 1
ATOM 3000 N N . VAL A 1 375 ? 14.646 13.561 -12.351 1.00 72.75 375 VAL A N 1
ATOM 3001 C CA . VAL A 1 375 ? 13.607 14.599 -12.398 1.00 72.75 375 VAL A CA 1
ATOM 3002 C C . VAL A 1 375 ? 12.261 14.020 -11.961 1.00 72.75 375 VAL A C 1
ATOM 3004 O O . VAL A 1 375 ? 11.660 14.551 -11.033 1.00 72.75 375 VAL A O 1
ATOM 3007 N N . GLU A 1 376 ? 11.836 12.888 -12.529 1.00 72.50 376 GLU A N 1
ATOM 3008 C CA . GLU A 1 376 ? 10.587 12.206 -12.156 1.00 72.50 376 GLU A CA 1
ATOM 3009 C C . GLU A 1 376 ? 10.553 11.837 -10.664 1.00 72.50 376 GLU A C 1
ATOM 3011 O O . GLU A 1 376 ? 9.548 12.055 -9.985 1.00 72.50 376 GLU A O 1
ATOM 3016 N N . GLN A 1 377 ? 11.654 11.308 -10.119 1.00 71.19 377 GLN A N 1
ATOM 3017 C CA . GLN A 1 377 ? 11.762 10.988 -8.693 1.00 71.19 377 GLN A CA 1
ATOM 3018 C C . GLN A 1 377 ? 11.599 12.233 -7.822 1.00 71.19 377 GLN A C 1
ATOM 3020 O O . GLN A 1 377 ? 10.898 12.185 -6.812 1.00 71.19 377 GLN A O 1
ATOM 3025 N N . LYS A 1 378 ? 12.209 13.354 -8.215 1.00 73.62 378 LYS A N 1
ATOM 3026 C CA . LYS A 1 378 ? 12.054 14.621 -7.502 1.00 73.62 378 LYS A CA 1
ATOM 3027 C C . LYS A 1 378 ? 10.612 15.128 -7.560 1.00 73.62 378 LYS A C 1
ATOM 3029 O O . LYS A 1 378 ? 10.040 15.405 -6.507 1.00 73.62 378 LYS A O 1
ATOM 3034 N N . GLU A 1 379 ? 10.018 15.198 -8.751 1.00 73.38 379 GLU A N 1
ATOM 3035 C CA . GLU A 1 379 ? 8.625 15.629 -8.945 1.00 73.38 379 GLU A CA 1
ATOM 3036 C C . GLU A 1 379 ? 7.654 14.745 -8.143 1.00 73.38 379 GLU A C 1
ATOM 3038 O O . GLU A 1 379 ? 6.713 15.236 -7.514 1.00 73.38 379 GLU A O 1
ATOM 3043 N N . THR A 1 380 ? 7.920 13.437 -8.095 1.00 71.69 380 THR A N 1
ATOM 3044 C CA . THR A 1 380 ? 7.151 12.475 -7.300 1.00 71.69 380 THR A CA 1
ATOM 3045 C C . THR A 1 380 ? 7.237 12.790 -5.812 1.00 71.69 380 THR A C 1
ATOM 3047 O O . THR A 1 380 ? 6.197 12.887 -5.160 1.00 71.69 380 THR A O 1
ATOM 3050 N N . VAL A 1 381 ? 8.443 13.003 -5.276 1.00 74.12 381 VAL A N 1
ATOM 3051 C CA . VAL A 1 381 ? 8.652 13.326 -3.856 1.00 74.12 381 VAL A CA 1
ATOM 3052 C C . VAL A 1 381 ? 7.979 14.650 -3.481 1.00 74.12 381 VAL A C 1
ATOM 3054 O O . VAL A 1 381 ? 7.309 14.724 -2.451 1.00 74.12 381 VAL A O 1
ATOM 3057 N N . GLU A 1 382 ? 8.091 15.686 -4.315 1.00 75.50 382 GLU A N 1
ATOM 3058 C CA . GLU A 1 382 ? 7.408 16.969 -4.093 1.00 75.50 382 GLU A CA 1
ATOM 3059 C C . GLU A 1 382 ? 5.880 16.790 -4.071 1.00 75.50 382 GLU A C 1
ATOM 3061 O O . GLU A 1 382 ? 5.194 17.255 -3.151 1.00 75.50 382 GLU A O 1
ATOM 3066 N N . ALA A 1 383 ? 5.334 16.035 -5.029 1.00 77.50 383 ALA A N 1
ATOM 3067 C CA . ALA A 1 383 ? 3.909 15.730 -5.077 1.00 77.50 383 ALA A CA 1
ATOM 3068 C C . ALA A 1 383 ? 3.443 14.881 -3.877 1.00 77.50 383 ALA A C 1
ATOM 3070 O O . ALA A 1 383 ? 2.352 15.109 -3.348 1.00 77.50 383 ALA A O 1
ATOM 3071 N N . GLU A 1 384 ? 4.246 13.916 -3.422 1.00 77.31 384 GLU A N 1
ATOM 3072 C CA . GLU A 1 384 ? 3.976 13.094 -2.238 1.00 77.31 384 GLU A CA 1
ATOM 3073 C C . GLU A 1 384 ? 3.956 13.925 -0.955 1.00 77.31 384 GLU A C 1
ATOM 3075 O O . GLU A 1 384 ? 3.012 13.800 -0.172 1.00 77.31 384 GLU A O 1
ATOM 3080 N N . LEU A 1 385 ? 4.928 14.822 -0.765 1.00 78.31 385 LEU A N 1
ATOM 3081 C CA . LEU A 1 385 ? 4.953 15.753 0.366 1.00 78.31 385 LEU A CA 1
ATOM 3082 C C . LEU A 1 385 ? 3.700 16.639 0.376 1.00 78.31 385 LEU A C 1
ATOM 3084 O O . LEU A 1 385 ? 3.036 16.769 1.409 1.00 78.31 385 LEU A O 1
ATOM 3088 N N . GLY A 1 386 ? 3.312 17.177 -0.785 1.00 79.31 386 GLY A N 1
ATOM 3089 C CA . GLY A 1 386 ? 2.079 17.950 -0.933 1.00 79.31 386 GLY A CA 1
ATOM 3090 C C . GLY A 1 386 ? 0.815 17.141 -0.611 1.00 79.31 386 GLY A C 1
ATOM 3091 O O . GLY A 1 386 ? -0.076 17.626 0.095 1.00 79.31 386 GLY A O 1
ATOM 3092 N N . ARG A 1 387 ? 0.726 15.889 -1.081 1.00 81.19 387 ARG A N 1
ATOM 3093 C CA . ARG A 1 387 ? -0.383 14.972 -0.757 1.00 81.19 387 ARG A CA 1
ATOM 3094 C C . ARG A 1 387 ? -0.425 14.629 0.732 1.00 81.19 387 ARG A C 1
ATOM 3096 O O . ARG A 1 387 ? -1.511 14.588 1.306 1.00 81.19 387 ARG A O 1
ATOM 3103 N N . MET A 1 388 ? 0.727 14.435 1.367 1.00 81.25 388 MET A N 1
ATOM 3104 C CA . MET A 1 388 ? 0.837 14.114 2.791 1.00 81.25 388 MET A CA 1
ATOM 3105 C C . MET A 1 388 ? 0.327 15.258 3.671 1.00 81.25 388 MET A C 1
ATOM 3107 O O . MET A 1 388 ? -0.479 15.022 4.570 1.00 81.25 388 MET A O 1
ATOM 3111 N N . ILE A 1 389 ? 0.711 16.501 3.357 1.00 84.25 389 ILE A N 1
ATOM 3112 C CA . ILE A 1 389 ? 0.194 17.700 4.032 1.00 84.25 389 ILE A CA 1
ATOM 3113 C C . ILE A 1 389 ? -1.333 17.742 3.927 1.00 84.25 389 ILE A C 1
ATOM 3115 O O . ILE A 1 389 ? -2.011 17.834 4.949 1.00 84.25 389 ILE A O 1
ATOM 3119 N N . LYS A 1 390 ? -1.886 17.593 2.715 1.00 86.06 390 LYS A N 1
ATOM 3120 C CA . LYS A 1 390 ? -3.343 17.578 2.495 1.00 86.06 390 LYS A CA 1
ATOM 3121 C C . LYS A 1 390 ? -4.027 16.462 3.286 1.00 86.06 390 LYS A C 1
ATOM 3123 O O . LYS A 1 390 ? -5.038 16.718 3.936 1.00 86.06 390 LYS A O 1
ATOM 3128 N N . SER A 1 391 ? -3.464 15.255 3.270 1.00 83.75 391 SER A N 1
ATOM 3129 C CA . SER A 1 391 ? -4.005 14.088 3.978 1.00 83.75 391 SER A CA 1
ATOM 3130 C C . SER A 1 391 ? -4.032 14.292 5.500 1.00 83.75 391 SER A C 1
ATOM 3132 O O . SER A 1 391 ? -5.053 14.055 6.156 1.00 83.75 391 SER A O 1
ATOM 3134 N N . PHE A 1 392 ? -2.952 14.818 6.084 1.00 88.31 392 PHE A N 1
ATOM 3135 C CA . PHE A 1 392 ? -2.919 15.139 7.510 1.00 88.31 392 PHE A CA 1
ATOM 3136 C C . PHE A 1 392 ? -3.835 16.307 7.872 1.00 88.31 392 PHE A C 1
ATOM 3138 O O . PHE A 1 392 ? -4.497 16.245 8.907 1.00 88.31 392 PHE A O 1
ATOM 3145 N N . THR A 1 393 ? -3.956 17.330 7.021 1.00 90.94 393 THR A N 1
ATOM 3146 C CA . THR A 1 393 ? -4.921 18.420 7.227 1.00 90.94 393 THR A CA 1
ATOM 3147 C C . THR A 1 393 ? -6.358 17.898 7.220 1.00 90.94 393 THR A C 1
ATOM 3149 O O . THR A 1 393 ? -7.130 18.226 8.119 1.00 90.94 393 THR A O 1
ATOM 3152 N N . GLN A 1 394 ? -6.720 17.049 6.254 1.00 90.12 394 GLN A N 1
ATOM 3153 C CA . GLN A 1 394 ? -8.041 16.415 6.206 1.00 90.12 394 GLN A CA 1
ATOM 3154 C C . GLN A 1 394 ? -8.296 15.562 7.452 1.00 90.12 394 GLN A C 1
ATOM 3156 O O . GLN A 1 394 ? -9.358 15.671 8.062 1.00 90.12 394 GLN A O 1
ATOM 3161 N N . SER A 1 395 ? -7.299 14.785 7.883 1.00 88.88 395 SER A N 1
ATOM 3162 C CA . SER A 1 395 ? -7.380 13.987 9.108 1.00 88.88 395 SER A CA 1
ATOM 3163 C C . SER A 1 395 ? -7.587 14.865 10.347 1.00 88.88 395 SER A C 1
ATOM 3165 O O . SER A 1 395 ? -8.476 14.586 11.149 1.00 88.88 395 SER A O 1
ATOM 3167 N N . ALA A 1 396 ? -6.821 15.950 10.502 1.00 91.94 396 ALA A N 1
ATOM 3168 C CA . ALA A 1 396 ? -6.973 16.893 11.612 1.00 91.94 396 ALA A CA 1
ATOM 3169 C C . ALA A 1 396 ? -8.387 17.492 11.651 1.00 91.94 396 ALA A C 1
ATOM 3171 O O . ALA A 1 396 ? -9.016 17.519 12.709 1.00 91.94 396 ALA A O 1
ATOM 3172 N N . THR A 1 397 ? -8.912 17.910 10.497 1.00 94.19 397 THR A N 1
ATOM 3173 C CA . THR A 1 397 ? -10.281 18.425 10.368 1.00 94.19 397 THR A CA 1
ATOM 3174 C C . THR A 1 397 ? -11.317 17.372 10.743 1.00 94.19 397 THR A C 1
ATOM 3176 O O . THR A 1 397 ? -12.216 17.661 11.529 1.00 94.19 397 THR A O 1
ATOM 3179 N N . ALA A 1 398 ? -11.175 16.139 10.252 1.00 91.50 398 ALA A N 1
ATOM 3180 C CA . ALA A 1 398 ? -12.109 15.063 10.558 1.00 91.50 398 ALA A CA 1
ATOM 3181 C C . ALA A 1 398 ? -12.148 14.748 12.061 1.00 91.50 398 ALA A C 1
ATOM 3183 O O . ALA A 1 398 ? -13.222 14.667 12.659 1.00 91.50 398 ALA A O 1
ATOM 3184 N N . TRP A 1 399 ? -10.980 14.652 12.702 1.00 92.56 399 TRP A N 1
ATOM 3185 C CA . TRP A 1 399 ? -10.886 14.444 14.147 1.00 92.56 399 TRP A CA 1
ATOM 3186 C C . TRP A 1 399 ? -11.435 15.624 14.954 1.00 92.56 399 TRP A C 1
ATOM 3188 O O . TRP A 1 399 ? -12.023 15.403 16.010 1.00 92.56 399 TRP A O 1
ATOM 3198 N N . LYS A 1 400 ? -11.320 16.854 14.445 1.00 94.06 400 LYS A N 1
ATOM 3199 C CA . LYS A 1 400 ? -11.905 18.050 15.066 1.00 94.06 400 LYS A CA 1
ATOM 3200 C C . LYS A 1 400 ? -13.433 18.053 14.983 1.00 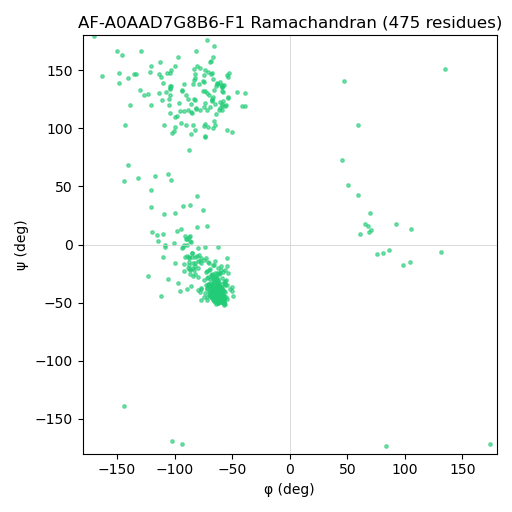94.06 400 LYS A C 1
ATOM 3202 O O . LYS A 1 400 ? -14.101 18.443 15.937 1.00 94.06 400 LYS A O 1
ATOM 3207 N N . THR A 1 401 ? -13.997 17.570 13.879 1.00 93.62 401 THR A N 1
ATOM 3208 C CA . THR A 1 401 ? -15.444 17.343 13.757 1.00 93.62 401 THR A CA 1
ATOM 3209 C C . THR A 1 401 ? -15.913 16.254 14.723 1.00 93.62 401 THR A C 1
ATOM 3211 O O . THR A 1 401 ? -16.901 16.432 15.426 1.00 93.62 401 THR A O 1
ATOM 3214 N N . LEU A 1 402 ? -15.179 15.144 14.846 1.00 91.38 402 LEU A N 1
ATOM 3215 C CA . LEU A 1 402 ? -15.513 14.101 15.824 1.00 91.38 402 LEU A CA 1
ATOM 3216 C C . LEU A 1 402 ? -15.420 14.595 17.273 1.00 91.38 402 LEU A C 1
ATOM 3218 O O . LEU A 1 402 ? -16.216 14.187 18.120 1.00 91.38 402 LEU A O 1
ATOM 3222 N N . GLU A 1 403 ? -14.456 15.466 17.570 1.00 90.56 403 GLU A N 1
ATOM 3223 C CA . GLU A 1 403 ? -14.338 16.130 18.867 1.00 90.56 403 GLU A CA 1
ATOM 3224 C C . GLU A 1 403 ? -15.580 16.980 19.164 1.00 90.56 403 GLU A C 1
ATOM 3226 O O . GLU A 1 403 ? -16.141 16.862 20.252 1.00 90.56 403 GLU A O 1
ATOM 3231 N N . SER A 1 404 ? -16.050 17.783 18.200 1.00 89.19 404 SER A N 1
ATOM 3232 C CA . SER A 1 404 ? -17.228 18.644 18.384 1.00 89.19 404 SER A CA 1
ATOM 3233 C C . SER A 1 404 ? -18.539 17.861 18.500 1.00 89.19 404 SER A C 1
ATOM 3235 O O . SER A 1 404 ? -19.449 18.296 19.205 1.00 89.19 404 SER A O 1
ATOM 3237 N N . MET A 1 405 ? -18.620 16.692 17.860 1.00 88.06 405 MET A N 1
ATOM 3238 C CA . MET A 1 405 ? -19.742 15.755 17.980 1.00 88.06 405 MET A CA 1
ATOM 3239 C C . MET A 1 405 ? -19.715 14.939 19.282 1.00 88.06 405 MET A C 1
ATOM 3241 O O . MET A 1 405 ? -20.710 14.307 19.633 1.00 88.06 405 MET A O 1
ATOM 3245 N N . SER A 1 406 ? -18.584 14.907 19.992 1.00 87.12 406 SER A N 1
ATOM 3246 C CA . SER A 1 406 ? -18.430 14.115 21.212 1.00 87.12 406 SER A CA 1
ATOM 3247 C C . SER A 1 406 ? -18.990 14.835 22.439 1.00 87.12 406 SER A C 1
ATOM 3249 O O . SER A 1 406 ? -18.879 16.051 22.592 1.00 87.12 406 SER A O 1
ATOM 3251 N N . GLU A 1 407 ? -19.525 14.065 23.388 1.00 86.06 407 GLU A N 1
ATOM 3252 C CA . GLU A 1 407 ? -19.948 14.600 24.682 1.00 86.06 407 GLU A CA 1
ATOM 3253 C C . GLU A 1 407 ? -18.773 15.256 25.426 1.00 86.06 407 GLU A C 1
ATOM 3255 O O . GLU A 1 407 ? -17.658 14.713 25.490 1.00 86.06 407 GLU A O 1
ATOM 3260 N N . LYS A 1 408 ? -19.036 16.423 26.027 1.00 78.38 408 LYS A N 1
ATOM 3261 C CA . LYS A 1 408 ? -18.042 17.181 26.798 1.00 78.38 408 LYS A CA 1
ATOM 3262 C C . LYS A 1 408 ? -17.505 16.330 27.953 1.00 78.38 408 LYS A C 1
ATOM 3264 O O . LYS A 1 408 ? -18.275 15.725 28.688 1.00 78.38 408 LYS A O 1
ATOM 3269 N N . LYS A 1 409 ? -16.179 16.344 28.143 1.00 74.31 409 LYS A N 1
ATOM 3270 C CA . LYS A 1 409 ? -15.443 15.576 29.174 1.00 74.31 409 LYS A CA 1
ATOM 32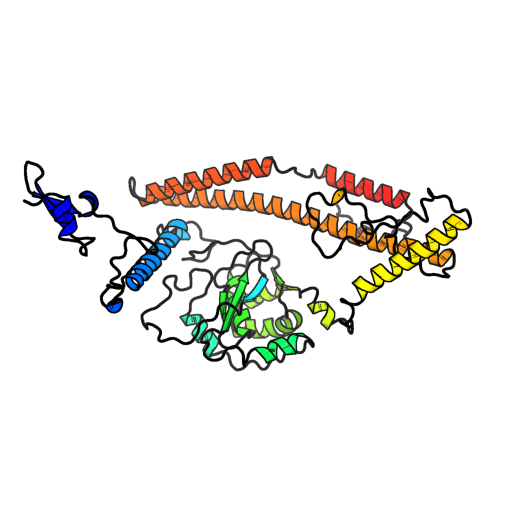71 C C . LYS A 1 409 ? -15.494 14.046 29.015 1.00 74.31 409 LYS A C 1
ATOM 3273 O O . LYS A 1 409 ? -15.162 13.326 29.952 1.00 74.31 409 LYS A O 1
ATOM 3278 N N . SER A 1 410 ? -15.848 13.536 27.837 1.00 86.81 410 SER A N 1
ATOM 3279 C CA . SER A 1 410 ? -15.724 12.107 27.534 1.00 86.81 410 SER A CA 1
ATOM 3280 C C . SER A 1 410 ? -14.290 11.724 27.136 1.00 86.81 410 SER A C 1
ATOM 3282 O O . SER A 1 410 ? -13.541 12.522 26.565 1.00 86.81 410 SER A O 1
ATOM 3284 N N . GLY A 1 411 ? -13.912 10.459 27.358 1.00 86.31 411 GLY A N 1
ATOM 3285 C CA . GLY A 1 411 ? -12.643 9.918 26.851 1.00 86.31 411 GLY A CA 1
ATOM 3286 C C . GLY A 1 411 ? -12.549 9.939 25.317 1.00 86.31 411 GLY A C 1
ATOM 3287 O O . GLY A 1 411 ? -11.451 10.014 24.767 1.00 86.31 411 GLY A O 1
ATOM 3288 N N . ARG A 1 412 ? -13.697 9.931 24.619 1.00 86.56 412 ARG A N 1
ATOM 3289 C CA . ARG A 1 412 ? -13.778 10.104 23.160 1.00 86.56 412 ARG A CA 1
ATOM 3290 C C . ARG A 1 412 ? -13.342 11.505 22.742 1.00 86.56 412 ARG A C 1
ATOM 3292 O O . ARG A 1 412 ? -12.470 11.610 21.886 1.00 86.56 412 ARG A O 1
ATOM 3299 N N . ALA A 1 413 ? -13.870 12.540 23.399 1.00 88.94 413 ALA A N 1
ATOM 3300 C CA . ALA A 1 413 ? -13.476 13.926 23.155 1.00 88.94 413 ALA A CA 1
ATOM 3301 C C . ALA A 1 413 ? -11.981 14.143 23.441 1.00 88.94 413 ALA A C 1
ATOM 3303 O O . ALA A 1 413 ? -11.267 14.681 22.601 1.00 88.94 413 ALA A O 1
ATOM 3304 N N . ALA A 1 414 ? -11.475 13.637 24.573 1.00 90.81 414 ALA A N 1
ATOM 3305 C CA . ALA A 1 414 ? -10.055 13.750 24.917 1.00 90.81 414 ALA A CA 1
ATOM 3306 C C . ALA A 1 414 ? -9.135 13.061 23.888 1.00 90.81 414 ALA A C 1
ATOM 3308 O O . ALA A 1 414 ? -8.091 13.598 23.519 1.00 90.81 414 ALA A O 1
ATOM 3309 N N . TYR A 1 415 ? -9.523 11.881 23.390 1.00 91.31 415 TYR A N 1
ATOM 3310 C CA . TYR A 1 415 ? -8.753 11.175 22.363 1.00 91.31 415 TYR A CA 1
ATOM 3311 C C . TYR A 1 415 ? -8.807 11.877 21.002 1.00 91.31 415 TYR A C 1
ATOM 3313 O O . TYR A 1 415 ? -7.786 11.958 20.320 1.00 91.31 415 TYR A O 1
ATOM 3321 N N . ALA A 1 416 ? -9.975 12.393 20.610 1.00 91.50 416 ALA A N 1
ATOM 3322 C CA . ALA A 1 416 ? -10.125 13.169 19.384 1.00 91.50 416 ALA A CA 1
ATOM 3323 C C . ALA A 1 416 ? -9.256 14.434 19.431 1.00 91.50 416 ALA A C 1
ATOM 3325 O O . ALA A 1 416 ? -8.488 14.674 18.504 1.00 91.50 416 ALA A O 1
ATOM 3326 N N . HIS A 1 417 ? -9.258 15.150 20.558 1.00 92.19 417 HIS A N 1
ATOM 3327 C CA . HIS A 1 417 ? -8.392 16.305 20.787 1.00 92.19 417 HIS A CA 1
ATOM 3328 C C . HIS A 1 417 ? -6.900 15.960 20.632 1.00 92.19 417 HIS A C 1
ATOM 3330 O O . HIS A 1 417 ? -6.169 16.627 19.900 1.00 92.19 417 HIS A O 1
ATOM 3336 N N . LEU A 1 418 ? -6.450 14.858 21.249 1.00 92.75 418 LEU A N 1
ATOM 3337 C CA . LEU A 1 418 ? -5.080 14.356 21.086 1.00 92.75 418 LEU A CA 1
ATOM 3338 C C . LEU A 1 418 ? -4.739 14.095 19.609 1.00 92.75 418 LEU A C 1
ATOM 3340 O O . LEU A 1 418 ? -3.633 14.400 19.162 1.00 92.75 418 LEU A O 1
ATOM 3344 N N . LYS A 1 419 ? -5.679 13.533 18.840 1.00 92.62 419 LYS A N 1
ATOM 3345 C CA . LYS A 1 419 ? -5.493 13.270 17.409 1.00 92.62 419 LYS A CA 1
ATOM 3346 C C . LYS A 1 419 ? -5.415 14.548 16.583 1.00 92.62 419 LYS A C 1
ATOM 3348 O O . LYS A 1 419 ? -4.552 14.622 15.711 1.00 92.62 419 LYS A O 1
ATOM 3353 N N . VAL A 1 420 ? -6.242 15.549 16.881 1.00 93.62 420 VAL A N 1
ATOM 3354 C CA . VAL A 1 420 ? -6.171 16.872 16.244 1.00 93.62 420 VAL A CA 1
ATOM 3355 C C . VAL A 1 420 ? -4.788 17.486 16.444 1.00 93.62 420 VAL A C 1
ATOM 3357 O O . VAL A 1 420 ? -4.162 17.891 15.465 1.00 93.62 420 VAL A O 1
ATOM 3360 N N . LEU A 1 421 ? -4.275 17.498 17.679 1.00 94.69 421 LEU A N 1
ATOM 3361 C CA . LEU A 1 421 ? -2.938 18.019 17.981 1.00 94.69 421 LEU A CA 1
ATOM 3362 C C . LEU A 1 421 ? -1.844 17.254 17.225 1.00 94.69 421 LEU A C 1
ATOM 3364 O O . LEU A 1 421 ? -1.004 17.870 16.576 1.00 94.69 421 LEU A O 1
ATOM 3368 N N . MET A 1 422 ? -1.895 15.918 17.248 1.00 93.88 422 MET A N 1
ATOM 3369 C CA . MET A 1 422 ? -0.933 15.061 16.546 1.00 93.88 422 MET A CA 1
ATOM 3370 C C . MET A 1 422 ? -0.895 15.352 15.039 1.00 93.88 422 MET A C 1
ATOM 3372 O O . MET A 1 422 ? 0.182 15.556 14.488 1.00 93.88 422 MET A O 1
ATOM 3376 N N . TYR A 1 423 ? -2.047 15.384 14.360 1.00 92.44 423 TYR A N 1
ATOM 3377 C CA . TYR A 1 423 ? -2.084 15.643 12.916 1.00 92.44 423 TYR A CA 1
ATOM 3378 C C . TYR A 1 423 ? -1.714 17.084 12.567 1.00 92.44 423 TYR A C 1
ATOM 3380 O O . TYR A 1 423 ? -1.053 17.302 11.558 1.00 92.44 423 TYR A O 1
ATOM 3388 N N . THR A 1 424 ? -2.080 18.058 13.402 1.00 93.12 424 THR A N 1
ATOM 3389 C CA . THR A 1 424 ? -1.683 19.463 13.205 1.00 93.12 424 THR A CA 1
ATOM 3390 C C . THR A 1 424 ? -0.164 19.618 13.283 1.00 93.12 424 THR A C 1
ATOM 3392 O O . THR A 1 424 ? 0.438 20.307 12.462 1.00 93.12 424 THR A O 1
ATOM 3395 N N . GLU A 1 425 ? 0.469 18.926 14.228 1.00 93.25 425 GLU A N 1
ATOM 3396 C CA . GLU A 1 425 ? 1.923 18.913 14.360 1.00 93.25 425 GLU A CA 1
ATOM 3397 C C . GLU A 1 425 ? 2.604 18.198 13.181 1.00 93.25 425 GLU A C 1
ATOM 3399 O O . GLU A 1 425 ? 3.594 18.698 12.650 1.00 93.25 425 GLU A O 1
ATOM 3404 N N . LEU A 1 426 ? 2.042 17.083 12.698 1.00 89.50 426 LEU A N 1
ATOM 3405 C CA . LEU A 1 426 ? 2.537 16.415 11.488 1.00 89.50 426 LEU A CA 1
ATOM 3406 C C . LEU A 1 426 ? 2.442 17.319 10.250 1.00 89.50 426 LEU A C 1
ATOM 3408 O O . LEU A 1 426 ? 3.389 17.377 9.471 1.00 89.50 426 LEU A O 1
ATOM 3412 N N . VAL A 1 427 ? 1.345 18.070 10.086 1.00 89.94 427 VAL A N 1
ATOM 3413 C CA . VAL A 1 427 ? 1.209 19.075 9.015 1.00 89.94 427 VAL A CA 1
ATOM 3414 C C . VAL A 1 427 ? 2.336 20.104 9.096 1.00 89.94 427 VAL A C 1
ATOM 3416 O O . VAL A 1 427 ? 2.968 20.386 8.079 1.00 89.94 427 VAL A O 1
ATOM 3419 N N . ARG A 1 428 ? 2.616 20.634 10.294 1.00 92.50 428 ARG A N 1
ATOM 3420 C CA . ARG A 1 428 ? 3.689 21.615 10.513 1.00 92.50 428 ARG A CA 1
ATOM 3421 C C . ARG A 1 428 ? 5.053 21.049 10.112 1.00 92.50 428 ARG A C 1
ATOM 3423 O O . ARG A 1 428 ? 5.768 21.684 9.343 1.00 92.50 428 ARG A O 1
ATOM 3430 N N . GLN A 1 429 ? 5.391 19.848 10.581 1.00 89.75 429 GLN A N 1
ATOM 3431 C CA . GLN A 1 429 ? 6.670 19.199 10.268 1.00 89.75 429 GLN A CA 1
ATOM 3432 C C . GLN A 1 429 ? 6.820 18.910 8.770 1.00 89.75 429 GLN A C 1
ATOM 3434 O O . GLN A 1 429 ? 7.864 19.204 8.189 1.00 89.75 429 GLN A O 1
ATOM 3439 N N . CYS A 1 430 ? 5.776 18.384 8.122 1.00 85.06 430 CYS A N 1
ATOM 3440 C CA . CYS A 1 430 ? 5.789 18.146 6.680 1.00 85.06 430 CYS A CA 1
ATOM 3441 C C . CYS A 1 430 ? 5.944 19.450 5.889 1.00 85.06 430 CYS A C 1
ATOM 3443 O O . CYS A 1 430 ? 6.712 19.480 4.932 1.00 85.06 430 CYS A O 1
ATOM 3445 N N . ALA A 1 431 ? 5.273 20.532 6.297 1.00 87.19 431 ALA A N 1
ATOM 3446 C CA . ALA A 1 431 ? 5.402 21.839 5.653 1.00 87.19 431 ALA A CA 1
ATOM 3447 C C . ALA A 1 431 ? 6.820 22.420 5.790 1.00 87.19 431 ALA A C 1
ATOM 3449 O O . ALA A 1 431 ? 7.350 22.969 4.828 1.00 87.19 431 ALA A O 1
ATOM 3450 N N . GLU A 1 432 ? 7.466 22.254 6.947 1.00 87.75 432 GLU A N 1
ATOM 3451 C CA . GLU A 1 432 ? 8.857 22.677 7.156 1.00 87.75 432 GLU A CA 1
ATOM 3452 C C . GLU A 1 432 ? 9.851 21.877 6.316 1.00 87.75 432 GLU A C 1
ATOM 3454 O O . GLU A 1 432 ? 10.793 22.450 5.770 1.00 87.75 432 GLU A O 1
ATOM 3459 N N . LEU A 1 433 ? 9.653 20.562 6.200 1.00 83.06 433 LEU A N 1
ATOM 3460 C CA . LEU A 1 433 ? 10.472 19.716 5.331 1.00 83.06 433 LEU A CA 1
ATOM 3461 C C . LEU A 1 433 ? 10.267 20.075 3.858 1.00 83.06 433 LEU A C 1
ATOM 3463 O O . LEU A 1 433 ? 11.244 20.191 3.124 1.00 83.06 433 LEU A O 1
ATOM 3467 N N . HIS A 1 434 ? 9.022 20.321 3.449 1.00 80.94 434 HIS A N 1
ATOM 3468 C CA . HIS A 1 434 ? 8.693 20.749 2.094 1.00 80.94 434 HIS A CA 1
ATOM 3469 C C . HIS A 1 434 ? 9.313 22.114 1.759 1.00 80.94 434 HIS A C 1
ATOM 3471 O O . HIS A 1 434 ? 9.878 22.277 0.688 1.00 80.94 434 HIS A O 1
ATOM 3477 N N . ALA A 1 435 ? 9.297 23.075 2.689 1.00 81.06 435 ALA A N 1
ATOM 3478 C CA . ALA A 1 435 ? 9.927 24.385 2.494 1.00 81.06 435 ALA A CA 1
ATOM 3479 C C . ALA A 1 435 ? 11.465 24.328 2.417 1.00 81.06 435 ALA A C 1
ATOM 3481 O O . ALA A 1 435 ? 12.085 25.206 1.825 1.00 81.06 435 ALA A O 1
ATOM 3482 N N . LYS A 1 436 ? 12.087 23.313 3.029 1.00 78.62 436 LYS A N 1
ATOM 3483 C CA . LYS A 1 436 ? 13.537 23.065 2.950 1.00 78.62 436 LYS A CA 1
ATOM 3484 C C . LYS A 1 436 ? 13.942 22.286 1.700 1.00 78.62 436 LYS A C 1
ATOM 3486 O O . LYS A 1 436 ? 15.132 22.241 1.394 1.00 78.62 436 LYS A O 1
ATOM 3491 N N . ALA A 1 437 ? 12.995 21.645 1.015 1.00 67.44 437 ALA A N 1
ATOM 3492 C CA . ALA A 1 437 ? 13.282 20.954 -0.229 1.00 67.44 437 ALA A CA 1
ATOM 3493 C C . ALA A 1 437 ? 13.668 22.002 -1.291 1.00 67.44 437 ALA A C 1
ATOM 3495 O O . ALA A 1 437 ? 12.935 22.975 -1.476 1.00 67.44 437 ALA A O 1
ATOM 3496 N N . PRO A 1 438 ? 14.821 21.861 -1.966 1.00 60.72 438 PRO A N 1
ATOM 3497 C CA . PRO A 1 438 ? 15.228 22.801 -3.001 1.00 60.72 438 PRO A CA 1
ATOM 3498 C C . PRO A 1 438 ? 14.264 22.683 -4.188 1.00 60.72 438 PRO A C 1
ATOM 3500 O O . PRO A 1 438 ? 14.374 21.751 -4.985 1.00 60.72 438 PRO A O 1
ATOM 3503 N N . GLY A 1 439 ? 13.307 23.605 -4.301 1.00 55.72 439 GLY A N 1
ATOM 3504 C CA . GLY A 1 439 ? 12.418 23.680 -5.460 1.00 55.72 439 GLY A CA 1
ATOM 3505 C C . GLY A 1 439 ? 13.222 23.973 -6.728 1.00 55.72 439 GLY A C 1
ATOM 3506 O O . GLY A 1 439 ? 14.150 24.776 -6.692 1.00 55.72 439 GLY A O 1
ATOM 3507 N N . LEU A 1 440 ? 12.900 23.313 -7.843 1.00 46.81 440 LEU A N 1
ATOM 3508 C CA . LEU A 1 440 ? 13.313 23.821 -9.156 1.00 46.81 440 LEU A CA 1
ATOM 3509 C C . LEU A 1 440 ? 12.427 25.025 -9.457 1.00 46.81 440 LEU A C 1
ATOM 3511 O O . LEU A 1 440 ? 11.202 24.885 -9.496 1.00 46.81 440 LEU A O 1
ATOM 3515 N N . SER A 1 441 ? 13.010 26.201 -9.674 1.00 50.56 441 SER A N 1
ATOM 3516 C CA . SER A 1 441 ? 12.242 27.224 -10.370 1.00 50.56 441 SER A CA 1
ATOM 3517 C C . SER A 1 441 ? 12.029 26.747 -11.814 1.00 50.56 441 SER A C 1
ATOM 3519 O O . SER A 1 441 ? 12.881 26.070 -12.392 1.00 50.56 441 SER A O 1
ATOM 3521 N N . ASN A 1 442 ? 10.895 27.093 -12.432 1.00 51.03 442 ASN A N 1
ATOM 3522 C CA . ASN A 1 442 ? 10.700 26.853 -13.871 1.00 51.03 442 ASN A CA 1
ATOM 3523 C C . ASN A 1 442 ? 11.811 27.505 -14.719 1.00 51.03 442 ASN A C 1
ATOM 3525 O O . ASN A 1 442 ? 12.056 27.069 -15.839 1.00 51.03 442 ASN A O 1
ATOM 3529 N N . GLN A 1 443 ? 12.487 28.519 -14.174 1.00 46.72 443 GLN A N 1
ATOM 3530 C CA . GLN A 1 443 ? 13.615 29.193 -14.798 1.00 46.72 443 GLN A CA 1
ATOM 3531 C C . GLN A 1 443 ? 14.846 28.277 -14.881 1.00 46.72 443 GLN A C 1
ATOM 3533 O O . GLN A 1 443 ? 15.412 28.138 -15.958 1.00 46.72 443 GLN A O 1
ATOM 3538 N N . ASP A 1 444 ? 15.180 27.562 -13.799 1.00 47.50 444 ASP A N 1
ATOM 3539 C CA . ASP A 1 444 ? 16.343 26.659 -13.755 1.00 47.50 444 ASP A CA 1
ATOM 3540 C C . ASP A 1 444 ? 16.212 25.509 -14.771 1.00 47.50 444 ASP A C 1
ATOM 3542 O O . ASP A 1 444 ? 17.188 25.120 -15.409 1.00 47.50 444 ASP A O 1
ATOM 3546 N N . ARG A 1 445 ? 14.982 25.011 -14.986 1.00 50.47 445 ARG A N 1
ATOM 3547 C CA . ARG A 1 445 ? 14.665 24.009 -16.025 1.00 50.47 445 ARG A CA 1
ATOM 3548 C C . ARG A 1 445 ? 14.924 24.528 -17.438 1.00 50.47 445 ARG A C 1
ATOM 3550 O O . ARG A 1 445 ? 15.521 23.826 -18.250 1.00 50.47 445 ARG A O 1
ATOM 3557 N N . LEU A 1 446 ? 14.434 25.731 -17.734 1.00 49.50 446 LEU A N 1
ATOM 3558 C CA . LEU A 1 446 ? 14.566 26.343 -19.057 1.00 49.50 446 LEU A CA 1
ATOM 3559 C C . LEU A 1 446 ? 16.022 26.708 -19.353 1.00 49.50 446 LEU A C 1
ATOM 3561 O O . LEU A 1 446 ? 16.467 26.554 -20.488 1.00 49.50 446 LEU A O 1
ATOM 3565 N N . ASP A 1 447 ? 16.765 27.139 -18.336 1.00 51.22 447 ASP A N 1
ATOM 3566 C CA . ASP A 1 447 ? 18.175 27.495 -18.458 1.00 51.22 447 ASP A CA 1
ATOM 3567 C C . ASP A 1 447 ? 19.062 26.249 -18.654 1.00 51.22 447 ASP A C 1
ATOM 3569 O O . ASP A 1 447 ? 19.972 26.278 -19.488 1.00 51.22 447 ASP A O 1
ATOM 3573 N N . GLU A 1 448 ? 18.768 25.123 -17.985 1.00 54.69 448 GLU A N 1
ATOM 3574 C CA . GLU A 1 448 ? 19.451 23.841 -18.230 1.00 54.69 448 GLU A CA 1
ATOM 3575 C C . GLU A 1 448 ? 19.141 23.272 -19.624 1.00 54.69 448 GLU A C 1
ATOM 3577 O O . GLU A 1 448 ? 20.070 22.937 -20.361 1.00 54.69 448 GLU A O 1
ATOM 3582 N N . GLU A 1 449 ? 17.868 23.222 -20.038 1.00 54.31 449 GLU A N 1
ATOM 3583 C CA . GLU A 1 449 ? 17.482 22.740 -21.376 1.00 54.31 449 GLU A CA 1
ATOM 3584 C C . GLU A 1 449 ? 18.061 23.621 -22.496 1.00 54.31 449 GLU A C 1
ATOM 3586 O O . GLU A 1 449 ? 18.544 23.112 -23.514 1.00 54.31 449 GLU A O 1
ATOM 3591 N N . ALA A 1 450 ? 18.067 24.946 -22.314 1.00 53.12 450 ALA A N 1
ATOM 3592 C CA . ALA A 1 450 ? 18.661 25.877 -23.268 1.00 53.12 450 ALA A CA 1
ATOM 3593 C C . ALA A 1 450 ? 20.186 25.717 -23.353 1.00 53.12 450 ALA A C 1
ATOM 3595 O O . ALA A 1 450 ? 20.743 25.741 -24.457 1.00 53.12 450 ALA A O 1
ATOM 3596 N N . SER A 1 451 ? 20.864 25.521 -22.218 1.00 54.78 451 SER A N 1
ATOM 3597 C CA . SER A 1 451 ? 22.311 25.294 -22.167 1.00 54.78 451 SER A CA 1
ATOM 3598 C C . SER A 1 451 ? 22.699 23.958 -22.821 1.00 54.78 451 SER A C 1
ATOM 3600 O O . SER A 1 451 ? 23.626 23.920 -23.636 1.00 54.78 451 SER A O 1
ATOM 3602 N N . GLU A 1 452 ? 21.926 22.891 -22.587 1.00 54.41 452 GLU A N 1
ATOM 3603 C CA . GLU A 1 452 ? 22.101 21.582 -23.235 1.00 54.41 452 GLU A CA 1
ATOM 3604 C C . GLU A 1 452 ? 21.902 21.665 -24.757 1.00 54.41 452 GLU A C 1
ATOM 3606 O O . GLU A 1 452 ? 22.745 21.188 -25.522 1.00 54.41 452 GLU A O 1
ATOM 3611 N N . LEU A 1 453 ? 20.837 22.326 -25.229 1.00 54.50 453 LEU A N 1
ATOM 3612 C CA . LEU A 1 453 ? 20.579 22.525 -26.663 1.00 54.50 453 LEU A CA 1
ATOM 3613 C C . LEU A 1 453 ? 21.681 23.353 -27.343 1.00 54.50 453 LEU A C 1
ATOM 3615 O O . LEU A 1 453 ? 22.071 23.070 -28.483 1.00 54.50 453 LEU A O 1
ATOM 3619 N N . LEU A 1 454 ? 22.210 24.362 -26.646 1.00 53.97 454 LEU A N 1
ATOM 3620 C CA . LEU A 1 454 ? 23.345 25.165 -27.103 1.00 53.97 454 LEU A CA 1
ATOM 3621 C C . LEU A 1 454 ? 24.637 24.345 -27.172 1.00 53.97 454 LEU A C 1
ATOM 3623 O O . LEU A 1 454 ? 25.429 24.535 -28.100 1.00 53.97 454 LEU A O 1
ATOM 3627 N N . GLU A 1 455 ? 24.861 23.428 -26.233 1.00 50.19 455 GLU A N 1
ATOM 3628 C CA . GLU A 1 455 ? 26.021 22.536 -26.239 1.00 50.19 455 GLU A CA 1
ATOM 3629 C C . GLU A 1 455 ? 25.916 21.458 -27.331 1.00 50.19 455 GLU A C 1
ATOM 3631 O O . GLU A 1 455 ? 26.898 21.188 -28.026 1.00 50.19 455 GLU A O 1
ATOM 3636 N N . MET A 1 456 ? 24.715 20.927 -27.585 1.00 53.22 456 MET A N 1
ATOM 3637 C CA . MET A 1 456 ? 24.447 19.995 -28.689 1.00 53.22 456 MET A CA 1
ATOM 3638 C C . MET A 1 456 ? 24.637 20.645 -30.066 1.00 53.22 456 MET A C 1
ATOM 3640 O O . MET A 1 456 ? 25.215 20.024 -30.963 1.00 53.22 456 MET A O 1
ATOM 3644 N N . LYS A 1 457 ? 24.216 21.909 -30.231 1.00 54.03 457 LYS A N 1
ATOM 3645 C CA . LYS A 1 457 ? 24.538 22.709 -31.426 1.00 54.03 457 LYS A CA 1
ATOM 3646 C C . LYS A 1 457 ? 26.044 22.916 -31.576 1.00 54.03 457 LYS A C 1
ATOM 3648 O O . LYS A 1 457 ? 26.562 22.780 -32.680 1.00 54.03 457 LYS A O 1
ATOM 3653 N N . ARG A 1 458 ? 26.756 23.200 -30.479 1.00 52.84 458 ARG A N 1
ATOM 3654 C CA . ARG A 1 458 ? 28.219 23.382 -30.481 1.00 52.84 458 ARG A CA 1
ATOM 3655 C C . ARG A 1 458 ? 28.979 22.115 -30.881 1.00 52.84 458 ARG A C 1
ATOM 3657 O O . ARG A 1 458 ? 29.992 22.222 -31.561 1.00 52.84 458 ARG A O 1
ATOM 3664 N N . LYS A 1 459 ? 28.488 20.934 -30.488 1.00 55.19 459 LYS A N 1
ATOM 3665 C CA . LYS A 1 459 ? 29.096 19.623 -30.791 1.00 55.19 459 LYS A CA 1
ATOM 3666 C C . LYS A 1 459 ? 28.669 19.028 -32.143 1.00 55.19 459 LYS A C 1
ATOM 3668 O O . LYS A 1 459 ? 29.076 17.919 -32.463 1.00 55.19 459 LYS A O 1
ATOM 3673 N N . GLY A 1 460 ? 27.857 19.732 -32.940 1.00 45.62 460 GLY A N 1
ATOM 3674 C CA . GLY A 1 460 ? 27.449 19.282 -34.280 1.00 45.62 460 GLY A CA 1
ATOM 3675 C C . GLY A 1 460 ? 26.475 18.094 -34.302 1.00 45.62 460 GLY A C 1
ATOM 3676 O O . GLY A 1 460 ? 26.234 17.521 -35.361 1.00 45.62 460 GLY A O 1
ATOM 3677 N N . LEU A 1 461 ? 25.885 17.739 -33.155 1.00 48.22 461 LEU A N 1
ATOM 3678 C CA . LEU A 1 461 ? 24.950 16.612 -33.001 1.00 48.22 461 LEU A CA 1
ATOM 3679 C C . LEU A 1 461 ? 23.537 16.929 -33.533 1.00 48.22 461 LEU A C 1
ATOM 3681 O O . LEU A 1 461 ? 22.705 16.040 -33.689 1.00 48.22 461 LEU A O 1
ATOM 3685 N N . LEU A 1 462 ? 23.270 18.203 -33.833 1.00 45.81 462 LEU A N 1
ATOM 3686 C CA . LEU A 1 462 ? 22.017 18.733 -34.378 1.00 45.81 462 LEU A CA 1
ATOM 3687 C C . LEU A 1 462 ? 22.189 19.081 -35.871 1.00 45.81 462 LEU A C 1
ATOM 3689 O O . LEU A 1 462 ? 22.044 20.228 -36.273 1.00 45.81 462 LEU A O 1
ATOM 3693 N N . ASN A 1 463 ? 22.520 18.083 -36.696 1.00 43.59 463 ASN A N 1
ATOM 3694 C CA . ASN A 1 463 ? 22.552 18.191 -38.166 1.00 43.59 463 ASN A CA 1
ATOM 3695 C C . ASN A 1 463 ? 21.410 17.411 -38.846 1.00 43.59 463 ASN A C 1
ATOM 3697 O O . ASN A 1 463 ? 21.510 17.014 -40.004 1.00 43.59 463 ASN A O 1
ATOM 3701 N N . MET A 1 464 ? 20.293 17.209 -38.146 1.00 38.78 464 MET A N 1
ATOM 3702 C CA . MET A 1 464 ? 19.016 16.977 -38.815 1.00 38.78 464 MET A CA 1
ATOM 3703 C C . MET A 1 464 ? 18.388 18.343 -39.049 1.00 38.78 464 MET A C 1
ATOM 3705 O O . MET A 1 464 ? 18.062 19.051 -38.096 1.00 38.78 464 MET A O 1
ATOM 3709 N N . THR A 1 465 ? 18.221 18.718 -40.317 1.00 35.12 465 THR A N 1
ATOM 3710 C CA . THR A 1 465 ? 17.197 19.686 -40.707 1.00 35.12 465 THR A CA 1
ATOM 3711 C C . THR A 1 465 ? 15.941 19.350 -39.917 1.00 35.12 465 THR A C 1
ATOM 3713 O O . THR A 1 465 ? 15.457 18.222 -39.991 1.00 35.12 465 THR A O 1
ATOM 3716 N N . LEU A 1 466 ? 15.482 20.300 -39.100 1.00 35.53 466 LEU A N 1
ATOM 3717 C CA . LEU A 1 466 ? 14.211 20.229 -38.390 1.00 35.53 466 LEU A CA 1
ATOM 3718 C C . LEU A 1 466 ? 13.139 19.873 -39.422 1.00 35.53 466 LEU A C 1
ATOM 3720 O O . LEU A 1 466 ? 12.674 20.741 -40.159 1.00 35.53 466 LEU A O 1
ATOM 3724 N N . SER A 1 467 ? 12.798 18.587 -39.528 1.00 34.38 467 SER A N 1
ATOM 3725 C CA . SER A 1 467 ? 11.638 18.166 -40.289 1.00 34.38 467 SER A CA 1
ATOM 3726 C C . SER A 1 467 ? 10.438 18.838 -39.643 1.00 34.38 467 SER A C 1
ATOM 3728 O O . SER A 1 467 ? 10.358 18.949 -38.416 1.00 34.38 467 SER A O 1
ATOM 3730 N N . GLU A 1 468 ? 9.511 19.307 -40.467 1.00 33.62 468 GLU A N 1
ATOM 3731 C CA . GLU A 1 468 ? 8.339 20.080 -40.049 1.00 33.62 468 GLU A CA 1
ATOM 3732 C C . GLU A 1 468 ? 7.483 19.382 -38.968 1.00 33.62 468 GLU A C 1
ATOM 3734 O O . GLU A 1 468 ? 6.698 20.046 -38.303 1.00 33.62 468 GLU A O 1
ATOM 3739 N N . SER A 1 469 ? 7.724 18.093 -38.694 1.00 36.81 469 SER A N 1
ATOM 3740 C CA . SER A 1 469 ? 7.135 17.290 -37.613 1.00 36.81 469 SER A CA 1
ATOM 3741 C C . SER A 1 469 ? 7.493 17.714 -36.178 1.00 36.81 469 SER A C 1
ATOM 3743 O O . SER A 1 469 ? 6.871 17.228 -35.240 1.00 36.81 469 SER A O 1
ATOM 3745 N N . TRP A 1 470 ? 8.504 18.565 -35.962 1.00 34.84 470 TRP A N 1
ATOM 3746 C CA . TRP A 1 470 ? 8.876 19.029 -34.609 1.00 34.84 470 TRP A CA 1
ATOM 3747 C C . TRP A 1 470 ? 8.064 20.239 -34.124 1.00 34.84 470 TRP A C 1
ATOM 3749 O O . TRP A 1 470 ? 8.128 20.575 -32.943 1.00 34.84 470 TRP A O 1
ATOM 3759 N N . LYS A 1 471 ? 7.280 20.885 -35.000 1.00 34.28 471 LYS A N 1
ATOM 3760 C CA . LYS A 1 471 ? 6.387 21.990 -34.604 1.00 34.28 471 LYS A CA 1
ATOM 3761 C C . LYS A 1 471 ? 5.196 21.518 -33.763 1.00 34.28 471 LYS A C 1
ATOM 3763 O O . LYS A 1 471 ? 4.684 22.307 -32.981 1.00 34.28 471 LYS A O 1
ATOM 3768 N N . ASP A 1 472 ? 4.834 20.239 -33.853 1.00 35.34 472 ASP A N 1
ATOM 3769 C CA . ASP A 1 472 ? 3.683 19.669 -33.139 1.00 35.34 472 ASP A CA 1
ATOM 3770 C C . ASP A 1 472 ? 4.005 19.232 -31.693 1.00 35.34 472 ASP A C 1
ATOM 3772 O O . ASP A 1 472 ? 3.101 18.876 -30.942 1.00 35.34 472 ASP A O 1
ATOM 3776 N N . TYR A 1 473 ? 5.284 19.268 -31.286 1.00 34.66 473 TYR A N 1
ATOM 3777 C CA . TYR A 1 473 ? 5.754 18.841 -29.954 1.00 34.66 473 TYR A CA 1
ATOM 3778 C C . TYR A 1 473 ? 6.335 19.971 -29.089 1.00 34.66 473 TYR A C 1
ATOM 3780 O O . TYR A 1 473 ? 6.778 19.719 -27.968 1.00 34.66 473 TYR A O 1
ATOM 3788 N N . LEU A 1 474 ? 6.319 21.216 -29.570 1.00 31.41 474 LEU A N 1
ATOM 3789 C CA . LEU A 1 474 ? 6.512 22.382 -28.710 1.00 31.41 474 LEU A CA 1
ATOM 3790 C C . LEU A 1 474 ? 5.162 22.711 -28.058 1.00 31.41 474 LEU A C 1
ATOM 3792 O O . LEU A 1 474 ? 4.188 22.895 -28.791 1.00 31.41 474 LEU A O 1
ATOM 3796 N N . PRO A 1 475 ? 5.062 22.785 -26.718 1.00 28.55 475 PRO A N 1
ATOM 3797 C CA . PRO A 1 475 ? 3.842 23.262 -26.089 1.00 28.55 475 PRO A CA 1
ATOM 3798 C C . PRO A 1 475 ? 3.571 24.680 -26.596 1.00 28.55 475 PRO A C 1
ATOM 3800 O O . PRO A 1 475 ? 4.391 25.585 -26.435 1.00 28.55 475 PRO A O 1
ATOM 3803 N N . VAL A 1 476 ? 2.425 24.851 -27.254 1.00 29.69 476 VAL A N 1
ATOM 3804 C CA . VAL A 1 476 ? 1.826 26.166 -27.470 1.00 29.69 476 VAL A CA 1
ATOM 3805 C C . VAL A 1 476 ? 1.600 26.752 -26.076 1.00 29.69 476 VAL A C 1
ATOM 3807 O O . VAL A 1 476 ? 0.885 26.147 -25.277 1.00 29.69 476 VAL A O 1
ATOM 3810 N N . ILE A 1 477 ? 2.287 27.857 -25.773 1.00 32.38 477 ILE A N 1
ATOM 3811 C CA . ILE A 1 477 ? 2.040 28.682 -24.578 1.00 32.38 477 ILE A CA 1
ATOM 3812 C C . ILE A 1 477 ? 0.606 29.205 -24.620 1.00 32.38 477 ILE A C 1
ATOM 3814 O O . ILE A 1 477 ? 0.196 29.665 -25.713 1.00 32.38 477 ILE A O 1
#

Radius of gyration: 33.42 Å; Cα contacts (8 Å, |Δi|>4): 416; chains: 1; bounding box: 82×62×103 Å

Sequence (477 aa):
MVCAACLVKMHPDQNFHHVEEWDGSGFVRTPLWTLGHELHLAHGGLKLTNNAFPHKVQDWYRELLRVYRVWRYLALRRRTGQAQNIDAVITNRWPGFIGCEMPGVPGDGNFKLQRKRKVDDPDDFALNGGNAYFPEDTQYKLYVSELGPEDDKCTCSELKAVCMQNITKFKNAVVTGVVAVQCACHGFFQPGGLVDLTMGEGYGHTDYALGHTLADAHDQQWVVLTYDIYCQFYVNILKRFKKWFPPLVGLIDKLSGAVPKMHIRNHIGQWDMGGLRTLANDRLIAADGYRRARDTLLRLGLSPTDTCLAALANEDLYAKNTRDSPKMGESGDVDPWFWTVGRPANLTVRQEADWSVEMDRVKWFRDRANRDRAVEQKETVEAELGRMIKSFTQSATAWKTLESMSEKKSGRAAYAHLKVLMYTELVRQCAELHAKAPGLSNQDRLDEEASELLEMKRKGLLNMTLSESWKDYLPVI

Foldseek 3Di:
DDQLVVVLVVCVPVQAAWDFDDPPPGTDTHHNVVSPNDDDDDDDPPDPQPPVCNVPDDDCVVVVVVVVLVVVVVVLCLVVCVVLQLCVVVVLDDPLASEDDDDAWEKDWFQVPFAFDDPDDPPDDDPSCLNYLARHPVVVVVLVVPDDDDPQDDPQDPCNVVVVVQQPPQVRTQFRTKMFIAHPVPRHTARNLIDTHRRPDDLSRNLRSVLSRLVSVPPPQAHEYEDQVCVSSLVCSLVSCVVPPVVSSVRNVRYDYDHPPVSVVSVVDDDDPPPDVVVVVVLVVVLVVLQVVVVVVVVVPDDQPDLVSHDDDPVLSDAPPLVDDDDPPCVPPDRRSPPPPDDDPPDDPVRSVVVVLVSVVVVVVSVVVVVVVVVVVLVVVLVVLVVLLVVLVSQLVSLVVSLVVDDPPDPSNVSSVVSNVVSVVVSVVSVVVSVPPDDDDPVNVVVVVVVVVVVCVVVVVPPPDPDPVVVVVDPDD

Secondary structure (DSSP, 8-state):
---HHHHHHH-TT-TT-EEEEE-SSSEEEEEGGGGT-----SSSS-----TT-GGGS---HHHHHHHHHHHHHHHHHHHTTGGGTGGGT--SS-TT--S------BEEEETTS-EE-----TT---TTTT-SSS--HHHHHHHHHH-PPP------TTTHHHHHHHHHHTTTEEE-EEEEEE-TTT-PEEEEEEEEESSS--HHHHHHHHHHHHHT-TT-S-EEEE-TTHHHHHHHHHHHHHHH-GGGHHHHTTEEEE--HHHHTTTS-------TTTHHHHHHHHHHHHHHHHHHHHHTT--TT-SSS----STT-----TTSPPPTTGGG-PPPTT-S-PPPTT--HHHHHHHHHHHHHHHHHHHHHHHHHHHHHHHHHHHHHHHHHHHHHHHHHHHHHHHHHSPTT-HHHHHHHHHHHHHHHHHHHHHHHHHHS-PPPHHHHHHHHHHHHHHHHHTT---S---GGGGGGSPP-

InterPro domains:
  IPR040521 Kyakuja-Dileera-Zisupton transposase [PF18758] (108-268)

Nearest PDB structures (foldseek):
  9cpc-assembly1_3G  TM=5.145E-01  e=1.665E+00  Sus scrofa
  5wkq-assembly1_A  TM=6.464E-01  e=8.931E+00  Shigella flexneri
  3g6b-assembly1_B  TM=4.725E-01  e=5.195E+00  Thermotoga maritima
  3g67-assembly1_B  TM=4.731E-01  e=8.014E+00  Thermotoga maritima

Organism: Mycena rosella (NCBI:txid1033263)